Protein 6XEX (pdb70)

Sequence (504 aa):
GRFDDNKVVVITGAGNGMGEAAARRFSAEGAIVVLADWAKEAVDKVAASLPKGRRAMAVHHIDVSDHVAVEKMMNEVAEKLGRIDVLLNNAGVHVVAGSVLETSIDDWRRRIAGVDIDGVVFCSKFALPHLLKTKGCIVNTASQSGLGGDWGAAYYCAAKGAVVNLTRAMALDHGGDGVRINSVCPSLVKTNMTNGWPQQEIRDKFNERIALGRAAEPEEVAAVMAFLASDDASFINGANIPVDGGATASDGAPKIVYFQGRFDNKVVVITGAGNGMGEAAARRFSAEGAIIVVVLADWAKEAVDKVAASLPKGRAMMAVHIDVSDHVAVEKMMNEVAEKLGRIDVLLNNAGVHVAGSVLETSSIDDWRRIAGVDIDGVVFCSKFALPHLLKTKGCIVNTASQSGLGGDWGAAYYCAAKGAVVNLTRAMALDHGGDGVRINSVCPSLVKTNMTNGWPQEIRDKFNERIALGRAAEPEEVAAVMAFLASDDASFINGANIPVDGGATASDGAPKI

Radius of gyration: 22.84 Å; Cα contacts (8 Å, |Δi|>4): 1211; chains: 2; bounding box: 60×56×52 Å

Secondary structure (DSSP, 8-state):
-TTTT-EEEEETTTSHHHHHHHHHHHHTT-EEEEEES-HHHHHHHHHTSPTTSEEEEE--TT-HHHHHHHHHHHHHHHS---EEEE-------B-TTSS-HHHHHHHIIIIIIHHHHHHHHHHHHHHHHT-EEEEE--HHHHS--SSBHHHHHHHHHHHHHHHHHHHHHGGGT-EEEEEEESSBSSTTTTTS-HHHHHHHHHHSTTSSPBPHHHHHHHHHHHHSGGGTT--S-EEEESTTGGGS-SPPP--/--TTTTTT-EEEETTTTSHHHHHHHHHHHHTT-EEEEEES-SHHHHHHHHHSPTTSEEEEE--TT-HHHHHHHHHHHHHHHS---EEEE-------B-TTTS-HHHHHHHHIIIIIHHHHHHHHHHHHHHHHT-EEEEE--GGGTS--TTBHHHHHHHHHHHHHHHHHHHHHGGGT-EEEEEEE-SBP-STTTTS-HHHHHHHHHTSTT-SPBPHHHHHHHHHHHHSGGGTT--S-EEEESTTGGGS-SPPP-

InterPro domains:
  IPR002347 Short-chain dehydrogenase/reductase SDR [PF13561] (12-242)
  IPR002347 Short-chain dehydrogenase/reductase SDR [PR00080] (79-90)
  IPR002347 Short-chain dehydrogenase/reductase SDR [PR00080] (131-139)
  IPR002347 Short-chain dehydrogenase/reductase SDR [PR00080] (151-170)
  IPR002347 Short-chain dehydrogenase/reductase SDR [PR00081] (7-24)
  IPR002347 Short-chain dehydrogenase/reductase SDR [PR00081] (79-90)
  IPR002347 Short-chain dehydrogenase/reductase SDR [PR00081] (125-141)
  IPR002347 Short-chain dehydrogenase/reductase SDR [PR00081] (151-170)
  IPR002347 Short-chain dehydrogenase/reductase SDR [PR00081] (172-189)
  IPR002347 Short-chain dehydrogenase/reductase SDR [PR00081] (205-225)
  IPR020904 Short-chain dehydrogenase/reductase, conserved site [PS00061] (138-166)
  IPR036291 NAD(P)-binding domain superfamily [SSF51735] (4-243)

Foldseek 3Di:
DQCALAEEEFEPCLWFLNVLLQVVNLVVHAQYEYEYLPVVSSVVSQVVGDPPRGDYDNDQLLDLVRLLCVLVVCCVVSVAHAEYELEWAAFDWFDPVPADPVNLCRRCSRLASSVVSNCVNNVVRNLVVLHEYEYAAAVLLVDPDHTGHSSSVSSVNVLVVQQVVLVVCVVSSYAGEYEHEYAEPIPRCPPPDPVVQQVLLQLQLVSHGHYSNLRSVVSSVCRGVVVSPPHSYHHYPYNCNNVDPPDHDPD/DLAQQCALAEEEEEVLLDQLNLLLQVVNLRNHAQYEREYQDDPRQVVSQVVGDPPRYYYDHDQLLDLVRLLVVLVVSCVVSVAHAEYELEFADFDWFDPVVADPVNLCVGQSRLASSCVRNCVNNVVRNLVNLHEYEYAQALLLVDHDHTGHSNSVSSVNVLVVQQVVLVVCVVSRYAGEYEHAYDEDDCVLVVDDPVVQQVLLQLAQQSHHHHSNLSSVVSSCCRGVVVNVPHSYHHYSYNCNVVDPPDGDD

B-factor: mean 25.07, std 11.55, range [7.69, 100.95]

Structure (mmCIF, N/CA/C/O backbone):
data_6XEX
#
_entry.id   6XEX
#
_cell.length_a   108.800
_cell.length_b   108.800
_cell.length_c   83.108
_cell.angle_alpha   90.000
_cell.angle_beta   90.000
_cell.angle_gamma   90.000
#
_symmetry.space_group_name_H-M   'P 43 21 2'
#
loop_
_entity.id
_entity.type
_entity.pdbx_description
1 polymer '2,3-butanediol dehydrogenase'
2 non-polymer NICOTINAMIDE-ADENINE-DINUCLEOTIDE
3 non-polymer 'SODIUM ION'
4 non-polymer 1,2-ETHANEDIOL
5 water water
#
loop_
_atom_site.group_PDB
_atom_site.id
_atom_site.type_symbol
_atom_site.label_atom_id
_atom_site.label_alt_id
_atom_site.label_comp_id
_atom_site.label_asym_id
_atom_site.label_entity_id
_atom_site.label_seq_id
_atom_site.pdbx_PDB_ins_code
_atom_site.Cartn_x
_atom_site.Cartn_y
_atom_site.Cartn_z
_atom_site.occupancy
_atom_site.B_iso_or_equiv
_atom_site.auth_seq_id
_atom_site.auth_comp_id
_atom_site.auth_asym_id
_atom_site.auth_atom_id
_atom_site.pdbx_PDB_model_num
ATOM 1 N N . GLY A 1 14 ? 23.975 9.466 34.512 1.000 47.136 1 GLY A N 1
ATOM 2 C CA . GLY A 1 14 ? 24.042 7.992 34.152 1.000 44.820 1 GLY A CA 1
ATOM 3 C C . GLY A 1 14 ? 23.166 7.600 32.953 1.000 40.198 1 GLY A C 1
ATOM 4 O O . GLY A 1 14 ? 22.603 6.465 32.975 1.000 36.422 1 GLY A O 1
ATOM 5 N N . ARG A 1 15 ? 23.084 8.429 31.902 1.000 34.027 2 ARG A N 1
ATOM 6 C CA . ARG A 1 15 ? 22.257 8.143 30.684 1.000 32.752 2 ARG A CA 1
ATOM 7 C C . ARG A 1 15 ? 22.664 6.842 29.985 1.000 28.517 2 ARG A C 1
ATOM 8 O O . ARG A 1 15 ? 21.802 6.245 29.323 1.000 30.231 2 ARG A O 1
ATOM 16 N N . PHE A 1 16 ? 23.937 6.466 30.018 1.000 23.832 3 PHE A N 1
ATOM 17 C CA . PHE A 1 16 ? 24.461 5.293 29.287 1.000 25.895 3 PHE A CA 1
ATOM 18 C C . PHE A 1 16 ? 25.021 4.253 30.265 1.000 22.298 3 PHE A C 1
ATOM 19 O O . PHE A 1 16 ? 25.875 3.480 29.871 1.000 23.984 3 PHE A O 1
ATOM 27 N N A ASP A 1 17 ? 24.533 4.265 31.506 0.700 24.479 4 ASP A N 1
ATOM 28 N N B ASP A 1 17 ? 24.522 4.251 31.505 0.300 23.828 4 ASP A N 1
ATOM 29 C CA A ASP A 1 17 ? 24.998 3.359 32.586 0.700 26.963 4 ASP A CA 1
ATOM 30 C CA B ASP A 1 17 ? 24.994 3.358 32.595 0.300 24.872 4 ASP A CA 1
ATOM 31 C C A ASP A 1 17 ? 24.959 1.926 32.046 0.700 25.756 4 ASP A C 1
ATOM 32 C C B ASP A 1 17 ? 24.954 1.913 32.084 0.300 25.515 4 ASP A C 1
ATOM 33 O O A ASP A 1 17 ? 23.861 1.486 31.673 0.700 28.645 4 ASP A O 1
ATOM 34 O O B ASP A 1 17 ? 23.849 1.442 31.755 0.300 27.028 4 ASP A O 1
ATOM 43 N N . ASN A 1 18 ? 26.131 1.288 31.972 1.000 26.845 5 ASN A N 1
ATOM 44 C CA . ASN A 1 18 ? 26.349 -0.153 31.660 1.000 31.031 5 ASN A CA 1
ATOM 45 C C . ASN A 1 18 ? 26.006 -0.469 30.197 1.000 29.428 5 ASN A C 1
ATOM 46 O O . ASN A 1 18 ? 26.023 -1.657 29.824 1.000 28.405 5 ASN A O 1
ATOM 51 N N . LYS A 1 19 ? 25.802 0.554 29.384 1.000 28.074 6 LYS A N 1
ATOM 52 C CA . LYS A 1 19 ? 25.658 0.400 27.912 1.000 27.866 6 LYS A CA 1
ATOM 53 C C . LYS A 1 19 ? 27.050 0.187 27.330 1.000 24.792 6 LYS A C 1
ATOM 54 O O . LYS A 1 19 ? 28.002 0.895 27.726 1.000 26.696 6 LYS A O 1
ATOM 60 N N . VAL A 1 20 ? 27.192 -0.776 26.421 1.000 24.592 7 VAL A N 1
ATOM 61 C CA . VAL A 1 20 ? 28.482 -1.013 25.730 1.000 22.187 7 VAL A CA 1
ATOM 62 C C . VAL A 1 20 ? 28.480 -0.197 24.426 1.000 23.662 7 VAL A C 1
ATOM 63 O O . VAL A 1 20 ? 27.584 -0.398 23.601 1.000 22.008 7 VAL A O 1
ATOM 67 N N . VAL A 1 21 ? 29.394 0.766 24.326 1.000 20.327 8 VAL A N 1
ATOM 68 C CA . VAL A 1 21 ? 29.478 1.736 23.199 1.000 20.987 8 VAL A CA 1
ATOM 69 C C . VAL A 1 21 ? 30.791 1.475 22.478 1.000 20.962 8 VAL A C 1
ATOM 70 O O . VAL A 1 21 ? 31.862 1.743 23.058 1.000 21.882 8 VAL A O 1
ATOM 74 N N . VAL A 1 22 ? 30.708 1.014 21.232 1.000 22.362 9 VAL A N 1
ATOM 75 C CA . VAL A 1 22 ? 31.890 0.766 20.365 1.000 20.400 9 VAL A CA 1
ATOM 76 C C . VAL A 1 22 ? 32.096 2.005 19.496 1.000 20.400 9 VAL A C 1
ATOM 77 O O . VAL A 1 22 ? 31.140 2.370 18.782 1.000 20.691 9 VAL A O 1
ATOM 81 N N . ILE A 1 23 ? 33.306 2.568 19.528 1.000 19.097 10 ILE A N 1
ATOM 82 C CA . ILE A 1 23 ? 33.616 3.871 18.884 1.000 21.759 10 ILE A CA 1
ATOM 83 C C . ILE A 1 23 ? 34.879 3.696 18.037 1.000 19.370 10 ILE A C 1
ATOM 84 O O . ILE A 1 23 ? 35.968 3.505 18.596 1.000 21.519 10 ILE A O 1
ATOM 89 N N . THR A 1 24 ? 34.739 3.784 16.726 1.000 18.841 11 THR A N 1
ATOM 90 C CA . THR A 1 24 ? 35.871 3.699 15.793 1.000 19.037 11 THR A CA 1
ATOM 91 C C . THR A 1 24 ? 36.462 5.101 15.707 1.000 19.045 11 THR A C 1
ATOM 92 O O . THR A 1 24 ? 35.680 6.123 15.842 1.000 19.312 11 THR A O 1
ATOM 96 N N . GLY A 1 25 ? 37.778 5.161 15.516 1.000 19.046 12 GLY A N 1
ATOM 97 C CA . GLY A 1 25 ? 38.552 6.415 15.479 1.000 20.101 12 GLY A CA 1
ATOM 98 C C . GLY A 1 25 ? 38.556 7.086 16.839 1.000 21.372 12 GLY A C 1
ATOM 99 O O . GLY A 1 25 ? 38.582 8.326 16.927 1.000 21.651 12 GLY A O 1
ATOM 100 N N . ALA A 1 26 ? 38.566 6.293 17.908 1.000 23.291 13 ALA A N 1
ATOM 101 C CA . ALA A 1 26 ? 38.376 6.813 19.272 1.000 20.435 13 ALA A CA 1
ATOM 102 C C . ALA A 1 26 ? 39.706 7.348 19.830 1.000 20.578 13 ALA A C 1
ATOM 103 O O . ALA A 1 26 ? 39.650 7.856 20.945 1.000 20.899 13 ALA A O 1
ATOM 105 N N . GLY A 1 27 ? 40.829 7.247 19.098 1.000 19.139 14 GLY A N 1
ATOM 106 C CA . GLY A 1 27 ? 42.163 7.638 19.604 1.000 21.831 14 GLY A CA 1
ATOM 107 C C . GLY A 1 27 ? 42.382 9.143 19.534 1.000 21.407 14 GLY A C 1
ATOM 108 O O . GLY A 1 27 ? 43.284 9.647 20.224 1.000 21.384 14 GLY A O 1
ATOM 109 N N . ASN A 1 28 ? 41.528 9.874 18.809 1.000 19.427 15 ASN A N 1
ATOM 110 C CA . ASN A 1 28 ? 41.737 11.318 18.530 1.000 18.915 15 ASN A CA 1
ATOM 111 C C . ASN A 1 28 ? 40.405 12.015 18.246 1.000 17.679 15 ASN A C 1
ATOM 112 O O . ASN A 1 28 ? 39.430 11.321 17.912 1.000 15.644 15 ASN A O 1
ATOM 117 N N . GLY A 1 29 ? 40.356 13.341 18.395 1.000 17.559 16 GLY A N 1
ATOM 118 C CA . GLY A 1 29 ? 39.306 14.189 17.777 1.000 17.834 16 GLY A CA 1
ATOM 119 C C . GLY A 1 29 ? 37.896 13.879 18.274 1.000 16.905 16 GLY A C 1
ATOM 120 O O . GLY A 1 29 ? 37.680 13.714 19.495 1.000 17.796 16 GLY A O 1
ATOM 121 N N . MET A 1 30 ? 36.931 13.771 17.354 1.000 16.351 17 MET A N 1
ATOM 122 C CA . MET A 1 30 ? 35.524 13.538 17.718 1.000 16.133 17 MET A CA 1
ATOM 123 C C . MET A 1 30 ? 35.320 12.149 18.326 1.000 15.974 17 MET A C 1
ATOM 124 O O . MET A 1 30 ? 34.505 12.065 19.244 1.000 15.757 17 MET A O 1
ATOM 129 N N . GLY A 1 31 ? 36.036 11.111 17.880 1.000 16.633 18 GLY A N 1
ATOM 130 C CA . GLY A 1 31 ? 35.903 9.779 18.512 1.000 18.030 18 GLY A CA 1
ATOM 131 C C . GLY A 1 31 ? 36.368 9.816 19.967 1.000 19.048 18 GLY A C 1
ATOM 132 O O . GLY A 1 31 ? 35.720 9.216 20.825 1.000 16.277 18 GLY A O 1
ATOM 133 N N . GLU A 1 32 ? 37.505 10.467 20.223 1.000 18.428 19 GLU A N 1
ATOM 134 C CA . GLU A 1 32 ? 38.031 10.630 21.601 1.000 19.016 19 GLU A CA 1
ATOM 135 C C . GLU A 1 32 ? 36.997 11.406 22.422 1.000 16.402 19 GLU A C 1
ATOM 136 O O . GLU A 1 32 ? 36.706 11.003 23.580 1.000 16.534 19 GLU A O 1
ATOM 142 N N . ALA A 1 33 ? 36.520 12.543 21.908 1.000 16.827 20 ALA A N 1
ATOM 143 C CA . ALA A 1 33 ? 35.527 13.383 22.605 1.000 16.501 20 ALA A CA 1
ATOM 144 C C . ALA A 1 33 ? 34.269 12.541 22.926 1.000 16.524 20 ALA A C 1
ATOM 145 O O . ALA A 1 33 ? 33.748 12.683 24.037 1.000 17.753 20 ALA A O 1
ATOM 147 N N . ALA A 1 34 ? 33.801 11.702 21.992 1.000 17.734 21 ALA A N 1
ATOM 148 C CA . ALA A 1 34 ? 32.655 10.788 22.188 1.000 18.602 21 ALA A CA 1
ATOM 149 C C . ALA A 1 34 ? 33.005 9.793 23.310 1.000 19.375 21 ALA A C 1
ATOM 150 O O . ALA A 1 34 ? 32.166 9.581 24.188 1.000 19.243 21 ALA A O 1
ATOM 152 N N . ALA A 1 35 ? 34.208 9.238 23.289 1.000 20.985 22 ALA A N 1
ATOM 153 C CA . ALA A 1 35 ? 34.626 8.261 24.329 1.000 22.913 22 ALA A CA 1
ATOM 154 C C . ALA A 1 35 ? 34.458 8.912 25.706 1.000 20.485 22 ALA A C 1
ATOM 155 O O . ALA A 1 35 ? 33.851 8.283 26.584 1.000 22.028 22 ALA A O 1
ATOM 157 N N . ARG A 1 36 ? 34.940 10.145 25.862 1.000 22.475 23 ARG A N 1
ATOM 158 C CA . ARG A 1 36 ? 34.967 10.869 27.153 1.000 22.320 23 ARG A CA 1
ATOM 159 C C . ARG A 1 36 ? 33.533 11.212 27.561 1.000 22.918 23 ARG A C 1
ATOM 160 O O . ARG A 1 36 ? 33.185 11.046 28.749 1.000 24.794 23 ARG A O 1
ATOM 168 N N . ARG A 1 37 ? 32.689 11.612 26.604 1.000 19.802 24 ARG A N 1
ATOM 169 C CA . ARG A 1 37 ? 31.284 12.006 26.873 1.000 21.645 24 ARG A CA 1
ATOM 170 C C . ARG A 1 37 ? 30.495 10.757 27.277 1.000 20.549 24 ARG A C 1
ATOM 171 O O . ARG A 1 37 ? 29.857 10.783 28.340 1.000 20.809 24 ARG A O 1
ATOM 179 N N . PHE A 1 38 ? 30.538 9.695 26.485 1.000 21.077 25 PHE A N 1
ATOM 180 C CA . PHE A 1 38 ? 29.805 8.445 26.798 1.000 20.932 25 PHE A CA 1
ATOM 181 C C . PHE A 1 38 ? 30.305 7.859 28.139 1.000 22.016 25 PHE A C 1
ATOM 182 O O . PHE A 1 38 ? 29.476 7.428 28.942 1.000 20.329 25 PHE A O 1
ATOM 190 N N . SER A 1 39 ? 31.615 7.829 28.355 1.000 22.116 26 SER A N 1
ATOM 191 C CA . SER A 1 39 ? 32.251 7.315 29.607 1.000 25.000 26 SER A CA 1
ATOM 192 C C . SER A 1 39 ? 31.758 8.141 30.808 1.000 24.294 26 SER A C 1
ATOM 193 O O . SER A 1 39 ? 31.389 7.546 31.826 1.000 24.542 26 SER A O 1
ATOM 196 N N . ALA A 1 40 ? 31.679 9.467 30.667 1.000 24.228 27 ALA A N 1
ATOM 197 C CA . ALA A 1 40 ? 31.152 10.364 31.717 1.000 22.797 27 ALA A CA 1
ATOM 198 C C . ALA A 1 40 ? 29.719 9.993 32.051 1.000 26.202 27 ALA A C 1
ATOM 199 O O . ALA A 1 40 ? 29.346 10.218 33.180 1.000 25.819 27 ALA A O 1
ATOM 201 N N . GLU A 1 41 ? 28.924 9.518 31.083 1.000 24.717 28 GLU A N 1
ATOM 202 C CA . GLU A 1 41 ? 27.496 9.220 31.314 1.000 24.577 28 GLU A CA 1
ATOM 203 C C . GLU A 1 41 ? 27.313 7.735 31.638 1.000 22.437 28 GLU A C 1
ATOM 204 O O . GLU A 1 41 ? 26.162 7.257 31.544 1.000 25.088 28 GLU A O 1
ATOM 210 N N . GLY A 1 42 ? 28.380 7.041 32.016 1.000 26.116 29 GLY A N 1
ATOM 211 C CA . GLY A 1 42 ? 28.268 5.701 32.606 1.000 27.239 29 GLY A CA 1
ATOM 212 C C . GLY A 1 42 ? 28.466 4.567 31.622 1.000 28.222 29 GLY A C 1
ATOM 213 O O . GLY A 1 42 ? 28.351 3.421 32.082 1.000 27.813 29 GLY A O 1
ATOM 214 N N . ALA A 1 43 ? 28.798 4.828 30.337 1.000 26.564 30 ALA A N 1
ATOM 215 C CA . ALA A 1 43 ? 29.036 3.744 29.352 1.000 26.354 30 ALA A CA 1
ATOM 216 C C . ALA A 1 43 ? 30.305 2.969 29.693 1.000 24.937 30 ALA A C 1
ATOM 217 O O . ALA A 1 43 ? 31.283 3.550 30.201 1.000 26.110 30 ALA A O 1
ATOM 219 N N . ILE A 1 44 ? 30.323 1.707 29.272 1.000 24.158 31 ILE A N 1
ATOM 220 C CA . ILE A 1 44 ? 31.581 0.952 29.018 1.000 24.082 31 ILE A CA 1
ATOM 221 C C . ILE A 1 44 ? 31.966 1.188 27.553 1.000 23.505 31 ILE A C 1
ATOM 222 O O . ILE A 1 44 ? 31.153 0.831 26.701 1.000 26.504 31 ILE A O 1
ATOM 227 N N . VAL A 1 45 ? 33.127 1.764 27.294 1.000 25.618 32 VAL A N 1
ATOM 228 C CA . VAL A 1 45 ? 33.528 2.214 25.936 1.000 25.634 32 VAL A CA 1
ATOM 229 C C . VAL A 1 45 ? 34.583 1.257 25.396 1.000 27.039 32 VAL A C 1
ATOM 230 O O . VAL A 1 45 ? 35.593 1.015 26.045 1.000 26.033 32 VAL A O 1
ATOM 234 N N . VAL A 1 46 ? 34.331 0.746 24.198 1.000 23.381 33 VAL A N 1
ATOM 235 C CA . VAL A 1 46 ? 35.340 0.055 23.375 1.000 22.852 33 VAL A CA 1
ATOM 236 C C . VAL A 1 46 ? 35.904 1.054 22.381 1.000 24.042 33 VAL A C 1
ATOM 237 O O . VAL A 1 46 ? 35.129 1.492 21.512 1.000 24.054 33 VAL A O 1
ATOM 241 N N . LEU A 1 47 ? 37.203 1.308 22.459 1.000 24.237 34 LEU A N 1
ATOM 242 C CA . LEU A 1 47 ? 37.916 2.330 21.662 1.000 22.232 34 LEU A CA 1
ATOM 243 C C . LEU A 1 47 ? 38.709 1.626 20.576 1.000 24.285 34 LEU A C 1
ATOM 244 O O . LEU A 1 47 ? 39.778 1.055 20.906 1.000 24.238 34 LEU A O 1
ATOM 249 N N . ALA A 1 48 ? 38.196 1.654 19.332 1.000 21.096 35 ALA A N 1
ATOM 250 C CA . ALA A 1 48 ? 38.822 1.009 18.157 1.000 23.651 35 ALA A CA 1
ATOM 251 C C . ALA A 1 48 ? 39.581 2.076 17.382 1.000 24.948 35 ALA A C 1
ATOM 252 O O . ALA A 1 48 ? 38.982 3.115 17.041 1.000 22.737 35 ALA A O 1
ATOM 254 N N . ASP A 1 49 ? 40.864 1.845 17.116 1.000 21.280 36 ASP A N 1
ATOM 255 C CA . ASP A 1 49 ? 41.675 2.773 16.300 1.000 21.378 36 ASP A CA 1
ATOM 256 C C . ASP A 1 49 ? 42.916 2.046 15.797 1.000 23.994 36 ASP A C 1
ATOM 257 O O . ASP A 1 49 ? 43.314 1.030 16.439 1.000 25.209 36 ASP A O 1
ATOM 262 N N . TRP A 1 50 ? 43.470 2.530 14.692 1.000 23.030 37 TRP A N 1
ATOM 263 C CA . TRP A 1 50 ? 44.732 1.999 14.122 1.000 25.765 37 TRP A CA 1
ATOM 264 C C . TRP A 1 50 ? 45.932 2.795 14.655 1.000 26.841 37 TRP A C 1
ATOM 265 O O . TRP A 1 50 ? 47.063 2.333 14.445 1.000 24.186 37 TRP A O 1
ATOM 276 N N . ALA A 1 51 ? 45.700 3.893 15.391 1.000 24.128 38 ALA A N 1
ATOM 277 C CA . ALA A 1 51 ? 46.750 4.678 16.074 1.000 27.241 38 ALA A CA 1
ATOM 278 C C . ALA A 1 51 ? 46.897 4.116 17.493 1.000 28.846 38 ALA A C 1
ATOM 279 O O . ALA A 1 51 ? 46.194 4.569 18.401 1.000 26.113 38 ALA A O 1
ATOM 281 N N . LYS A 1 52 ? 47.782 3.135 17.652 1.000 29.771 39 LYS A N 1
ATOM 282 C CA . LYS A 1 52 ? 47.875 2.289 18.871 1.000 30.860 39 LYS A CA 1
ATOM 283 C C . LYS A 1 52 ? 48.181 3.153 20.110 1.000 27.172 39 LYS A C 1
ATOM 284 O O . LYS A 1 52 ? 47.439 3.049 21.096 1.000 29.138 39 LYS A O 1
ATOM 290 N N . GLU A 1 53 ? 49.236 3.958 20.075 1.000 30.729 40 GLU A N 1
ATOM 291 C CA . GLU A 1 53 ? 49.668 4.810 21.217 1.000 32.979 40 GLU A CA 1
ATOM 292 C C . GLU A 1 53 ? 48.507 5.714 21.636 1.000 29.510 40 GLU A C 1
ATOM 293 O O . GLU A 1 53 ? 48.199 5.795 22.856 1.000 25.757 40 GLU A O 1
ATOM 299 N N . ALA A 1 54 ? 47.862 6.353 20.659 1.000 25.699 41 ALA A N 1
ATOM 300 C CA . ALA A 1 54 ? 46.849 7.397 20.925 1.000 26.451 41 ALA A CA 1
ATOM 301 C C . ALA A 1 54 ? 45.647 6.755 21.610 1.000 23.046 41 ALA A C 1
ATOM 302 O O . ALA A 1 54 ? 45.180 7.305 22.618 1.000 21.524 41 ALA A O 1
ATOM 304 N N . VAL A 1 55 ? 45.152 5.624 21.098 1.000 23.816 42 VAL A N 1
ATOM 305 C CA . VAL A 1 55 ? 43.885 5.032 21.608 1.000 25.037 42 VAL A CA 1
ATOM 306 C C . VAL A 1 55 ? 44.159 4.367 22.972 1.000 27.840 42 VAL A C 1
ATOM 307 O O . VAL A 1 55 ? 43.253 4.347 23.822 1.000 25.718 42 VAL A O 1
ATOM 311 N N . ASP A 1 56 ? 45.350 3.803 23.160 1.000 27.723 43 ASP A N 1
ATOM 312 C CA . ASP A 1 56 ? 45.779 3.262 24.479 1.000 27.322 43 ASP A CA 1
ATOM 313 C C . ASP A 1 56 ? 45.758 4.381 25.528 1.000 25.814 43 ASP A C 1
ATOM 314 O O . ASP A 1 56 ? 45.239 4.151 26.628 1.000 27.398 43 ASP A O 1
ATOM 319 N N . LYS A 1 57 ? 46.331 5.541 25.217 1.000 27.445 44 LYS A N 1
ATOM 320 C CA . LYS A 1 57 ? 46.361 6.720 26.128 1.000 28.866 44 LYS A CA 1
ATOM 321 C C . LYS A 1 57 ? 44.934 7.154 26.475 1.000 26.037 44 LYS A C 1
ATOM 322 O O . LYS A 1 57 ? 44.614 7.382 27.667 1.000 25.702 44 LYS A O 1
ATOM 328 N N . VAL A 1 58 ? 44.031 7.208 25.495 1.000 25.332 45 VAL A N 1
ATOM 329 C CA . VAL A 1 58 ? 42.637 7.623 25.805 1.000 23.751 45 VAL A CA 1
ATOM 330 C C . VAL A 1 58 ? 41.997 6.573 26.712 1.000 21.721 45 VAL A C 1
ATOM 331 O O . VAL A 1 58 ? 41.361 6.935 27.714 1.000 26.072 45 VAL A O 1
ATOM 335 N N . ALA A 1 59 ? 42.189 5.287 26.413 1.000 25.256 46 ALA A N 1
ATOM 336 C CA . ALA A 1 59 ? 41.512 4.206 27.164 1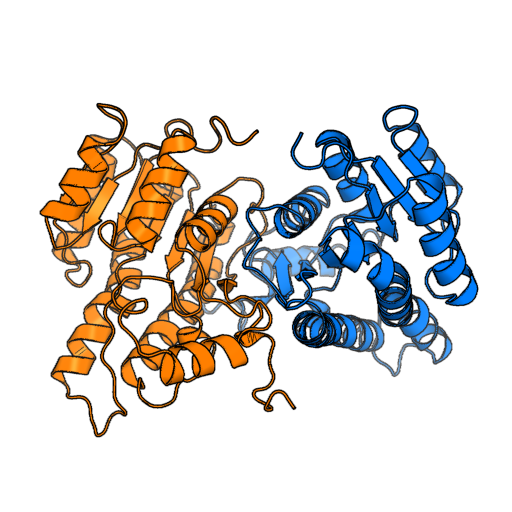.000 28.139 46 ALA A CA 1
ATOM 337 C C . ALA A 1 59 ? 42.016 4.233 28.618 1.000 27.437 46 ALA A C 1
ATOM 338 O O . ALA A 1 59 ? 41.214 4.064 29.543 1.000 30.626 46 ALA A O 1
ATOM 340 N N . ALA A 1 60 ? 43.303 4.476 28.793 1.000 27.425 47 ALA A N 1
ATOM 341 C CA . ALA A 1 60 ? 43.972 4.439 30.117 1.000 29.739 47 ALA A CA 1
ATOM 342 C C . ALA A 1 60 ? 43.522 5.646 30.954 1.000 30.906 47 ALA A C 1
ATOM 343 O O . ALA A 1 60 ? 43.616 5.551 32.191 1.000 31.212 47 ALA A O 1
ATOM 345 N N . SER A 1 61 ? 42.995 6.708 30.313 1.000 30.757 48 SER A N 1
ATOM 346 C CA . SER A 1 61 ? 42.565 7.972 30.962 1.000 28.191 48 SER A CA 1
ATOM 347 C C . SER A 1 61 ? 41.170 7.802 31.562 1.000 28.761 48 SER A C 1
ATOM 348 O O . SER A 1 61 ? 40.764 8.656 32.385 1.000 27.935 48 SER A O 1
ATOM 351 N N . LEU A 1 62 ? 40.452 6.736 31.193 1.000 26.424 49 LEU A N 1
ATOM 352 C CA . LEU A 1 62 ? 39.037 6.555 31.588 1.000 27.814 49 LEU A CA 1
ATOM 353 C C . LEU A 1 62 ? 38.981 5.592 32.764 1.000 29.466 49 LEU A C 1
ATOM 354 O O . LEU A 1 62 ? 39.987 4.955 33.051 1.000 30.483 49 LEU A O 1
ATOM 359 N N . PRO A 1 63 ? 37.828 5.484 33.456 1.000 31.561 50 PRO A N 1
ATOM 360 C CA . PRO A 1 63 ? 37.704 4.632 34.650 1.000 36.422 50 PRO A CA 1
ATOM 361 C C . PRO A 1 63 ? 38.058 3.150 34.443 1.000 37.142 50 PRO A C 1
ATOM 362 O O . PRO A 1 63 ? 37.685 2.537 33.450 1.000 32.532 50 PRO A O 1
ATOM 366 N N . LYS A 1 64 ? 38.824 2.597 35.389 1.000 38.987 51 LYS A N 1
ATOM 367 C CA . LYS A 1 64 ? 39.342 1.210 35.295 1.000 39.008 51 LYS A CA 1
ATOM 368 C C . LYS A 1 64 ? 38.158 0.259 35.126 1.000 33.340 51 LYS A C 1
ATOM 369 O O . LYS A 1 64 ? 37.096 0.505 35.714 1.000 34.502 51 LYS A O 1
ATOM 375 N N . GLY A 1 65 ? 38.299 -0.730 34.257 1.000 35.928 52 GLY A N 1
ATOM 376 C CA . GLY A 1 65 ? 37.222 -1.692 33.978 1.000 34.087 52 GLY A CA 1
ATOM 377 C C . GLY A 1 65 ? 36.093 -1.148 33.121 1.000 35.396 52 GLY A C 1
ATOM 378 O O . GLY A 1 65 ? 35.151 -1.905 32.880 1.000 33.327 52 GLY A O 1
ATOM 379 N N A ARG A 1 66 ? 36.146 0.110 32.663 0.500 34.920 53 ARG A N 1
ATOM 380 N N B ARG A 1 66 ? 36.180 0.102 32.648 0.500 33.077 53 ARG A N 1
ATOM 381 C CA A ARG A 1 66 ? 35.017 0.708 31.888 0.500 34.899 53 ARG A CA 1
ATOM 382 C CA B ARG A 1 66 ? 35.057 0.765 31.923 0.500 32.154 53 ARG A CA 1
ATOM 383 C C A ARG A 1 66 ? 35.495 1.215 30.518 0.500 31.804 53 ARG A C 1
ATOM 384 C C B ARG A 1 66 ? 35.495 1.213 30.520 0.500 30.263 53 ARG A C 1
ATOM 385 O O A ARG A 1 66 ? 34.723 1.954 29.876 0.500 31.638 53 ARG A O 1
ATOM 386 O O B ARG A 1 66 ? 34.697 1.908 29.860 0.500 30.067 53 ARG A O 1
ATOM 401 N N . ALA A 1 67 ? 36.685 0.802 30.073 1.000 28.791 54 ALA A N 1
ATOM 402 C CA . ALA A 1 67 ? 37.292 1.228 28.799 1.000 31.090 54 ALA A CA 1
ATOM 403 C C . ALA A 1 67 ? 38.313 0.190 28.342 1.000 36.728 54 ALA A C 1
ATOM 404 O O . ALA A 1 67 ? 39.191 -0.205 29.163 1.000 38.271 54 ALA A O 1
ATOM 406 N N . MET A 1 68 ? 38.207 -0.241 27.083 1.000 32.134 55 MET A N 1
ATOM 407 C CA . MET A 1 68 ? 39.199 -1.129 26.437 1.000 34.626 55 MET A CA 1
ATOM 408 C C . MET A 1 68 ? 39.498 -0.602 25.029 1.000 33.723 55 MET A C 1
ATOM 409 O O . MET A 1 68 ? 38.560 -0.121 24.346 1.000 33.214 55 MET A O 1
ATOM 414 N N . ALA A 1 69 ? 40.775 -0.620 24.654 1.000 25.798 56 ALA A N 1
ATOM 415 C CA . ALA A 1 69 ? 41.276 -0.253 23.322 1.000 28.171 56 ALA A CA 1
ATOM 416 C C . ALA A 1 69 ? 41.371 -1.512 22.465 1.000 30.378 56 ALA A C 1
ATOM 417 O O . ALA A 1 69 ? 41.827 -2.591 22.947 1.000 25.268 56 ALA A O 1
ATOM 419 N N . VAL A 1 70 ? 40.985 -1.382 21.214 1.000 26.671 57 VAL A N 1
ATOM 420 C CA . VAL A 1 70 ? 41.243 -2.409 20.166 1.000 28.372 57 VAL A CA 1
ATOM 421 C C . VAL A 1 70 ? 42.088 -1.728 19.091 1.000 28.246 57 VAL A C 1
ATOM 422 O O . VAL A 1 70 ? 41.688 -0.665 18.621 1.000 26.421 57 VAL A O 1
ATOM 426 N N A HIS A 1 71 ? 43.248 -2.304 18.805 0.500 27.860 58 HIS A N 1
ATOM 427 N N B HIS A 1 71 ? 43.244 -2.301 18.708 0.500 27.830 58 HIS A N 1
ATOM 428 C CA A HIS A 1 71 ? 44.120 -1.924 17.675 0.500 29.357 58 HIS A CA 1
ATOM 429 C CA B HIS A 1 71 ? 44.182 -1.766 17.671 0.500 29.520 58 HIS A CA 1
ATOM 430 C C A HIS A 1 71 ? 43.525 -2.607 16.441 0.500 29.847 58 HIS A C 1
ATOM 431 C C B HIS A 1 71 ? 43.851 -2.412 16.313 0.500 30.437 58 HIS A C 1
ATOM 432 O O A HIS A 1 71 ? 43.501 -3.869 16.392 0.500 24.631 58 HIS A O 1
ATOM 433 O O B HIS A 1 71 ? 44.517 -3.417 15.973 0.500 28.893 58 HIS A O 1
ATOM 446 N N . ILE A 1 72 ? 42.901 -1.809 15.566 1.000 29.525 59 ILE A N 1
ATOM 447 C CA . ILE A 1 72 ? 42.222 -2.339 14.342 1.000 27.263 59 ILE A CA 1
ATOM 448 C C . ILE A 1 72 ? 42.208 -1.284 13.221 1.000 29.245 59 ILE A C 1
ATOM 449 O O . ILE A 1 72 ? 42.097 -0.077 13.507 1.000 27.289 59 ILE A O 1
ATOM 454 N N . ASP A 1 73 ? 42.326 -1.767 11.992 1.000 31.032 60 ASP A N 1
ATOM 455 C CA . ASP A 1 73 ? 42.059 -1.066 10.713 1.000 29.114 60 ASP A CA 1
ATOM 456 C C . ASP A 1 73 ? 40.633 -1.437 10.308 1.000 27.271 60 ASP A C 1
ATOM 457 O O . ASP A 1 73 ? 40.392 -2.589 9.858 1.000 25.432 60 ASP A O 1
ATOM 462 N N . VAL A 1 74 ? 39.685 -0.518 10.467 1.000 22.514 61 VAL A N 1
ATOM 463 C CA . VAL A 1 74 ? 38.257 -0.850 10.248 1.000 22.148 61 VAL A CA 1
ATOM 464 C C . VAL A 1 74 ? 37.989 -1.128 8.764 1.000 19.654 61 VAL A C 1
ATOM 465 O O . VAL A 1 74 ? 36.872 -1.621 8.477 1.000 22.237 61 VAL A O 1
ATOM 469 N N . SER A 1 75 ? 38.936 -0.876 7.860 1.000 20.070 62 SER A N 1
ATOM 470 C CA . SER A 1 75 ? 38.791 -1.223 6.415 1.000 22.395 62 SER A CA 1
ATOM 471 C C . SER A 1 75 ? 38.833 -2.754 6.210 1.000 23.827 62 SER A C 1
ATOM 472 O O . SER A 1 75 ? 38.472 -3.227 5.103 1.000 24.112 62 SER A O 1
ATOM 475 N N . ASP A 1 76 ? 39.222 -3.506 7.238 1.000 23.612 63 ASP A N 1
ATOM 476 C CA . ASP A 1 76 ? 39.517 -4.966 7.129 1.000 23.748 63 ASP A CA 1
ATOM 477 C C . ASP A 1 76 ? 38.340 -5.745 7.697 1.000 22.267 63 ASP A C 1
ATOM 478 O O . ASP A 1 76 ? 38.188 -5.758 8.924 1.000 20.675 63 ASP A O 1
ATOM 483 N N . HIS A 1 77 ? 37.513 -6.366 6.837 1.000 23.085 64 HIS A N 1
ATOM 484 C CA . HIS A 1 77 ? 36.259 -7.012 7.275 1.000 23.836 64 HIS A CA 1
ATOM 485 C C . HIS A 1 77 ? 36.554 -8.170 8.229 1.000 23.648 64 HIS A C 1
ATOM 486 O O . HIS A 1 77 ? 35.687 -8.452 9.078 1.000 23.991 64 HIS A O 1
ATOM 493 N N . VAL A 1 78 ? 37.663 -8.862 8.008 1.000 27.303 65 VAL A N 1
ATOM 494 C CA . VAL A 1 78 ? 38.075 -10.042 8.823 1.000 27.809 65 VAL A CA 1
ATOM 495 C C . VAL A 1 78 ? 38.265 -9.556 10.271 1.000 26.376 65 VAL A C 1
ATOM 496 O O . VAL A 1 78 ? 37.562 -10.063 11.174 1.000 26.684 65 VAL A O 1
ATOM 500 N N . ALA A 1 79 ? 39.120 -8.563 10.444 1.000 23.988 66 ALA A N 1
ATOM 501 C CA . ALA A 1 79 ? 39.413 -7.903 11.747 1.000 27.543 66 ALA A CA 1
ATOM 502 C C . ALA A 1 79 ? 38.129 -7.334 12.371 1.000 26.567 66 ALA A C 1
ATOM 503 O O . ALA A 1 79 ? 37.921 -7.553 13.584 1.000 24.251 66 ALA A O 1
ATOM 505 N N . VAL A 1 80 ? 37.261 -6.664 11.584 1.000 25.119 67 VAL A N 1
ATOM 506 C CA . VAL A 1 80 ? 36.001 -6.058 12.119 1.000 25.697 67 VAL A CA 1
ATOM 507 C C . VAL A 1 80 ? 35.064 -7.148 12.643 1.000 26.577 67 VAL A C 1
ATOM 508 O O . VAL A 1 80 ? 34.508 -6.970 13.722 1.000 23.375 67 VAL A O 1
ATOM 512 N N . GLU A 1 81 ? 34.864 -8.234 11.896 1.000 24.467 68 GLU A N 1
ATOM 513 C CA . GLU A 1 81 ? 33.921 -9.297 12.310 1.000 26.802 68 GLU A CA 1
ATOM 514 C C . GLU A 1 81 ? 34.387 -9.879 13.659 1.000 24.837 68 GLU A C 1
ATOM 515 O O . GLU A 1 81 ? 33.557 -10.013 14.546 1.000 26.126 68 GLU A O 1
ATOM 521 N N . LYS A 1 82 ? 35.675 -10.171 13.770 1.000 29.168 69 LYS A N 1
ATOM 522 C CA . LYS A 1 82 ? 36.335 -10.698 15.000 1.000 33.804 69 LYS A CA 1
ATOM 523 C C . LYS A 1 82 ? 36.121 -9.719 16.160 1.000 31.709 69 LYS A C 1
ATOM 524 O O . LYS A 1 82 ? 35.636 -10.142 17.210 1.000 32.575 69 LYS A O 1
ATOM 530 N N . MET A 1 83 ? 36.423 -8.434 15.961 1.000 30.002 70 MET A N 1
ATOM 531 C CA . MET A 1 83 ? 36.261 -7.426 17.049 1.000 27.449 70 MET A CA 1
ATOM 532 C C . MET A 1 83 ? 34.825 -7.447 17.566 1.000 27.343 70 MET A C 1
ATOM 533 O O . MET A 1 83 ? 34.637 -7.448 18.805 1.000 30.589 70 MET A O 1
ATOM 538 N N . MET A 1 84 ? 33.830 -7.334 16.681 1.000 23.829 71 MET A N 1
ATOM 539 C CA . MET A 1 84 ? 32.434 -7.165 17.131 1.000 25.386 71 MET A CA 1
ATOM 540 C C . MET A 1 84 ? 32.036 -8.443 17.866 1.000 27.029 71 MET A C 1
ATOM 541 O O . MET A 1 84 ? 31.322 -8.325 18.875 1.000 25.232 71 MET A O 1
ATOM 546 N N . ASN A 1 85 ? 32.458 -9.613 17.370 1.000 28.001 72 ASN A N 1
ATOM 547 C CA . ASN A 1 85 ? 32.067 -10.894 18.026 1.000 28.467 72 ASN A CA 1
ATOM 548 C C . ASN A 1 85 ? 32.787 -11.017 19.380 1.000 28.262 72 ASN A C 1
ATOM 549 O O . ASN A 1 85 ? 32.102 -11.410 20.337 1.000 30.973 72 ASN A O 1
ATOM 554 N N . GLU A 1 86 ? 34.078 -10.670 19.467 1.000 28.197 73 GLU A N 1
ATOM 555 C CA . GLU A 1 86 ? 34.889 -10.746 20.723 1.000 33.654 73 GLU A CA 1
ATOM 556 C C . GLU A 1 86 ? 34.355 -9.779 21.777 1.000 33.981 73 GLU A C 1
ATOM 557 O O . GLU A 1 86 ? 34.203 -10.184 22.946 1.000 33.598 73 GLU A O 1
ATOM 563 N N . VAL A 1 87 ? 34.072 -8.542 21.374 1.000 32.042 74 VAL A N 1
ATOM 564 C CA . VAL A 1 87 ? 33.441 -7.532 22.260 1.000 28.701 74 VAL A CA 1
ATOM 565 C C . VAL A 1 87 ? 32.135 -8.068 22.805 1.000 31.208 74 VAL A C 1
ATOM 566 O O . VAL A 1 87 ? 31.872 -7.931 24.021 1.000 29.102 74 VAL A O 1
ATOM 570 N N . ALA A 1 88 ? 31.285 -8.603 21.935 1.000 29.693 75 ALA A N 1
ATOM 571 C CA . ALA A 1 88 ? 29.970 -9.103 22.371 1.000 31.743 75 ALA A CA 1
ATOM 572 C C . ALA A 1 88 ? 30.169 -10.261 23.367 1.000 31.776 75 ALA A C 1
ATOM 573 O O . ALA A 1 88 ? 29.422 -10.336 24.357 1.000 30.478 75 ALA A O 1
ATOM 575 N N . GLU A 1 89 ? 31.124 -11.144 23.084 1.000 35.530 76 GLU A N 1
ATOM 576 C CA . GLU A 1 89 ? 31.375 -12.350 23.928 1.000 37.772 76 GLU A CA 1
ATOM 577 C C . GLU A 1 89 ? 31.856 -11.873 25.301 1.000 35.770 76 GLU A C 1
ATOM 578 O O . GLU A 1 89 ? 31.233 -12.245 26.327 1.000 38.003 76 GLU A O 1
ATOM 584 N N . LYS A 1 90 ? 32.898 -11.048 25.299 1.000 34.738 77 LYS A N 1
ATOM 585 C CA . LYS A 1 90 ? 33.583 -10.523 26.505 1.000 37.359 77 LYS A CA 1
ATOM 586 C C . LYS A 1 90 ? 32.635 -9.675 27.368 1.000 38.689 77 LYS A C 1
ATOM 587 O O . LYS A 1 90 ? 32.619 -9.905 28.594 1.000 34.854 77 LYS A O 1
ATOM 593 N N . LEU A 1 91 ? 31.883 -8.724 26.793 1.000 32.101 78 LEU A N 1
ATOM 594 C CA . LEU A 1 91 ? 31.081 -7.758 27.586 1.000 28.793 78 LEU A CA 1
ATOM 595 C C . LEU A 1 91 ? 29.618 -8.178 27.583 1.000 29.110 78 LEU A C 1
ATOM 596 O O . LEU A 1 91 ? 28.836 -7.561 28.309 1.000 33.114 78 LEU A O 1
ATOM 601 N N . GLY A 1 92 ? 29.254 -9.198 26.795 1.000 29.582 79 GLY A N 1
ATOM 602 C CA . GLY A 1 92 ? 27.898 -9.775 26.780 1.000 29.844 79 GLY A CA 1
ATOM 603 C C . GLY A 1 92 ? 26.909 -8.986 25.931 1.000 31.554 79 GLY A C 1
ATOM 604 O O . GLY A 1 92 ? 25.742 -9.419 25.810 1.000 28.043 79 GLY A O 1
ATOM 605 N N . ARG A 1 93 ? 27.310 -7.834 25.378 1.000 30.139 80 ARG A N 1
ATOM 606 C CA . ARG A 1 93 ? 26.366 -6.984 24.623 1.000 26.187 80 ARG A CA 1
ATOM 607 C C . ARG A 1 93 ? 27.114 -5.886 23.839 1.000 25.469 80 ARG A C 1
ATOM 608 O O . ARG A 1 93 ? 28.328 -5.616 24.128 1.000 24.215 80 ARG A O 1
ATOM 616 N N . ILE A 1 94 ? 26.396 -5.326 22.852 1.000 26.006 81 ILE A N 1
ATOM 617 C CA . ILE A 1 94 ? 26.722 -4.036 22.164 1.000 25.869 81 ILE A CA 1
ATOM 618 C C . ILE A 1 94 ? 25.416 -3.252 22.086 1.000 24.735 81 ILE A C 1
ATOM 619 O O . ILE A 1 94 ? 24.383 -3.811 21.619 1.000 23.640 81 ILE A O 1
ATOM 624 N N . ASP A 1 95 ? 25.462 -2.000 22.556 1.000 24.356 82 ASP A N 1
ATOM 625 C CA . ASP A 1 95 ? 24.283 -1.103 22.642 1.000 23.680 82 ASP A CA 1
ATOM 626 C C . ASP A 1 95 ? 24.363 0.007 21.592 1.000 21.475 82 ASP A C 1
ATOM 627 O O . ASP A 1 95 ? 23.308 0.381 21.099 1.000 21.448 82 ASP A O 1
ATOM 632 N N . VAL A 1 96 ? 25.559 0.526 21.347 1.000 20.146 83 VAL A N 1
ATOM 633 C CA . VAL A 1 96 ? 25.812 1.709 20.462 1.000 19.385 83 VAL A CA 1
ATOM 634 C C . VAL A 1 96 ? 27.047 1.446 19.612 1.000 18.739 83 VAL A C 1
ATOM 635 O O . VAL A 1 96 ? 28.081 1.035 20.156 1.000 17.642 83 VAL A O 1
ATOM 639 N N . LEU A 1 97 ? 26.978 1.778 18.320 1.000 18.370 84 LEU A N 1
ATOM 640 C CA . LEU A 1 97 ? 28.139 1.809 17.429 1.000 18.465 84 LEU A CA 1
ATOM 641 C C . LEU A 1 97 ? 28.286 3.228 16.901 1.000 18.563 84 LEU A C 1
ATOM 642 O O . LEU A 1 97 ? 27.294 3.725 16.299 1.000 17.669 84 LEU A O 1
ATOM 647 N N . LEU A 1 98 ? 29.442 3.836 17.134 1.000 17.970 85 LEU A N 1
ATOM 648 C CA . LEU A 1 98 ? 29.830 5.110 16.470 1.000 18.367 85 LEU A CA 1
ATOM 649 C C . LEU A 1 98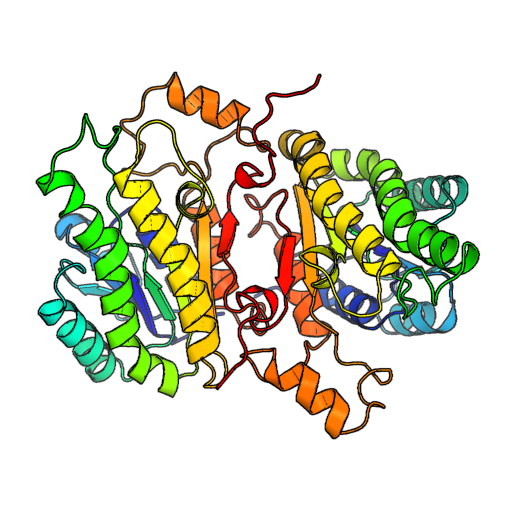 ? 30.808 4.751 15.351 1.000 17.439 85 LEU A C 1
ATOM 650 O O . LEU A 1 98 ? 31.977 4.450 15.617 1.000 18.091 85 LEU A O 1
ATOM 655 N N . ASN A 1 99 ? 30.330 4.787 14.113 1.000 18.312 86 ASN A N 1
ATOM 656 C CA . ASN A 1 99 ? 31.189 4.670 12.906 1.000 17.939 86 ASN A CA 1
ATOM 657 C C . ASN A 1 99 ? 31.852 6.018 12.627 1.000 19.629 86 ASN A C 1
ATOM 658 O O . ASN A 1 99 ? 31.379 6.764 11.731 1.000 18.348 86 ASN A O 1
ATOM 663 N N . ASN A 1 100 ? 32.959 6.289 13.301 1.000 17.685 87 ASN A N 1
ATOM 664 C CA . ASN A 1 100 ? 33.550 7.640 13.340 1.000 17.558 87 ASN A CA 1
ATOM 665 C C . ASN A 1 100 ? 34.882 7.672 12.600 1.000 17.613 87 ASN A C 1
ATOM 666 O O . ASN A 1 100 ? 35.251 8.742 12.129 1.000 17.508 87 ASN A O 1
ATOM 671 N N . ALA A 1 101 ? 35.619 6.558 12.533 1.000 17.416 88 ALA A N 1
ATOM 672 C CA . ALA A 1 101 ? 36.954 6.487 11.919 1.000 16.872 88 ALA A CA 1
ATOM 673 C C . ALA A 1 101 ? 36.853 7.026 10.4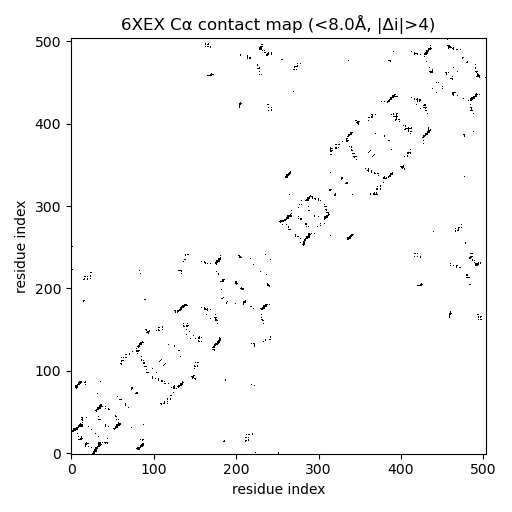85 1.000 16.820 88 ALA A C 1
ATOM 674 O O . ALA A 1 101 ? 35.895 6.681 9.778 1.000 18.260 88 ALA A O 1
ATOM 676 N N . GLY A 1 102 ? 37.827 7.812 10.079 1.000 17.928 89 GLY A N 1
ATOM 677 C CA . GLY A 1 102 ? 37.794 8.463 8.768 1.000 18.484 89 GLY A CA 1
ATOM 678 C C . GLY A 1 102 ? 39.145 9.041 8.465 1.000 17.622 89 GLY A C 1
ATOM 679 O O . GLY A 1 102 ? 39.909 9.348 9.431 1.000 16.941 89 GLY A O 1
ATOM 680 N N . VAL A 1 103 ? 39.434 9.149 7.170 1.000 17.526 90 VAL A N 1
ATOM 681 C CA . VAL A 1 103 ? 40.612 9.866 6.627 1.000 16.673 90 VAL A CA 1
ATOM 682 C C . VAL A 1 103 ? 40.153 10.843 5.556 1.000 16.176 90 VAL A C 1
ATOM 683 O O . VAL A 1 103 ? 39.056 10.678 4.999 1.000 15.937 90 VAL A O 1
ATOM 687 N N . HIS A 1 104 ? 40.986 11.838 5.278 1.000 17.062 91 HIS A N 1
ATOM 688 C CA . HIS A 1 104 ? 40.680 12.896 4.301 1.000 17.522 91 HIS A CA 1
ATOM 689 C C . HIS A 1 104 ? 41.835 12.919 3.332 1.000 19.654 91 HIS A C 1
ATOM 690 O O . HIS A 1 104 ? 42.968 12.651 3.747 1.000 20.416 91 HIS A O 1
ATOM 697 N N A VAL A 1 105 ? 41.547 13.190 2.072 0.580 17.003 92 VAL A N 1
ATOM 698 N N B VAL A 1 105 ? 41.544 13.232 2.074 0.420 17.715 92 VAL A N 1
ATOM 699 C CA A VAL A 1 105 ? 42.585 13.581 1.097 0.580 17.405 92 VAL A CA 1
ATOM 700 C CA B VAL A 1 105 ? 42.564 13.543 1.043 0.420 18.138 92 VAL A CA 1
ATOM 701 C C A VAL A 1 105 ? 41.999 14.762 0.337 0.580 17.044 92 VAL A C 1
ATOM 702 C C B VAL A 1 105 ? 42.015 14.709 0.225 0.420 17.626 92 VAL A C 1
ATOM 703 O O A VAL A 1 105 ? 40.768 14.792 0.181 0.580 15.039 92 VAL A O 1
ATOM 704 O O B VAL A 1 105 ? 40.817 14.671 -0.122 0.420 16.687 92 VAL A O 1
ATOM 711 N N . ALA A 1 106 ? 42.843 15.725 -0.009 1.000 17.211 93 ALA A N 1
ATOM 712 C CA . ALA A 1 106 ? 42.413 16.943 -0.706 1.000 17.538 93 ALA A CA 1
ATOM 713 C C . ALA A 1 106 ? 42.777 16.828 -2.171 1.000 17.687 93 ALA A C 1
ATOM 714 O O . ALA A 1 106 ? 43.902 16.457 -2.487 1.000 18.515 93 ALA A O 1
ATOM 716 N N . GLY A 1 107 ? 41.840 17.189 -3.033 1.000 15.473 94 GLY A N 1
ATOM 717 C CA . GLY A 1 107 ? 42.074 17.412 -4.462 1.000 15.244 94 GLY A CA 1
ATOM 718 C C . GLY A 1 107 ? 40.892 16.905 -5.291 1.000 14.732 94 GLY A C 1
ATOM 719 O O . GLY A 1 107 ? 40.102 16.071 -4.801 1.000 14.782 94 GLY A O 1
ATOM 720 N N . SER A 1 108 ? 40.856 17.321 -6.542 1.000 15.966 95 SER A N 1
ATOM 721 C CA . SER A 1 108 ? 39.948 16.774 -7.574 1.000 15.850 95 SER A CA 1
ATOM 722 C C . SER A 1 108 ? 40.396 15.347 -7.929 1.000 16.957 95 SER A C 1
ATOM 723 O O . SER A 1 108 ? 41.499 14.899 -7.468 1.000 17.186 95 SER A O 1
ATOM 726 N N . VAL A 1 109 ? 39.584 14.618 -8.686 1.000 16.623 96 VAL A N 1
ATOM 727 C CA . VAL A 1 109 ? 39.999 13.266 -9.182 1.000 16.946 96 VAL A CA 1
ATOM 728 C C . VAL A 1 109 ? 41.271 13.369 -10.032 1.000 17.711 96 VAL A C 1
ATOM 729 O O . VAL A 1 109 ? 41.915 12.333 -10.208 1.000 19.044 96 VAL A O 1
ATOM 733 N N . LEU A 1 110 ? 41.541 14.518 -10.647 1.000 17.261 97 LEU A N 1
ATOM 734 C CA . LEU A 1 110 ? 42.698 14.672 -11.562 1.000 17.372 97 LEU A CA 1
ATOM 735 C C . LEU A 1 110 ? 43.967 14.920 -10.742 1.000 19.463 97 LEU A C 1
ATOM 736 O O . LEU A 1 110 ? 45.068 14.835 -11.343 1.000 19.268 97 LEU A O 1
ATOM 741 N N . GLU A 1 111 ? 43.820 15.237 -9.462 1.000 18.777 98 GLU A N 1
ATOM 742 C CA . GLU A 1 111 ? 44.961 15.571 -8.563 1.000 20.795 98 GLU A CA 1
ATOM 743 C C . GLU A 1 111 ? 45.101 14.535 -7.453 1.000 19.076 98 GLU A C 1
ATOM 744 O O . GLU A 1 111 ? 45.923 14.756 -6.558 1.000 22.334 98 GLU A O 1
ATOM 750 N N . THR A 1 112 ? 44.329 13.463 -7.470 1.000 20.196 99 THR A N 1
ATOM 751 C CA . THR A 1 112 ? 44.391 12.408 -6.442 1.000 17.818 99 THR A CA 1
ATOM 752 C C . THR A 1 112 ? 44.429 11.070 -7.163 1.000 18.915 99 THR A C 1
ATOM 753 O O . THR A 1 112 ? 43.785 10.967 -8.212 1.000 18.764 99 THR A O 1
ATOM 757 N N . SER A 1 113 ? 45.187 10.116 -6.617 1.000 19.560 100 SER A N 1
ATOM 758 C CA . SER A 1 113 ? 45.564 8.840 -7.283 1.000 21.554 100 SER A CA 1
ATOM 759 C C . SER A 1 113 ? 44.511 7.757 -7.033 1.000 22.451 100 SER A C 1
ATOM 760 O O . SER A 1 113 ? 43.665 7.883 -6.108 1.000 19.593 100 SER A O 1
ATOM 763 N N . ILE A 1 114 ? 44.635 6.650 -7.768 1.000 21.398 101 ILE A N 1
ATOM 764 C CA . ILE A 1 114 ? 43.796 5.459 -7.539 1.000 21.189 101 ILE A CA 1
ATOM 765 C C . ILE A 1 114 ? 44.038 5.001 -6.107 1.000 20.218 101 ILE A C 1
ATOM 766 O O . ILE A 1 114 ? 43.034 4.607 -5.488 1.000 19.588 101 ILE A O 1
ATOM 771 N N . ASP A 1 115 ? 45.290 5.039 -5.623 1.000 21.625 102 ASP A N 1
ATOM 772 C CA . ASP A 1 115 ? 45.650 4.567 -4.254 1.000 23.095 102 ASP A CA 1
ATOM 773 C C . ASP A 1 115 ? 44.931 5.457 -3.211 1.000 20.762 102 ASP A C 1
ATOM 774 O O . ASP A 1 115 ? 44.385 4.909 -2.195 1.000 20.901 102 ASP A O 1
ATOM 779 N N . ASP A 1 116 ? 44.924 6.772 -3.445 1.000 20.047 103 ASP A N 1
ATOM 780 C CA . ASP A 1 116 ? 44.184 7.751 -2.610 1.000 21.317 103 ASP A CA 1
ATOM 781 C C . ASP A 1 116 ? 42.713 7.341 -2.518 1.000 20.903 103 ASP A C 1
ATOM 782 O O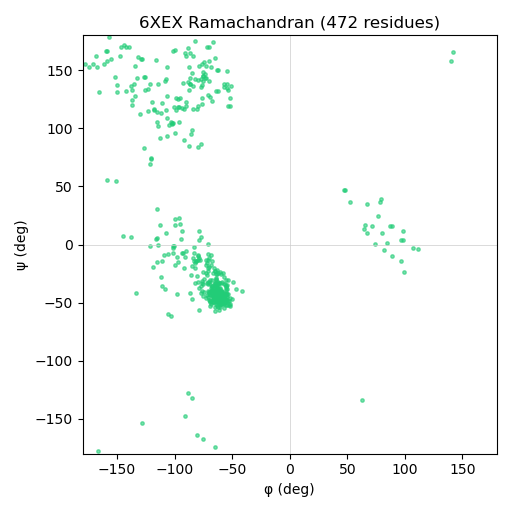 . ASP A 1 116 ? 42.146 7.382 -1.412 1.000 21.256 103 ASP A O 1
ATOM 787 N N . TRP A 1 117 ? 42.100 7.036 -3.657 1.000 18.600 104 TRP A N 1
ATOM 788 C CA . TRP A 1 117 ? 40.701 6.569 -3.725 1.000 18.841 104 TRP A CA 1
ATOM 789 C C . TRP A 1 117 ? 40.565 5.317 -2.875 1.000 19.395 104 TRP A C 1
ATOM 790 O O . TRP A 1 117 ? 39.616 5.221 -2.103 1.000 19.187 104 TRP A O 1
ATOM 801 N N . ARG A 1 118 ? 41.482 4.356 -3.034 1.000 21.141 105 ARG A N 1
ATOM 802 C CA . ARG A 1 118 ? 41.346 3.060 -2.323 1.000 21.717 105 ARG A CA 1
ATOM 803 C C . ARG A 1 118 ? 41.404 3.269 -0.798 1.000 20.830 105 ARG A C 1
ATOM 804 O O . ARG A 1 118 ? 40.654 2.597 -0.059 1.000 22.771 105 ARG A O 1
ATOM 812 N N A ARG A 1 119 ? 42.268 4.163 -0.352 0.530 23.290 106 ARG A N 1
ATOM 813 N N B ARG A 1 119 ? 42.283 4.158 -0.335 0.470 22.716 106 ARG A N 1
ATOM 814 C CA A ARG A 1 119 ? 42.439 4.493 1.077 0.530 24.488 106 ARG A CA 1
ATOM 815 C CA B ARG A 1 119 ? 42.460 4.504 1.100 0.470 23.501 106 ARG A CA 1
ATOM 816 C C A ARG A 1 119 ? 41.155 5.158 1.590 0.530 24.051 106 ARG A C 1
ATOM 817 C C B ARG A 1 119 ? 41.173 5.176 1.605 0.470 23.442 106 ARG A C 1
ATOM 818 O O A ARG A 1 119 ? 40.626 4.722 2.641 0.530 22.688 106 ARG A O 1
ATOM 819 O O B ARG A 1 119 ? 40.652 4.755 2.666 0.470 22.250 106 ARG A O 1
ATOM 834 N N . ILE A 1 120 ? 40.664 6.170 0.875 1.000 22.707 107 ILE A N 1
ATOM 835 C CA . ILE A 1 120 ? 39.388 6.865 1.246 1.000 21.088 107 ILE A CA 1
ATOM 836 C C . ILE A 1 120 ? 38.227 5.863 1.273 1.000 20.411 107 ILE A C 1
ATOM 837 O O . ILE A 1 120 ? 37.481 5.794 2.267 1.000 20.128 107 ILE A O 1
ATOM 842 N N . ALA A 1 121 ? 38.010 5.126 0.197 1.000 19.735 108 ALA A N 1
ATOM 843 C CA . ALA A 1 121 ? 36.886 4.177 0.107 1.000 18.985 108 ALA A CA 1
ATOM 844 C C . ALA A 1 121 ? 37.041 3.120 1.205 1.000 18.281 108 ALA A C 1
ATOM 845 O O . ALA A 1 121 ? 36.095 2.839 1.866 1.000 17.473 108 ALA A O 1
ATOM 847 N N . GLY A 1 122 ? 38.240 2.561 1.384 1.000 22.506 109 GLY A N 1
ATOM 848 C CA . GLY A 1 122 ? 38.469 1.518 2.394 1.000 18.711 109 GLY A CA 1
ATOM 849 C C . GLY A 1 122 ? 38.045 1.946 3.786 1.000 20.091 109 GLY A C 1
ATOM 850 O O . GLY A 1 122 ? 37.338 1.213 4.433 1.000 18.661 109 GLY A O 1
ATOM 851 N N . VAL A 1 123 ? 38.502 3.091 4.270 1.000 19.657 110 VAL A N 1
ATOM 852 C CA . VAL A 1 123 ? 38.181 3.533 5.647 1.000 21.001 110 VAL A CA 1
ATOM 853 C C . VAL A 1 123 ? 36.763 4.120 5.706 1.000 19.387 110 VAL A C 1
ATOM 854 O O . VAL A 1 123 ? 35.988 3.673 6.516 1.000 18.396 110 VAL A O 1
ATOM 858 N N . ASP A 1 124 ? 36.486 5.130 4.880 1.000 20.448 111 ASP A N 1
ATOM 859 C CA . ASP A 1 124 ? 35.287 5.990 4.990 1.000 19.601 111 ASP A CA 1
ATOM 860 C C . ASP A 1 124 ? 34.028 5.258 4.513 1.000 19.179 111 ASP A C 1
ATOM 861 O O . ASP A 1 124 ? 32.970 5.573 5.064 1.000 19.057 111 ASP A O 1
ATOM 866 N N . ILE A 1 125 ? 34.107 4.305 3.563 1.000 16.541 112 ILE A N 1
ATOM 867 C CA . ILE A 1 125 ? 32.889 3.603 3.088 1.000 17.901 112 ILE A CA 1
ATOM 868 C C . ILE A 1 125 ? 32.911 2.196 3.687 1.000 16.254 112 ILE A C 1
ATOM 869 O O . ILE A 1 125 ? 31.990 1.832 4.407 1.000 16.233 112 ILE A O 1
ATOM 874 N N . ASP A 1 126 ? 33.952 1.445 3.375 1.000 17.171 113 ASP A N 1
ATOM 875 C CA . ASP A 1 126 ? 33.960 0.009 3.755 1.000 18.508 113 ASP A CA 1
ATOM 876 C C . ASP A 1 126 ? 33.911 -0.109 5.283 1.000 16.832 113 ASP A C 1
ATOM 877 O O . ASP A 1 126 ? 33.205 -0.961 5.767 1.000 18.248 113 ASP A O 1
ATOM 882 N N . GLY A 1 127 ? 34.712 0.683 6.006 1.000 17.018 114 GLY A N 1
ATOM 883 C CA . GLY A 1 127 ? 34.715 0.660 7.486 1.000 16.936 114 GLY A CA 1
ATOM 884 C C . GLY A 1 127 ? 33.321 0.773 8.049 1.000 17.869 114 GLY A C 1
ATOM 885 O O . GLY A 1 127 ? 32.953 0.036 9.017 1.000 20.101 114 GLY A O 1
ATOM 886 N N . VAL A 1 128 ? 32.550 1.721 7.519 1.000 16.393 115 VAL A N 1
ATOM 887 C CA . VAL A 1 128 ? 31.160 1.925 7.990 1.000 16.839 115 VAL A CA 1
ATOM 888 C C . VAL A 1 128 ? 30.331 0.707 7.610 1.000 17.012 115 VAL A C 1
ATOM 889 O O . VAL A 1 128 ? 29.532 0.212 8.418 1.000 19.847 115 VAL A O 1
ATOM 893 N N . VAL A 1 129 ? 30.448 0.246 6.364 1.000 18.843 116 VAL A N 1
ATOM 894 C CA . VAL A 1 129 ? 29.596 -0.888 5.941 1.000 18.790 116 VAL A CA 1
ATOM 895 C C . VAL A 1 129 ? 29.881 -2.086 6.864 1.000 18.922 116 VAL A C 1
ATOM 896 O O . VAL A 1 129 ? 28.911 -2.762 7.368 1.000 21.179 116 VAL A O 1
ATOM 900 N N . PHE A 1 130 ? 31.162 -2.390 7.013 1.000 18.944 117 PHE A N 1
ATOM 901 C CA . PHE A 1 130 ? 31.635 -3.619 7.715 1.000 20.353 117 PHE A CA 1
ATOM 902 C C . PHE A 1 130 ? 31.252 -3.520 9.187 1.000 20.139 117 PHE A C 1
ATOM 903 O O . PHE A 1 130 ? 30.644 -4.468 9.734 1.000 21.487 117 PHE A O 1
ATOM 911 N N . CYS A 1 131 ? 31.548 -2.394 9.826 1.000 20.867 118 CYS A N 1
ATOM 912 C CA . CYS A 1 131 ? 31.285 -2.244 11.274 1.000 19.359 118 CYS A CA 1
ATOM 913 C C . CYS A 1 131 ? 29.794 -2.361 11.510 1.000 19.066 118 CYS A C 1
ATOM 914 O O . CYS A 1 131 ? 29.409 -3.019 12.484 1.000 21.863 118 CYS A O 1
ATOM 917 N N . SER A 1 132 ? 28.980 -1.705 10.683 1.000 17.603 119 SER A N 1
ATOM 918 C CA . SER A 1 132 ? 27.511 -1.806 10.776 1.000 19.175 119 SER A CA 1
ATOM 919 C C . SER A 1 132 ? 27.093 -3.264 10.624 1.000 17.590 119 SER A C 1
ATOM 920 O O . SER A 1 132 ? 26.266 -3.717 11.407 1.000 19.895 119 SER A O 1
ATOM 923 N N . LYS A 1 133 ? 27.631 -3.920 9.617 1.000 19.079 120 LYS A N 1
ATOM 924 C CA . LYS A 1 133 ? 27.136 -5.261 9.216 1.000 20.636 120 LYS A CA 1
ATOM 925 C C . LYS A 1 133 ? 27.429 -6.209 10.403 1.000 21.537 120 LYS A C 1
ATOM 926 O O . LYS A 1 133 ? 26.549 -6.979 10.776 1.000 23.616 120 LYS A O 1
ATOM 932 N N . PHE A 1 134 ? 28.620 -6.165 10.974 1.000 23.033 121 PHE A N 1
ATOM 933 C CA . PHE A 1 134 ? 29.019 -7.152 12.017 1.000 23.678 121 PHE A CA 1
ATOM 934 C C . PHE A 1 134 ? 28.550 -6.729 13.413 1.000 26.146 121 PHE A C 1
ATOM 935 O O . PHE A 1 134 ? 28.418 -7.641 14.259 1.000 22.414 121 PHE A O 1
ATOM 943 N N . ALA A 1 135 ? 28.209 -5.450 13.660 1.000 24.066 122 ALA A N 1
ATOM 944 C CA . ALA A 1 135 ? 27.640 -5.037 14.963 1.000 24.390 122 ALA A CA 1
ATOM 945 C C . ALA A 1 135 ? 26.153 -5.358 15.008 1.000 24.552 122 ALA A C 1
ATOM 946 O O . ALA A 1 135 ? 25.626 -5.551 16.101 1.000 24.968 122 ALA A O 1
ATOM 948 N N . LEU A 1 136 ? 25.482 -5.402 13.856 1.000 22.895 123 LEU A N 1
ATOM 949 C CA . LEU A 1 136 ? 24.006 -5.396 13.806 1.000 23.323 123 LEU A CA 1
ATOM 950 C C . LEU A 1 136 ? 23.390 -6.572 14.570 1.000 22.829 123 LEU A C 1
ATOM 951 O O . LEU A 1 136 ? 22.444 -6.358 15.306 1.000 22.665 123 LEU A O 1
ATOM 956 N N . PRO A 1 137 ? 23.848 -7.830 14.407 1.000 24.963 124 PRO A N 1
ATOM 957 C CA . PRO A 1 137 ? 23.205 -8.955 15.106 1.000 26.623 124 PRO A CA 1
ATOM 958 C C . PRO A 1 137 ? 23.145 -8.693 16.622 1.000 25.706 124 PRO A C 1
ATOM 959 O O . PRO A 1 137 ? 22.113 -8.937 17.267 1.000 30.462 124 PRO A O 1
ATOM 963 N N . HIS A 1 138 ? 24.197 -8.088 17.145 1.000 24.090 125 HIS A N 1
ATOM 964 C CA . HIS A 1 138 ? 24.358 -7.744 18.584 1.000 25.301 125 HIS A CA 1
ATOM 965 C C . HIS A 1 138 ? 23.459 -6.560 18.986 1.000 21.774 125 HIS A C 1
ATOM 966 O O . HIS A 1 138 ? 22.774 -6.628 20.016 1.000 20.104 125 HIS A O 1
ATOM 973 N N . LEU A 1 139 ? 23.427 -5.488 18.186 1.000 23.157 126 LEU A N 1
ATOM 974 C CA . LEU A 1 139 ? 22.513 -4.328 18.415 1.000 23.506 126 LEU A CA 1
ATOM 975 C C . LEU A 1 139 ? 21.053 -4.801 18.333 1.000 21.202 126 LEU A C 1
ATOM 976 O O . LEU A 1 139 ? 20.181 -4.250 19.035 1.000 21.173 126 LEU A O 1
ATOM 981 N N . LEU A 1 140 ? 20.724 -5.791 17.502 1.000 24.372 127 LEU A N 1
ATOM 982 C CA . LEU A 1 140 ? 19.299 -6.216 17.414 1.000 25.184 127 LEU A CA 1
ATOM 983 C C . LEU A 1 140 ? 18.871 -6.798 18.769 1.000 25.252 127 LEU A C 1
ATOM 984 O O . LEU A 1 140 ? 17.690 -6.611 19.161 1.000 26.676 127 LEU A O 1
ATOM 989 N N . LYS A 1 141 ? 19.813 -7.439 19.456 1.000 26.158 128 LYS A N 1
ATOM 990 C CA . LYS A 1 141 ? 19.549 -8.107 20.771 1.000 29.673 128 LYS A CA 1
ATOM 991 C C . LYS A 1 141 ? 19.292 -7.054 21.845 1.000 29.167 128 LYS A C 1
ATOM 992 O O . LYS A 1 141 ? 18.431 -7.279 22.667 1.000 31.102 128 LYS A O 1
ATOM 998 N N . THR A 1 142 ? 19.925 -5.885 21.748 1.000 26.356 129 THR A N 1
ATOM 999 C CA . THR A 1 142 ? 19.787 -4.809 22.757 1.000 25.761 129 THR A CA 1
ATOM 1000 C C . THR A 1 142 ? 18.833 -3.702 22.295 1.000 25.269 129 THR A C 1
ATOM 1001 O O . THR A 1 142 ? 18.598 -2.790 23.089 1.000 24.411 129 THR A O 1
ATOM 1005 N N . LYS A 1 143 ? 18.254 -3.778 21.092 1.000 24.549 130 LYS A N 1
ATOM 1006 C CA . LYS A 1 143 ? 17.552 -2.616 20.483 1.000 27.436 130 LYS A CA 1
ATOM 1007 C C . LYS A 1 143 ? 18.450 -1.371 20.613 1.000 23.743 130 LYS A C 1
ATOM 1008 O O . LYS A 1 143 ? 17.947 -0.261 20.919 1.000 21.827 130 LYS A O 1
ATOM 1014 N N . GLY A 1 144 ? 19.722 -1.560 20.265 1.000 22.465 131 GLY A N 1
ATOM 1015 C CA . GLY A 1 144 ? 20.781 -0.537 20.232 1.000 23.514 131 GLY A CA 1
ATOM 1016 C C . GLY A 1 144 ? 20.650 0.394 19.037 1.000 22.405 131 GLY A C 1
ATOM 1017 O O . GLY A 1 144 ? 19.581 0.414 18.399 1.000 21.067 131 GLY A O 1
ATOM 1018 N N . CYS A 1 145 ? 21.676 1.190 18.746 1.000 22.251 132 CYS A N 1
ATOM 1019 C CA . CYS A 1 145 ? 21.578 2.166 17.631 1.000 20.430 132 CYS A CA 1
ATOM 1020 C C . CYS A 1 145 ? 22.938 2.351 16.983 1.000 19.387 132 CYS A C 1
ATOM 1021 O O . CYS A 1 145 ? 23.970 1.983 17.572 1.000 18.351 132 CYS A O 1
ATOM 1024 N N . ILE A 1 146 ? 22.916 2.906 15.766 1.000 19.225 133 ILE A N 1
ATOM 1025 C CA . ILE A 1 146 ? 24.142 3.311 15.057 1.000 16.469 133 ILE A CA 1
ATOM 1026 C C . ILE A 1 146 ? 24.120 4.841 14.916 1.000 14.614 133 ILE A C 1
ATOM 1027 O O . ILE A 1 146 ? 23.046 5.433 14.640 1.000 15.994 133 ILE A O 1
ATOM 1032 N N . VAL A 1 147 ? 25.263 5.444 15.143 1.000 14.354 134 VAL A N 1
ATOM 1033 C CA . VAL A 1 147 ? 25.509 6.847 14.740 1.000 15.467 134 VAL A CA 1
ATOM 1034 C C . VAL A 1 147 ? 26.732 6.848 13.837 1.000 14.244 134 VAL A C 1
ATOM 1035 O O . VAL A 1 147 ? 27.844 6.580 14.304 1.000 15.357 134 VAL A O 1
ATOM 1039 N N . ASN A 1 148 ? 26.550 7.207 12.574 1.000 15.717 135 ASN A N 1
ATOM 1040 C CA . ASN A 1 148 ? 27.652 7.373 11.604 1.000 13.802 135 ASN A CA 1
ATOM 1041 C C . ASN A 1 148 ? 28.201 8.794 11.700 1.000 14.640 135 ASN A C 1
ATOM 1042 O O . ASN A 1 148 ? 27.383 9.727 11.771 1.000 14.898 135 ASN A O 1
ATOM 1047 N N . THR A 1 149 ? 29.534 8.974 11.650 1.000 13.677 136 THR A N 1
ATOM 1048 C CA . THR A 1 149 ? 30.109 10.301 11.354 1.000 14.575 136 THR A CA 1
ATOM 1049 C C . THR A 1 149 ? 30.165 10.457 9.840 1.000 14.570 136 THR A C 1
ATOM 1050 O O . THR A 1 149 ? 31.124 9.975 9.210 1.000 15.453 136 THR A O 1
ATOM 1054 N N . ALA A 1 150 ? 29.189 11.139 9.257 1.000 14.958 137 ALA A N 1
ATOM 1055 C CA . ALA A 1 150 ? 29.269 11.512 7.827 1.000 14.416 137 ALA A CA 1
ATOM 1056 C C . ALA A 1 150 ? 29.992 12.859 7.800 1.000 16.269 137 ALA A C 1
ATOM 1057 O O . ALA A 1 150 ? 31.066 12.987 8.454 1.000 18.323 137 ALA A O 1
ATOM 1059 N N . SER A 1 151 ? 29.418 13.846 7.154 1.000 15.597 138 SER A N 1
ATOM 1060 C CA . SER A 1 151 ? 30.058 15.162 6.960 1.000 15.053 138 SER A CA 1
ATOM 1061 C C . SER A 1 151 ? 29.085 16.044 6.224 1.000 14.096 138 SER A C 1
ATOM 1062 O O . SER A 1 151 ? 28.276 15.530 5.442 1.000 12.484 138 SER A O 1
ATOM 1065 N N . GLN A 1 152 ? 29.236 17.350 6.380 1.000 15.009 139 GLN A N 1
ATOM 1066 C CA . GLN A 1 152 ? 28.686 18.286 5.383 1.000 14.802 139 GLN A CA 1
ATOM 1067 C C . GLN A 1 152 ? 29.057 17.810 3.980 1.000 15.166 139 GLN A C 1
ATOM 1068 O O . GLN A 1 152 ? 28.212 17.902 3.096 1.000 12.826 139 GLN A O 1
ATOM 1074 N N . SER A 1 153 ? 30.277 17.277 3.784 1.000 13.333 140 SER A N 1
ATOM 1075 C CA . SER A 1 153 ? 30.769 16.795 2.474 1.000 13.078 140 SER A CA 1
ATOM 1076 C C . SER A 1 153 ? 30.075 15.495 2.011 1.000 14.689 140 SER A C 1
ATOM 1077 O O . SER A 1 153 ? 30.424 15.010 0.924 1.000 13.677 140 SER A O 1
ATOM 1080 N N . GLY A 1 154 ? 29.135 14.924 2.769 1.000 12.921 141 GLY A N 1
ATOM 1081 C CA . GLY A 1 154 ? 28.260 13.837 2.290 1.000 14.609 141 GLY A CA 1
ATOM 1082 C C . GLY A 1 154 ? 26.902 14.352 1.884 1.000 14.801 141 GLY A C 1
ATOM 1083 O O . GLY A 1 154 ? 26.213 13.674 1.132 1.000 13.789 141 GLY A O 1
ATOM 1084 N N . LEU A 1 155 ? 26.543 15.554 2.332 1.000 13.808 142 LEU A N 1
ATOM 1085 C CA . LEU A 1 155 ? 25.236 16.160 1.999 1.000 14.298 142 LEU A CA 1
ATOM 1086 C C . LEU A 1 155 ? 25.338 17.017 0.737 1.000 15.108 142 LEU A C 1
ATOM 1087 O O . LEU A 1 155 ? 24.292 17.357 0.152 1.000 15.200 142 LEU A O 1
ATOM 1092 N N . GLY A 1 156 ? 26.545 17.440 0.372 1.000 14.680 143 GLY A N 1
ATOM 1093 C CA . GLY A 1 156 ? 26.806 18.215 -0.833 1.000 13.141 143 GLY A CA 1
ATOM 1094 C C . GLY A 1 156 ? 28.257 18.033 -1.226 1.000 11.486 143 GLY A C 1
ATOM 1095 O O . GLY A 1 156 ? 29.003 17.376 -0.456 1.000 12.115 143 GLY A O 1
ATOM 1096 N N . GLY A 1 157 ? 28.619 18.660 -2.319 1.000 12.408 144 GLY A N 1
ATOM 1097 C CA . GLY A 1 157 ? 29.956 18.599 -2.920 1.000 13.384 144 GLY A CA 1
ATOM 1098 C C . GLY A 1 157 ? 30.905 19.640 -2.347 1.000 13.441 144 GLY A C 1
ATOM 1099 O O . GLY A 1 157 ? 30.452 20.621 -1.753 1.000 13.716 144 GLY A O 1
ATOM 1100 N N . ASP A 1 158 ? 32.200 19.331 -2.376 1.000 13.811 145 ASP A N 1
ATOM 1101 C CA . ASP A 1 158 ? 33.310 20.280 -2.149 1.000 14.766 145 ASP A CA 1
ATOM 1102 C C . ASP A 1 158 ? 34.012 20.582 -3.467 1.000 15.296 145 ASP A C 1
ATOM 1103 O O . ASP A 1 158 ? 33.986 19.752 -4.412 1.000 12.331 145 ASP A O 1
ATOM 1108 N N . TRP A 1 159 ? 34.613 21.769 -3.550 1.000 13.399 146 TRP A N 1
ATOM 1109 C CA . TRP A 1 159 ? 35.743 21.989 -4.481 1.000 15.699 146 TRP A CA 1
ATOM 1110 C C . TRP A 1 159 ? 36.967 21.334 -3.832 1.000 15.829 146 TRP A C 1
ATOM 1111 O O . TRP A 1 159 ? 37.372 21.800 -2.755 1.000 15.653 146 TRP A O 1
ATOM 1122 N N . GLY A 1 160 ? 37.584 20.370 -4.511 1.000 16.230 147 GLY A N 1
ATOM 1123 C CA . GLY A 1 160 ? 38.871 19.764 -4.101 1.000 15.350 147 GLY A CA 1
ATOM 1124 C C . GLY A 1 160 ? 38.769 18.730 -2.991 1.000 14.389 147 GLY A C 1
ATOM 1125 O O . GLY A 1 160 ? 39.708 18.641 -2.200 1.000 14.830 147 GLY A O 1
ATOM 1126 N N . ALA A 1 161 ? 37.720 17.912 -2.952 1.000 13.678 148 ALA A N 1
ATOM 1127 C CA . ALA A 1 161 ? 37.740 16.689 -2.111 1.000 15.131 148 ALA A CA 1
ATOM 1128 C C . ALA A 1 161 ? 36.855 15.614 -2.738 1.000 14.730 148 ALA A C 1
ATOM 1129 O O . ALA A 1 161 ? 35.925 15.124 -2.067 1.000 14.213 148 ALA A O 1
ATOM 1131 N N . ALA A 1 162 ? 37.107 15.288 -3.997 1.000 14.844 149 ALA A N 1
ATOM 1132 C CA . ALA A 1 162 ? 36.120 14.524 -4.817 1.000 14.694 149 ALA A CA 1
ATOM 1133 C C . ALA A 1 162 ? 35.893 13.130 -4.208 1.000 13.838 149 ALA A C 1
ATOM 1134 O O . ALA A 1 162 ? 34.733 12.692 -4.022 1.000 12.468 149 ALA A O 1
ATOM 1136 N N . TYR A 1 163 ? 36.971 12.428 -3.883 1.000 13.641 150 TYR A N 1
ATOM 1137 C CA . TYR A 1 163 ? 36.885 11.044 -3.375 1.000 14.985 150 TYR A CA 1
ATOM 1138 C C . TYR A 1 163 ? 36.192 11.074 -2.017 1.000 15.654 150 TYR A C 1
ATOM 1139 O O . TYR A 1 163 ? 35.304 10.247 -1.750 1.000 14.793 150 TYR A O 1
ATOM 1148 N N . TYR A 1 164 ? 36.603 12.008 -1.153 1.000 14.336 151 TYR A N 1
ATOM 1149 C CA . TYR A 1 164 ? 35.994 12.202 0.198 1.000 14.083 151 TYR A CA 1
ATOM 1150 C C . TYR A 1 164 ? 34.473 12.420 0.059 1.000 13.285 151 TYR A C 1
ATOM 1151 O O . TYR A 1 164 ? 33.704 11.881 0.845 1.000 13.585 151 TYR A O 1
ATOM 1160 N N . CYS A 1 165 ? 34.046 13.255 -0.876 1.000 13.394 152 CYS A N 1
ATOM 1161 C CA . CYS A 1 165 ? 32.602 13.556 -1.101 1.000 12.717 152 CYS A CA 1
ATOM 1162 C C . CYS A 1 165 ? 31.867 12.282 -1.559 1.000 12.280 152 CYS A C 1
ATOM 1163 O O . CYS A 1 165 ? 30.720 12.080 -1.132 1.000 12.057 152 CYS A O 1
ATOM 1166 N N . ALA A 1 166 ? 32.476 11.483 -2.417 1.000 12.823 153 ALA A N 1
ATOM 1167 C CA . ALA A 1 166 ? 31.874 10.203 -2.849 1.000 13.553 153 ALA A CA 1
ATOM 1168 C C . ALA A 1 166 ? 31.648 9.320 -1.619 1.000 12.775 153 ALA A C 1
ATOM 1169 O O . ALA A 1 166 ? 30.558 8.716 -1.464 1.000 14.108 153 ALA A O 1
ATOM 1171 N N . ALA A 1 167 ? 32.686 9.167 -0.792 1.000 13.254 154 ALA A N 1
ATOM 1172 C CA . ALA A 1 167 ? 32.645 8.321 0.410 1.000 13.809 154 ALA A CA 1
ATOM 1173 C C . ALA A 1 167 ? 31.573 8.831 1.371 1.000 13.603 154 ALA A C 1
ATOM 1174 O O . ALA A 1 167 ? 30.740 8.020 1.860 1.000 13.867 154 ALA A O 1
ATOM 1176 N N . LYS A 1 168 ? 31.603 10.127 1.716 1.000 12.734 155 LYS A N 1
ATOM 1177 C CA . LYS A 1 168 ? 30.653 10.629 2.720 1.000 12.316 155 LYS A CA 1
ATOM 1178 C C . LYS A 1 168 ? 29.242 10.603 2.118 1.000 13.220 155 LYS A C 1
ATOM 1179 O O . LYS A 1 168 ? 28.242 10.359 2.889 1.000 14.250 155 LYS A O 1
ATOM 1185 N N . GLY A 1 169 ? 29.126 10.777 0.804 1.000 11.797 156 GLY A N 1
ATOM 1186 C CA . GLY A 1 169 ? 27.829 10.631 0.126 1.000 12.252 156 GLY A CA 1
ATOM 1187 C C . GLY A 1 169 ? 27.268 9.229 0.320 1.000 12.069 156 GLY A C 1
ATOM 1188 O O . GLY A 1 169 ? 26.059 9.038 0.474 1.000 11.890 156 GLY A O 1
ATOM 1189 N N . ALA A 1 170 ? 28.137 8.233 0.246 1.000 12.375 157 ALA A N 1
ATOM 1190 C CA . ALA A 1 170 ? 27.732 6.829 0.443 1.000 12.007 157 ALA A CA 1
ATOM 1191 C C . ALA A 1 170 ? 27.243 6.656 1.884 1.000 12.892 157 ALA A C 1
ATOM 1192 O O . ALA A 1 170 ? 26.186 6.034 2.143 1.000 12.740 157 ALA A O 1
ATOM 1194 N N . VAL A 1 171 ? 27.966 7.234 2.832 1.000 13.294 158 VAL A N 1
ATOM 1195 C CA . VAL A 1 171 ? 27.605 7.116 4.278 1.000 13.108 158 VAL A CA 1
ATOM 1196 C C . VAL A 1 171 ? 26.218 7.696 4.536 1.000 13.262 158 VAL A C 1
ATOM 1197 O O . VAL A 1 171 ? 25.342 7.039 5.168 1.000 14.229 158 VAL A O 1
ATOM 1201 N N . VAL A 1 172 ? 25.952 8.906 4.031 1.000 13.827 159 VAL A N 1
ATOM 1202 C CA . VAL A 1 172 ? 24.630 9.569 4.175 1.000 13.729 159 VAL A CA 1
ATOM 1203 C C . VAL A 1 172 ? 23.497 8.676 3.681 1.000 12.777 159 VAL A C 1
ATOM 1204 O O . VAL A 1 172 ? 22.493 8.583 4.348 1.000 13.241 159 VAL A O 1
ATOM 1208 N N . ASN A 1 173 ? 23.609 8.092 2.506 1.000 12.935 160 ASN A N 1
ATOM 1209 C CA . ASN A 1 173 ? 22.492 7.318 1.954 1.000 12.368 160 ASN A CA 1
ATOM 1210 C C . ASN A 1 173 ? 22.476 5.882 2.530 1.000 12.611 160 ASN A C 1
ATOM 1211 O O . ASN A 1 173 ? 21.365 5.350 2.642 1.000 13.438 160 ASN A O 1
ATOM 1216 N N . LEU A 1 174 ? 23.625 5.272 2.829 1.000 14.406 161 LEU A N 1
ATOM 1217 C CA . LEU A 1 174 ? 23.629 3.995 3.606 1.000 15.930 161 LEU A CA 1
ATOM 1218 C C . LEU A 1 174 ? 22.863 4.196 4.930 1.000 16.694 161 LEU A C 1
ATOM 1219 O O . LEU A 1 174 ? 22.067 3.294 5.323 1.000 17.350 161 LEU A O 1
ATOM 1224 N N . THR A 1 175 ? 23.063 5.328 5.622 1.000 14.970 162 THR A N 1
ATOM 1225 C CA . THR A 1 175 ? 22.344 5.658 6.883 1.000 14.560 162 THR A CA 1
ATOM 1226 C C . THR A 1 175 ? 20.837 5.523 6.626 1.000 15.547 162 THR A C 1
ATOM 1227 O O . THR A 1 175 ? 20.095 4.955 7.468 1.000 14.119 162 THR A O 1
ATOM 1231 N N . ARG A 1 176 ? 20.365 6.107 5.544 1.000 16.234 163 ARG A N 1
ATOM 1232 C CA . ARG A 1 176 ? 18.904 6.131 5.261 1.000 16.625 163 ARG A CA 1
ATOM 1233 C C . ARG A 1 176 ? 18.432 4.692 4.991 1.000 16.984 163 ARG A C 1
ATOM 1234 O O . ARG A 1 176 ? 17.442 4.264 5.574 1.000 19.067 163 ARG A O 1
ATOM 1242 N N . ALA A 1 177 ? 19.126 3.970 4.128 1.000 16.948 164 ALA A N 1
ATOM 1243 C CA . ALA A 1 177 ? 18.677 2.613 3.697 1.000 17.142 164 ALA A CA 1
ATOM 1244 C C . ALA A 1 177 ? 18.648 1.667 4.907 1.000 18.141 164 ALA A C 1
ATOM 1245 O O . ALA A 1 177 ? 17.641 0.985 5.147 1.000 18.101 164 ALA A O 1
ATOM 1247 N N . MET A 1 178 ? 19.722 1.644 5.680 1.000 18.617 165 MET A N 1
ATOM 1248 C CA . MET A 1 178 ? 19.828 0.759 6.863 1.000 18.613 165 MET A CA 1
ATOM 1249 C C . MET A 1 178 ? 18.797 1.158 7.905 1.000 19.050 165 MET A C 1
ATOM 1250 O O . MET A 1 178 ? 18.218 0.237 8.511 1.000 19.576 165 MET A O 1
ATOM 1255 N N . ALA A 1 179 ? 18.481 2.459 8.037 1.000 15.921 166 ALA A N 1
ATOM 1256 C CA . ALA A 1 179 ? 17.430 2.910 8.958 1.000 16.477 166 ALA A CA 1
ATOM 1257 C C . ALA A 1 179 ? 16.090 2.281 8.526 1.000 18.793 166 ALA A C 1
ATOM 1258 O O . ALA A 1 179 ? 15.296 1.858 9.386 1.000 17.200 166 ALA A O 1
ATOM 1260 N N . LEU A 1 180 ? 15.831 2.192 7.228 1.000 17.982 167 LEU A N 1
ATOM 1261 C CA . LEU A 1 180 ? 14.560 1.587 6.758 1.000 17.642 167 LEU A CA 1
ATOM 1262 C C . LEU A 1 180 ? 14.624 0.078 7.036 1.000 17.935 167 LEU A C 1
ATOM 1263 O O . LEU A 1 180 ? 13.610 -0.462 7.432 1.000 21.354 167 LEU A O 1
ATOM 1268 N N . ASP A 1 181 ? 15.764 -0.567 6.803 1.000 19.020 168 ASP A N 1
ATOM 1269 C CA . ASP A 1 181 ? 15.884 -2.042 6.938 1.000 20.167 168 ASP A CA 1
ATOM 1270 C C . ASP A 1 181 ? 15.674 -2.439 8.405 1.000 23.070 168 ASP A C 1
ATOM 1271 O O . ASP A 1 181 ? 15.025 -3.486 8.641 1.000 22.438 168 ASP A O 1
ATOM 1276 N N . HIS A 1 182 ? 16.257 -1.708 9.359 1.000 20.984 169 HIS A N 1
ATOM 1277 C CA . HIS A 1 182 ? 16.426 -2.243 10.734 1.000 21.483 169 HIS A CA 1
ATOM 1278 C C . HIS A 1 182 ? 15.633 -1.476 11.779 1.000 21.746 169 HIS A C 1
ATOM 1279 O O . HIS A 1 182 ? 15.561 -1.955 12.920 1.000 22.432 169 HIS A O 1
ATOM 1286 N N . GLY A 1 183 ? 15.135 -0.284 11.456 1.000 24.149 170 GLY A N 1
ATOM 1287 C CA . GLY A 1 183 ? 14.397 0.551 12.412 1.000 23.424 170 GLY A CA 1
ATOM 1288 C C . GLY A 1 183 ? 13.239 -0.211 13.013 1.000 26.691 170 GLY A C 1
ATOM 1289 O O . GLY A 1 183 ? 13.046 -0.124 14.249 1.000 27.067 170 GLY A O 1
ATOM 1290 N N . GLY A 1 184 ? 12.522 -0.958 12.168 1.000 26.887 171 GLY A N 1
ATOM 1291 C CA . GLY A 1 184 ? 11.351 -1.755 12.560 1.000 30.420 171 GLY A CA 1
ATOM 1292 C C . GLY A 1 184 ? 11.701 -2.867 13.539 1.000 27.645 171 GLY A C 1
ATOM 1293 O O . GLY A 1 184 ? 10.812 -3.296 14.260 1.000 26.511 171 GLY A O 1
ATOM 1294 N N . ASP A 1 185 ? 12.942 -3.328 13.532 1.000 26.999 172 ASP A N 1
ATOM 1295 C CA . ASP A 1 185 ? 13.458 -4.392 14.423 1.000 28.654 172 ASP A CA 1
ATOM 1296 C C . ASP A 1 185 ? 14.102 -3.738 15.659 1.000 30.002 172 ASP A C 1
ATOM 1297 O O . ASP A 1 185 ? 14.797 -4.455 16.386 1.000 28.607 172 ASP A O 1
ATOM 1302 N N . GLY A 1 186 ? 13.891 -2.427 15.863 1.000 27.870 173 GLY A N 1
ATOM 1303 C CA . GLY A 1 186 ? 14.287 -1.699 17.084 1.000 26.869 173 GLY A CA 1
ATOM 1304 C C . GLY A 1 186 ? 15.699 -1.146 17.021 1.000 27.400 173 GLY A C 1
ATOM 1305 O O . GLY A 1 186 ? 16.246 -0.812 18.073 1.000 25.849 173 GLY A O 1
ATOM 1306 N N . VAL A 1 187 ? 16.318 -1.068 15.846 1.000 24.756 174 VAL A N 1
ATOM 1307 C CA . VAL A 1 187 ? 17.686 -0.504 15.751 1.000 22.574 174 VAL A CA 1
ATOM 1308 C C . VAL A 1 187 ? 17.649 0.785 14.924 1.000 22.818 174 VAL A C 1
ATOM 1309 O O . VAL A 1 187 ? 17.577 0.698 13.656 1.000 22.122 174 VAL A O 1
ATOM 1313 N N . ARG A 1 188 ? 17.761 1.923 15.617 1.000 20.289 175 ARG A N 1
ATOM 1314 C CA . ARG A 1 188 ? 17.803 3.276 14.977 1.000 18.106 175 ARG A CA 1
ATOM 1315 C C . ARG A 1 188 ? 19.179 3.484 14.344 1.000 15.445 175 ARG A C 1
ATOM 1316 O O . ARG A 1 188 ? 20.234 3.161 14.925 1.000 15.062 175 ARG A O 1
ATOM 1324 N N . ILE A 1 189 ? 19.210 4.108 13.162 1.000 15.708 176 ILE A N 1
ATOM 1325 C CA . ILE A 1 189 ? 20.499 4.388 12.499 1.000 15.286 176 ILE A CA 1
ATOM 1326 C C . ILE A 1 189 ? 20.417 5.806 11.957 1.000 15.088 176 ILE A C 1
ATOM 1327 O O . ILE A 1 189 ? 19.481 6.090 11.168 1.000 14.164 176 ILE A O 1
ATOM 1332 N N . ASN A 1 190 ? 21.383 6.623 12.361 1.000 15.891 177 ASN A N 1
ATOM 1333 C CA . ASN A 1 190 ? 21.390 8.055 12.029 1.000 15.143 177 ASN A CA 1
ATOM 1334 C C . ASN A 1 190 ? 22.831 8.455 11.815 1.000 15.318 177 ASN A C 1
ATOM 1335 O O . ASN A 1 190 ? 23.729 7.649 12.098 1.000 15.877 177 ASN A O 1
ATOM 1340 N N . SER A 1 191 ? 23.027 9.681 11.340 1.000 14.986 178 SER A N 1
ATOM 1341 C CA . SER A 1 191 ? 24.382 10.255 11.239 1.000 13.116 178 SER A CA 1
ATOM 1342 C C . SER A 1 191 ? 24.445 11.655 11.823 1.000 12.159 178 SER A C 1
ATOM 1343 O O . SER A 1 191 ? 23.421 12.293 11.996 1.000 11.805 178 SER A O 1
ATOM 1346 N N . VAL A 1 192 ? 25.671 12.075 12.120 1.000 13.928 179 VAL A N 1
ATOM 1347 C CA . VAL A 1 192 ? 26.006 13.508 12.308 1.000 14.676 179 VAL A CA 1
ATOM 1348 C C . VAL A 1 192 ? 26.821 13.965 11.098 1.000 15.922 179 VAL A C 1
ATOM 1349 O O . VAL A 1 192 ? 27.672 13.221 10.605 1.000 15.691 179 VAL A O 1
ATOM 1353 N N . CYS A 1 193 ? 26.585 15.194 10.667 1.000 13.909 180 CYS A N 1
ATOM 1354 C CA . CYS A 1 193 ? 27.211 15.779 9.468 1.000 14.421 180 CYS A CA 1
ATOM 1355 C C . CYS A 1 193 ? 27.855 17.103 9.876 1.000 14.098 180 CYS A C 1
ATOM 1356 O O . CYS A 1 193 ? 27.262 18.172 9.742 1.000 14.824 180 CYS A O 1
ATOM 1359 N N . PRO A 1 194 ? 29.083 17.074 10.431 1.000 13.851 181 PRO A N 1
ATOM 1360 C CA . PRO A 1 194 ? 29.747 18.314 10.801 1.000 13.952 181 PRO A CA 1
ATOM 1361 C C . PRO A 1 194 ? 30.281 19.077 9.602 1.000 12.506 181 PRO A C 1
ATOM 1362 O O . PRO A 1 194 ? 30.588 18.503 8.532 1.000 13.250 181 PRO A O 1
ATOM 1366 N N . SER A 1 195 ? 30.442 20.379 9.814 1.000 12.798 182 SER A N 1
ATOM 1367 C CA . SER A 1 195 ? 31.286 21.222 8.963 1.000 13.218 182 SER A CA 1
ATOM 1368 C C . SER A 1 195 ? 32.656 21.159 9.638 1.000 14.138 182 SER A C 1
ATOM 1369 O O . SER A 1 195 ? 32.981 20.093 10.226 1.000 15.411 182 SER A O 1
ATOM 1372 N N . LEU A 1 196 ? 33.419 22.228 9.565 1.000 14.583 183 LEU A N 1
ATOM 1373 C CA . LEU A 1 196 ? 34.803 22.243 10.092 1.000 14.629 183 LEU A CA 1
ATOM 1374 C C . LEU A 1 196 ? 34.777 21.997 11.593 1.000 14.051 183 LEU A C 1
ATOM 1375 O O . LEU A 1 196 ? 34.039 22.670 12.288 1.000 14.660 183 LEU A O 1
ATOM 1380 N N . VAL A 1 197 ? 35.626 21.085 12.047 1.000 12.194 184 VAL A N 1
ATOM 1381 C CA . VAL A 1 197 ? 35.835 20.751 13.465 1.000 13.886 184 VAL A CA 1
ATOM 1382 C C . VAL A 1 197 ? 37.330 20.872 13.766 1.000 15.233 184 VAL A C 1
ATOM 1383 O O . VAL A 1 197 ? 38.141 20.489 12.933 1.000 15.014 184 VAL A O 1
ATOM 1387 N N . LYS A 1 198 ? 37.647 21.324 14.966 1.000 14.975 185 LYS A N 1
ATOM 1388 C CA . LYS A 1 198 ? 39.068 21.467 15.386 1.000 16.719 185 LYS A CA 1
ATOM 1389 C C . LYS A 1 198 ? 39.706 20.131 15.757 1.000 14.832 185 LYS A C 1
ATOM 1390 O O . LYS A 1 198 ? 39.684 19.782 16.947 1.000 17.448 185 LYS A O 1
ATOM 1396 N N . THR A 1 199 ? 40.242 19.416 14.776 1.000 16.640 186 THR A N 1
ATOM 1397 C CA . THR A 1 199 ? 40.818 18.058 14.937 1.000 16.486 186 THR A CA 1
ATOM 1398 C C . THR A 1 199 ? 42.092 17.959 14.101 1.000 17.135 186 THR A C 1
ATOM 1399 O O . THR A 1 199 ? 42.321 18.856 13.241 1.000 17.375 186 THR A O 1
ATOM 1403 N N . ASN A 1 200 ? 42.835 16.869 14.312 1.000 18.529 187 ASN A N 1
ATOM 1404 C CA . ASN A 1 200 ? 43.974 16.443 13.468 1.000 17.693 187 ASN A CA 1
ATOM 1405 C C . ASN A 1 200 ? 43.599 16.432 11.977 1.000 18.558 187 ASN A C 1
ATOM 1406 O O . ASN A 1 200 ? 44.451 16.774 11.162 1.000 20.240 187 ASN A O 1
ATOM 1411 N N . MET A 1 201 ? 42.359 16.149 11.618 1.000 17.672 188 MET A N 1
ATOM 1412 C CA . MET A 1 201 ? 41.975 16.029 10.194 1.000 17.750 188 MET A CA 1
ATOM 1413 C C . MET A 1 201 ? 42.208 17.352 9.441 1.000 16.708 188 MET A C 1
ATOM 1414 O O . MET A 1 201 ? 42.552 17.300 8.233 1.000 16.928 188 MET A O 1
ATOM 1419 N N . THR A 1 202 ? 42.038 18.497 10.100 1.000 18.259 189 THR A N 1
ATOM 1420 C CA . THR A 1 202 ? 41.987 19.843 9.487 1.000 17.897 189 THR A CA 1
ATOM 1421 C C . THR A 1 202 ? 43.081 20.752 10.049 1.000 17.920 189 THR A C 1
ATOM 1422 O O . THR A 1 202 ? 43.172 21.866 9.596 1.000 19.729 189 THR A O 1
ATOM 1426 N N . ASN A 1 203 ? 43.913 20.296 10.987 1.000 22.377 190 ASN A N 1
ATOM 1427 C CA . ASN A 1 203 ? 44.895 21.186 11.670 1.000 23.818 190 ASN A CA 1
ATOM 1428 C C . ASN A 1 203 ? 46.020 21.595 10.698 1.000 21.546 190 ASN A C 1
ATOM 1429 O O . ASN A 1 203 ? 46.691 22.590 10.966 1.000 23.911 190 ASN A O 1
ATOM 1434 N N . GLY A 1 204 ? 46.138 20.940 9.548 1.000 20.693 191 GLY A N 1
ATOM 1435 C CA . GLY A 1 204 ? 47.096 21.288 8.481 1.000 21.082 191 GLY A CA 1
ATOM 1436 C C . GLY A 1 204 ? 46.515 22.206 7.425 1.000 24.145 191 GLY A C 1
ATOM 1437 O O . GLY A 1 204 ? 47.273 22.643 6.532 1.000 24.687 191 GLY A O 1
ATOM 1438 N N . TRP A 1 205 ? 45.216 22.491 7.465 1.000 21.765 192 TRP A N 1
ATOM 1439 C CA . TRP A 1 205 ? 44.585 23.355 6.439 1.000 21.836 192 TRP A CA 1
ATOM 1440 C C . TRP A 1 205 ? 44.961 24.798 6.728 1.000 22.839 192 TRP A C 1
ATOM 1441 O O . TRP A 1 205 ? 44.892 25.250 7.858 1.000 24.860 192 TRP A O 1
ATOM 1452 N N . PRO A 1 206 ? 45.310 25.568 5.693 1.000 24.999 193 PRO A N 1
ATOM 1453 C CA . PRO A 1 206 ? 45.768 26.943 5.870 1.000 26.457 193 PRO A CA 1
ATOM 1454 C C . PRO A 1 206 ? 44.707 27.918 6.377 1.000 27.365 193 PRO A C 1
ATOM 1455 O O . PRO A 1 206 ? 43.500 27.675 6.204 1.000 21.465 193 PRO A O 1
ATOM 1459 N N A GLN A 1 207 ? 45.181 29.009 6.989 0.500 25.746 194 GLN A N 1
ATOM 1460 N N B GLN A 1 207 ? 45.176 29.003 6.994 0.500 26.967 194 GLN A N 1
ATOM 1461 C CA A GLN A 1 207 ? 44.359 30.095 7.572 0.500 27.018 194 GLN A CA 1
ATOM 1462 C CA B GLN A 1 207 ? 44.340 30.076 7.571 0.500 29.113 194 GLN A CA 1
ATOM 1463 C C A GLN A 1 207 ? 43.411 30.632 6.493 0.500 27.198 194 GLN A C 1
ATOM 1464 C C B GLN A 1 207 ? 43.402 30.622 6.489 0.500 28.382 194 GLN A C 1
ATOM 1465 O O A GLN A 1 207 ? 42.251 30.896 6.819 0.500 28.737 194 GLN A O 1
ATOM 1466 O O B GLN A 1 207 ? 42.240 30.887 6.810 0.500 29.810 194 GLN A O 1
ATOM 1477 N N . GLU A 1 208 ? 43.872 30.769 5.249 1.000 30.748 195 GLU A N 1
ATOM 1478 C CA . GLU A 1 208 ? 43.038 31.307 4.127 1.000 34.573 195 GLU A CA 1
ATOM 1479 C C . GLU A 1 208 ? 41.727 30.500 4.033 1.000 29.756 195 GLU A C 1
ATOM 1480 O O . GLU A 1 208 ? 40.644 31.095 3.958 1.000 27.466 195 GLU A O 1
ATOM 1486 N N . ILE A 1 209 ? 41.825 29.179 4.112 1.000 23.561 196 ILE A N 1
ATOM 1487 C CA . ILE A 1 209 ? 40.672 28.259 3.962 1.000 26.874 196 ILE A CA 1
ATOM 1488 C C . ILE A 1 209 ? 39.841 28.243 5.251 1.000 25.541 196 ILE A C 1
ATOM 1489 O O . ILE A 1 209 ? 38.589 28.315 5.178 1.000 24.121 196 ILE A O 1
ATOM 1494 N N . ARG A 1 210 ? 40.506 28.225 6.397 1.000 22.816 197 ARG A N 1
ATOM 1495 C CA . ARG A 1 210 ? 39.851 28.168 7.725 1.000 23.817 197 ARG A CA 1
ATOM 1496 C C . ARG A 1 210 ? 39.060 29.449 7.973 1.000 22.569 197 ARG A C 1
ATOM 1497 O O . ARG A 1 210 ? 37.949 29.332 8.490 1.000 20.922 197 ARG A O 1
ATOM 1505 N N . ASP A 1 211 ? 39.597 30.606 7.590 1.000 21.305 198 ASP A N 1
ATOM 1506 C CA . ASP A 1 211 ? 38.942 31.921 7.739 1.000 22.731 198 ASP A CA 1
ATOM 1507 C C . ASP A 1 211 ? 37.680 31.953 6.873 1.000 20.145 198 ASP A C 1
ATOM 1508 O O . ASP A 1 211 ? 36.655 32.463 7.329 1.000 19.974 198 ASP A O 1
ATOM 1513 N N . LYS A 1 212 ? 37.737 31.406 5.675 1.000 19.578 199 LYS A N 1
ATOM 1514 C CA . LYS A 1 212 ? 36.538 31.373 4.799 1.000 21.266 199 LYS A CA 1
ATOM 1515 C C . LYS A 1 212 ? 35.455 30.437 5.380 1.000 18.704 199 LYS A C 1
ATOM 1516 O O . LYS A 1 212 ? 34.257 30.703 5.129 1.000 17.222 199 LYS A O 1
ATOM 1522 N N . PHE A 1 213 ? 35.841 29.384 6.101 1.000 16.780 200 PHE A N 1
ATOM 1523 C CA . PHE A 1 213 ? 34.854 28.565 6.845 1.000 18.875 200 PHE A CA 1
ATOM 1524 C C . PHE A 1 213 ? 34.132 29.438 7.865 1.000 18.557 200 PHE A C 1
ATOM 1525 O O . PHE A 1 213 ? 32.908 29.290 7.996 1.000 18.526 200 PHE A O 1
ATOM 1533 N N . ASN A 1 214 ? 34.825 30.383 8.503 1.000 17.408 201 ASN A N 1
ATOM 1534 C CA . ASN A 1 214 ? 34.145 31.293 9.459 1.000 18.995 201 ASN A CA 1
ATOM 1535 C C . ASN A 1 214 ? 33.114 32.134 8.707 1.000 17.666 201 ASN A C 1
ATOM 1536 O O . ASN A 1 214 ? 32.209 32.645 9.377 1.000 20.678 201 ASN A O 1
ATOM 1541 N N . GLU A 1 215 ? 33.325 32.450 7.429 1.000 18.785 202 GLU A N 1
ATOM 1542 C CA . GLU A 1 215 ? 32.339 33.241 6.628 1.000 20.965 202 GLU A CA 1
ATOM 1543 C C . GLU A 1 215 ? 31.164 32.340 6.238 1.000 19.302 202 GLU A C 1
ATOM 1544 O O . GLU A 1 215 ? 29.996 32.806 6.260 1.000 19.882 202 GLU A O 1
ATOM 1550 N N . ARG A 1 216 ? 31.451 31.087 5.880 1.000 16.614 203 ARG A N 1
ATOM 1551 C CA . ARG A 1 216 ? 30.415 30.154 5.355 1.000 15.422 203 ARG A CA 1
ATOM 1552 C C . ARG A 1 216 ? 29.611 29.482 6.477 1.000 15.241 203 ARG A C 1
ATOM 1553 O O . ARG A 1 216 ? 28.498 28.982 6.168 1.000 16.863 203 ARG A O 1
ATOM 1561 N N . ILE A 1 217 ? 30.129 29.439 7.703 1.000 14.396 204 ILE A N 1
ATOM 1562 C CA . ILE A 1 217 ? 29.426 28.949 8.904 1.000 13.930 204 ILE A CA 1
ATOM 1563 C C . ILE A 1 217 ? 28.827 30.151 9.632 1.000 13.504 204 ILE A C 1
ATOM 1564 O O . ILE A 1 217 ? 29.584 31.056 10.066 1.000 13.880 204 ILE A O 1
ATOM 1569 N N . ALA A 1 218 ? 27.499 30.190 9.763 1.000 13.890 205 ALA A N 1
ATOM 1570 C CA . ALA A 1 218 ? 26.806 31.380 10.299 1.000 13.729 205 ALA A CA 1
ATOM 1571 C C . ALA A 1 218 ? 27.241 31.603 11.758 1.000 14.360 205 ALA A C 1
ATOM 1572 O O . ALA A 1 218 ? 27.363 32.779 12.172 1.000 15.191 205 ALA A O 1
ATOM 1574 N N . LEU A 1 219 ? 27.603 30.553 12.492 1.000 13.719 206 LEU A N 1
ATOM 1575 C CA . LEU A 1 219 ? 28.079 30.744 13.891 1.000 16.352 206 LEU A CA 1
ATOM 1576 C C . LEU A 1 219 ? 29.478 31.379 13.920 1.000 16.171 206 LEU A C 1
ATOM 1577 O O . LEU A 1 219 ? 29.859 31.834 14.986 1.000 17.786 206 LEU A O 1
ATOM 1582 N N . GLY A 1 220 ? 30.232 31.406 12.829 1.000 14.862 207 GLY A N 1
ATOM 1583 C CA . GLY A 1 220 ? 31.411 32.291 12.736 1.000 17.683 207 GLY A CA 1
ATOM 1584 C C . GLY A 1 220 ? 32.671 31.651 13.290 1.000 17.626 207 GLY A C 1
ATOM 1585 O O . GLY A 1 220 ? 33.654 32.367 13.507 1.000 17.121 207 GLY A O 1
ATOM 1586 N N . ARG A 1 221 ? 32.677 30.339 13.475 1.000 15.915 208 ARG A N 1
ATOM 1587 C CA . ARG A 1 221 ? 33.788 29.601 14.126 1.000 16.727 208 ARG A CA 1
ATOM 1588 C C . ARG A 1 221 ? 33.733 28.140 13.724 1.000 14.583 208 ARG A C 1
ATOM 1589 O O . ARG A 1 221 ? 32.670 27.702 13.278 1.000 15.686 208 ARG A O 1
ATOM 1597 N N . ALA A 1 222 ? 34.851 27.428 13.828 1.000 14.408 209 ALA A N 1
ATOM 1598 C CA . ALA A 1 222 ? 34.885 25.946 13.701 1.000 14.666 209 ALA A CA 1
ATOM 1599 C C . ALA A 1 222 ? 34.265 25.370 14.964 1.000 15.911 209 ALA A C 1
ATOM 1600 O O . ALA A 1 222 ? 34.332 26.014 16.027 1.000 15.888 209 ALA A O 1
ATOM 1602 N N . ALA A 1 223 ? 33.698 24.170 14.886 1.000 14.646 210 ALA A N 1
ATOM 1603 C CA . ALA A 1 223 ? 33.140 23.482 16.051 1.000 14.763 210 ALA A CA 1
ATOM 1604 C C . ALA A 1 223 ? 34.281 22.920 16.895 1.000 15.293 210 ALA A C 1
ATOM 1605 O O . ALA A 1 223 ? 35.313 22.503 16.339 1.000 16.778 210 ALA A O 1
ATOM 1607 N N . GLU A 1 224 ? 34.051 22.859 18.194 1.000 15.284 211 GLU A N 1
ATOM 1608 C CA . GLU A 1 224 ? 34.801 21.968 19.109 1.000 15.594 211 GLU A CA 1
ATOM 1609 C C . GLU A 1 224 ? 34.362 20.539 18.874 1.000 15.004 211 GLU A C 1
ATOM 1610 O O . GLU A 1 224 ? 33.181 20.272 18.638 1.000 15.253 211 GLU A O 1
ATOM 1616 N N . PRO A 1 225 ? 35.279 19.571 18.963 1.000 15.474 212 PRO A N 1
ATOM 1617 C CA . PRO A 1 225 ? 34.893 18.159 18.867 1.000 15.200 212 PRO A CA 1
ATOM 1618 C C . PRO A 1 225 ? 33.812 17.720 19.867 1.000 15.849 212 PRO A C 1
ATOM 1619 O O . PRO A 1 225 ? 32.937 16.924 19.492 1.000 15.780 212 PRO A O 1
ATOM 1623 N N . GLU A 1 226 ? 33.781 18.353 21.051 1.000 15.372 213 GLU A N 1
ATOM 1624 C CA . GLU A 1 226 ? 32.776 18.082 22.098 1.000 17.122 213 GLU A CA 1
ATOM 1625 C C . GLU A 1 226 ? 31.384 18.466 21.606 1.000 15.125 213 GLU A C 1
ATOM 1626 O O . GLU A 1 226 ? 30.387 17.852 22.082 1.000 14.083 213 GLU A O 1
ATOM 1632 N N . GLU A 1 227 ? 31.277 19.450 20.717 1.000 15.319 214 GLU A N 1
ATOM 1633 C CA . GLU A 1 227 ? 29.935 19.904 20.248 1.000 15.671 214 GLU A CA 1
ATOM 1634 C C . GLU A 1 227 ? 29.318 18.861 19.309 1.000 16.666 214 GLU A C 1
ATOM 1635 O O . GLU A 1 227 ? 28.089 18.804 19.207 1.000 16.883 214 GLU A O 1
ATOM 1641 N N . VAL A 1 228 ? 30.139 18.041 18.672 1.000 15.767 215 VAL A N 1
ATOM 1642 C CA . VAL A 1 228 ? 29.641 16.959 17.793 1.000 15.601 215 VAL A CA 1
ATOM 1643 C C . VAL A 1 228 ? 29.378 15.738 18.664 1.000 15.784 215 VAL A C 1
ATOM 1644 O O . VAL A 1 228 ? 28.300 15.114 18.490 1.000 14.922 215 VAL A O 1
ATOM 1648 N N . ALA A 1 229 ? 30.273 15.440 19.613 1.000 14.221 216 ALA A N 1
ATOM 1649 C CA . ALA A 1 229 ? 30.078 14.325 20.576 1.000 15.303 216 ALA A CA 1
ATOM 1650 C C . ALA A 1 229 ? 28.746 14.483 21.308 1.000 15.012 216 ALA A C 1
ATOM 1651 O O . ALA A 1 229 ? 28.080 13.438 21.563 1.000 14.738 216 ALA A O 1
ATOM 1653 N N . ALA A 1 230 ? 28.350 15.729 21.597 1.000 13.920 217 ALA A N 1
ATOM 1654 C CA . ALA A 1 230 ? 27.100 16.058 22.296 1.000 14.102 217 ALA A CA 1
ATOM 1655 C C . ALA A 1 230 ? 25.911 15.524 21.477 1.000 14.631 217 ALA A C 1
ATOM 1656 O O . ALA A 1 230 ? 24.889 15.051 22.080 1.000 15.033 217 ALA A O 1
ATOM 1658 N N . VAL A 1 231 ? 26.012 15.654 20.153 1.000 15.420 218 VAL A N 1
ATOM 1659 C CA . VAL A 1 231 ? 24.897 15.258 19.254 1.000 16.564 218 VAL A CA 1
ATOM 1660 C C . VAL A 1 231 ? 24.922 13.728 19.090 1.000 14.693 218 VAL A C 1
ATOM 1661 O O . VAL A 1 231 ? 23.834 13.133 19.062 1.000 15.646 218 VAL A O 1
ATOM 1665 N N . MET A 1 232 ? 26.099 13.109 19.017 1.000 15.622 219 MET A N 1
ATOM 1666 C CA . MET A 1 232 ? 26.220 11.634 18.990 1.000 16.942 219 MET A CA 1
ATOM 1667 C C . MET A 1 232 ? 25.536 11.062 20.230 1.000 17.625 219 MET A C 1
ATOM 1668 O O . MET A 1 232 ? 24.791 10.037 20.113 1.000 18.274 219 MET A O 1
ATOM 1673 N N . ALA A 1 233 ? 25.777 11.656 21.397 1.000 17.905 220 ALA A N 1
ATOM 1674 C CA . ALA A 1 233 ? 25.176 11.180 22.658 1.000 18.369 220 ALA A CA 1
ATOM 1675 C C . ALA A 1 233 ? 23.675 11.346 22.565 1.000 17.542 220 ALA A C 1
ATOM 1676 O O . ALA A 1 233 ? 22.962 10.376 22.871 1.000 18.365 220 ALA A O 1
ATOM 1678 N N . PHE A 1 234 ? 23.202 12.521 22.160 1.000 17.069 221 PHE A N 1
ATOM 1679 C CA . PHE A 1 234 ? 21.752 12.747 21.962 1.000 16.898 221 PHE A CA 1
ATOM 1680 C C . PHE A 1 234 ? 21.146 11.662 21.048 1.000 16.476 221 PHE A C 1
ATOM 1681 O O . PHE A 1 234 ? 20.103 11.104 21.390 1.000 18.575 221 PHE A O 1
ATOM 1689 N N . LEU A 1 235 ? 21.727 11.398 19.886 1.000 15.586 222 LEU A N 1
ATOM 1690 C CA . LEU A 1 235 ? 21.146 10.432 18.916 1.000 15.395 222 LEU A CA 1
ATOM 1691 C C . LEU A 1 235 ? 21.126 8.997 19.476 1.000 18.108 222 LEU A C 1
ATOM 1692 O O . LEU A 1 235 ? 20.344 8.191 18.918 1.000 18.312 222 LEU A O 1
ATOM 1697 N N . ALA A 1 236 ? 21.978 8.658 20.453 1.000 17.190 223 ALA A N 1
ATOM 1698 C CA . ALA A 1 236 ? 22.021 7.315 21.062 1.000 19.876 223 ALA A CA 1
ATOM 1699 C C . ALA A 1 236 ? 21.062 7.269 22.257 1.000 21.705 223 ALA A C 1
ATOM 1700 O O . ALA A 1 236 ? 20.843 6.172 22.791 1.000 21.048 223 ALA A O 1
ATOM 1702 N N . SER A 1 237 ? 20.455 8.401 22.625 1.000 17.650 224 SER A N 1
ATOM 1703 C CA . SER A 1 237 ? 19.651 8.570 23.864 1.000 19.608 224 SER A CA 1
ATOM 1704 C C . SER A 1 237 ? 18.180 8.257 23.574 1.000 20.834 224 SER A C 1
ATOM 1705 O O . SER A 1 237 ? 17.772 8.265 22.400 1.000 20.353 224 SER A O 1
ATOM 1708 N N . ASP A 1 238 ? 17.401 8.053 24.634 1.000 22.645 225 ASP A N 1
ATOM 1709 C CA . ASP A 1 238 ? 15.949 7.777 24.553 1.000 22.838 225 ASP A CA 1
ATOM 1710 C C . ASP A 1 238 ? 15.205 8.990 24.017 1.000 21.947 225 ASP A C 1
ATOM 1711 O O . ASP A 1 238 ? 14.120 8.787 23.500 1.000 22.848 225 ASP A O 1
ATOM 1716 N N . ASP A 1 239 ? 15.756 10.195 24.158 1.000 21.082 226 ASP A N 1
ATOM 1717 C CA . ASP A 1 239 ? 15.108 11.440 23.668 1.000 20.228 226 ASP A CA 1
ATOM 1718 C C . ASP A 1 239 ? 15.087 11.445 22.142 1.000 18.832 226 ASP A C 1
ATOM 1719 O O . ASP A 1 239 ? 14.287 12.217 21.540 1.000 21.055 226 ASP A O 1
ATOM 1724 N N . ALA A 1 240 ? 15.910 10.613 21.521 1.000 17.521 227 ALA A N 1
ATOM 1725 C CA . ALA A 1 240 ? 15.948 10.479 20.057 1.000 16.204 227 ALA A CA 1
ATOM 1726 C C . ALA A 1 240 ? 15.164 9.252 19.596 1.000 17.580 227 ALA A C 1
ATOM 1727 O O . ALA A 1 240 ? 15.404 8.809 18.477 1.000 15.824 227 ALA A O 1
ATOM 1729 N N . SER A 1 241 ? 14.227 8.739 20.408 1.000 19.473 228 SER A N 1
ATOM 1730 C CA . SER A 1 241 ? 13.507 7.467 20.173 1.000 19.415 228 SER A CA 1
ATOM 1731 C C . SER A 1 241 ? 12.713 7.500 18.845 1.000 19.416 228 SER A C 1
ATOM 1732 O O . SER A 1 241 ? 12.418 6.432 18.316 1.000 18.819 228 SER A O 1
ATOM 1735 N N . PHE A 1 242 ? 12.339 8.658 18.317 1.000 16.482 229 PHE A N 1
ATOM 1736 C CA . PHE A 1 242 ? 11.627 8.738 17.022 1.000 18.604 229 PHE A CA 1
ATOM 1737 C C . PHE A 1 242 ? 12.461 9.401 15.922 1.000 17.881 229 PHE A C 1
ATOM 1738 O O . PHE A 1 242 ? 11.905 9.750 14.839 1.000 16.903 229 PHE A O 1
ATOM 1746 N N . ILE A 1 243 ? 13.772 9.508 16.130 1.000 15.271 230 ILE A N 1
ATOM 1747 C CA . ILE A 1 243 ? 14.708 9.961 15.055 1.000 14.831 230 ILE A CA 1
ATOM 1748 C C . ILE A 1 243 ? 15.395 8.737 14.462 1.000 14.324 230 ILE A C 1
ATOM 1749 O O . ILE A 1 243 ? 16.079 8.007 15.198 1.000 14.489 230 ILE A O 1
ATOM 1754 N N . ASN A 1 244 ? 15.189 8.504 13.166 1.000 14.585 231 ASN A N 1
ATOM 1755 C CA . ASN A 1 244 ? 15.730 7.333 12.450 1.000 14.855 231 ASN A CA 1
ATOM 1756 C C . ASN A 1 244 ? 15.957 7.740 11.000 1.000 13.057 231 ASN A C 1
ATOM 1757 O O . ASN A 1 244 ? 15.015 8.277 10.398 1.000 14.949 231 ASN A O 1
ATOM 1762 N N . GLY A 1 245 ? 17.088 7.329 10.464 1.000 14.108 232 GLY A N 1
ATOM 1763 C CA . GLY A 1 245 ? 17.487 7.574 9.073 1.000 16.505 232 GLY A CA 1
ATOM 1764 C C . GLY A 1 245 ? 17.835 9.035 8.845 1.000 15.272 232 GLY A C 1
ATOM 1765 O O . GLY A 1 245 ? 17.811 9.449 7.661 1.000 16.990 232 GLY A O 1
ATOM 1766 N N . ALA A 1 246 ? 18.060 9.804 9.917 1.000 16.125 233 ALA A N 1
ATOM 1767 C CA . ALA A 1 246 ? 18.350 11.259 9.824 1.000 16.920 233 ALA A CA 1
ATOM 1768 C C . ALA A 1 246 ? 19.850 11.476 9.660 1.000 17.089 233 ALA A C 1
ATOM 1769 O O . ALA A 1 246 ? 20.645 10.801 10.325 1.000 17.559 233 ALA A O 1
ATOM 1771 N N . ASN A 1 247 ? 20.213 12.424 8.802 1.000 14.250 234 ASN A N 1
ATOM 1772 C CA . ASN A 1 247 ? 21.599 12.893 8.664 1.000 14.379 234 ASN A CA 1
ATOM 1773 C C . ASN A 1 247 ? 21.618 14.274 9.312 1.000 13.729 234 ASN A C 1
ATOM 1774 O O . ASN A 1 247 ? 21.173 15.208 8.686 1.000 14.108 234 ASN A O 1
ATOM 1779 N N . ILE A 1 248 ? 21.962 14.339 10.579 1.000 15.137 235 ILE A N 1
ATOM 1780 C CA . ILE A 1 248 ? 21.801 15.597 11.347 1.000 14.880 235 ILE A CA 1
ATOM 1781 C C . ILE A 1 248 ? 22.968 16.534 11.028 1.000 14.750 235 ILE A C 1
ATOM 1782 O O . ILE A 1 248 ? 24.100 16.259 11.399 1.000 13.424 235 ILE A O 1
ATOM 1787 N N . PRO A 1 249 ? 22.730 17.737 10.470 1.000 14.105 236 PRO A N 1
ATOM 1788 C CA . PRO A 1 249 ? 23.814 18.706 10.288 1.000 13.918 236 PRO A CA 1
ATOM 1789 C C . PRO A 1 249 ? 24.241 19.260 11.649 1.000 13.447 236 PRO A C 1
ATOM 1790 O O . PRO A 1 249 ? 23.377 19.742 12.421 1.000 12.682 236 PRO A O 1
ATOM 1794 N N . VAL A 1 250 ? 25.543 19.219 11.929 1.000 13.220 237 VAL A N 1
ATOM 1795 C CA . VAL A 1 250 ? 26.146 19.864 13.125 1.000 14.133 237 VAL A CA 1
ATOM 1796 C C . VAL A 1 250 ? 27.181 20.853 12.591 1.000 13.671 237 VAL A C 1
ATOM 1797 O O . VAL A 1 250 ? 28.380 20.583 12.619 1.000 14.721 237 VAL A O 1
ATOM 1801 N N . ASP A 1 251 ? 26.695 21.908 11.964 1.000 13.504 238 ASP A N 1
ATOM 1802 C CA . ASP A 1 251 ? 27.478 22.660 10.953 1.000 12.901 238 ASP A CA 1
ATOM 1803 C C . ASP A 1 251 ? 27.281 24.167 11.139 1.000 12.812 238 ASP A C 1
ATOM 1804 O O . ASP A 1 251 ? 27.722 24.909 10.297 1.000 11.923 238 ASP A O 1
ATOM 1809 N N . GLY A 1 252 ? 26.598 24.602 12.181 1.000 12.056 239 GLY A N 1
ATOM 1810 C CA . GLY A 1 252 ? 26.493 26.038 12.485 1.000 11.477 239 GLY A CA 1
ATOM 1811 C C . GLY A 1 252 ? 25.689 26.780 11.441 1.000 12.485 239 GLY A C 1
ATOM 1812 O O . GLY A 1 252 ? 25.721 28.015 11.464 1.000 11.936 239 GLY A O 1
ATOM 1813 N N . GLY A 1 253 ? 25.024 26.045 10.542 1.000 14.205 240 GLY A N 1
ATOM 1814 C CA . GLY A 1 253 ? 24.254 26.592 9.420 1.000 13.909 240 GLY A CA 1
ATOM 1815 C C . GLY A 1 253 ? 24.839 26.318 8.042 1.000 13.051 240 GLY A C 1
ATOM 1816 O O . GLY A 1 253 ? 24.197 26.731 7.064 1.000 14.087 240 GLY A O 1
ATOM 1817 N N . ALA A 1 254 ? 26.020 25.692 7.912 1.000 15.003 241 ALA A N 1
ATOM 1818 C CA . ALA A 1 254 ? 26.728 25.601 6.614 1.000 14.175 241 ALA A CA 1
ATOM 1819 C C . ALA A 1 254 ? 25.792 25.056 5.528 1.000 13.678 241 ALA A C 1
ATOM 1820 O O . ALA A 1 254 ? 25.693 25.691 4.459 1.000 13.493 241 ALA A O 1
ATOM 1822 N N . THR A 1 255 ? 25.145 23.896 5.763 1.000 12.368 242 THR A N 1
ATOM 1823 C CA . THR A 1 255 ? 24.318 23.234 4.711 1.000 12.556 242 THR A CA 1
ATOM 1824 C C . THR A 1 255 ? 22.941 23.923 4.619 1.000 14.192 242 THR A C 1
ATOM 1825 O O . THR A 1 255 ? 22.192 23.577 3.681 1.000 16.311 242 THR A O 1
ATOM 1829 N N . ALA A 1 256 ? 22.586 24.814 5.548 1.000 13.923 243 ALA A N 1
ATOM 1830 C CA . ALA A 1 256 ? 21.303 25.563 5.480 1.000 14.747 243 ALA A CA 1
ATOM 1831 C C . ALA A 1 256 ? 21.369 26.590 4.350 1.000 15.259 243 ALA A C 1
ATOM 1832 O O . ALA A 1 256 ? 20.287 26.999 3.804 1.000 16.277 243 ALA A O 1
ATOM 1834 N N . SER A 1 257 ? 22.591 26.981 3.971 1.000 16.261 244 SER A N 1
ATOM 1835 C CA . SER A 1 257 ? 22.835 27.949 2.880 1.000 14.395 244 SER A CA 1
ATOM 1836 C C . SER A 1 257 ? 22.490 27.311 1.529 1.000 16.250 244 SER A C 1
ATOM 1837 O O . SER A 1 257 ? 22.793 26.095 1.318 1.000 16.378 244 SER A O 1
ATOM 1840 N N . ASP A 1 258 ? 21.883 28.091 0.633 1.000 12.891 245 ASP A N 1
ATOM 1841 C CA . ASP A 1 258 ? 21.703 27.702 -0.803 1.000 13.089 245 ASP A CA 1
ATOM 1842 C C . ASP A 1 258 ? 23.000 27.859 -1.609 1.000 12.833 245 ASP A C 1
ATOM 1843 O O . ASP A 1 258 ? 22.968 27.690 -2.823 1.000 11.872 245 ASP A O 1
ATOM 1848 N N . GLY A 1 259 ? 24.135 28.168 -0.980 1.000 13.673 246 GLY A N 1
ATOM 1849 C CA . GLY A 1 259 ? 25.374 28.312 -1.783 1.000 13.279 246 GLY A CA 1
ATOM 1850 C C . GLY A 1 259 ? 25.718 29.762 -2.101 1.000 14.060 246 GLY A C 1
ATOM 1851 O O . GLY A 1 259 ? 26.903 30.053 -2.339 1.000 13.769 246 GLY A O 1
ATOM 1852 N N . ALA A 1 260 ? 24.744 30.660 -2.097 1.000 14.185 247 ALA A N 1
ATOM 1853 C CA . ALA A 1 260 ? 24.936 32.086 -2.403 1.000 14.528 247 ALA A CA 1
ATOM 1854 C C . ALA A 1 260 ? 25.860 32.701 -1.372 1.000 15.129 247 ALA A C 1
ATOM 1855 O O . ALA A 1 260 ? 25.880 32.342 -0.201 1.000 12.877 247 ALA A O 1
ATOM 1857 N N . PRO A 1 261 ? 26.624 33.726 -1.776 1.000 16.244 248 PRO A N 1
ATOM 1858 C CA . PRO A 1 261 ? 27.286 34.570 -0.795 1.000 16.340 248 PRO A CA 1
ATOM 1859 C C . PRO A 1 261 ? 26.204 35.422 -0.129 1.000 18.136 248 PRO A C 1
ATOM 1860 O O . PRO A 1 261 ? 25.074 35.513 -0.644 1.000 17.150 248 PRO A O 1
ATOM 1864 N N . LYS A 1 262 ? 26.561 36.105 0.935 1.000 18.439 249 LYS A N 1
ATOM 1865 C CA . LYS A 1 262 ? 25.636 37.027 1.642 1.000 20.352 249 LYS A CA 1
ATOM 1866 C C . LYS A 1 262 ? 25.025 38.048 0.687 1.000 21.819 249 LYS A C 1
ATOM 1867 O O . LYS A 1 262 ? 25.757 38.622 -0.161 1.000 20.783 249 LYS A O 1
ATOM 1873 N N . ILE A 1 263 ? 23.713 38.236 0.775 1.000 19.872 250 ILE A N 1
ATOM 1874 C CA . ILE A 1 263 ? 22.972 39.125 -0.169 1.000 20.467 250 ILE A CA 1
ATOM 1875 C C . ILE A 1 263 ? 23.220 40.593 0.221 1.000 23.772 250 ILE A C 1
ATOM 1876 O O . ILE A 1 263 ? 23.266 41.449 -0.695 1.000 24.753 250 ILE A O 1
ATOM 1881 N N . VAL A 1 264 ? 23.327 40.870 1.516 1.000 26.120 251 VAL A N 1
ATOM 1882 C CA . VAL A 1 264 ? 23.709 42.216 2.064 1.000 29.390 251 VAL A CA 1
ATOM 1883 C C . VAL A 1 264 ? 24.836 42.023 3.079 1.000 32.809 251 VAL A C 1
ATOM 1884 O O . VAL A 1 264 ? 24.998 40.889 3.518 1.000 31.192 251 VAL A O 1
ATOM 1889 N N . TYR B 1 11 ? 19.219 13.627 35.362 0.500 40.184 -2 TYR B N 1
ATOM 1890 C CA . TYR B 1 11 ? 20.409 14.059 34.572 0.500 38.849 -2 TYR B CA 1
ATOM 1891 C C . TYR B 1 11 ? 20.085 15.281 33.704 0.500 37.008 -2 TYR B C 1
ATOM 1892 O O . TYR B 1 11 ? 21.052 15.904 33.226 0.500 34.848 -2 TYR B O 1
ATOM 1901 N N . PHE B 1 12 ? 18.792 15.557 33.472 0.700 36.607 -1 PHE B N 1
ATOM 1902 C CA . PHE B 1 12 ? 18.248 16.778 32.815 0.700 36.551 -1 PHE B CA 1
ATOM 1903 C C . PHE B 1 12 ? 17.687 17.778 33.826 0.700 37.713 -1 PHE B C 1
ATOM 1904 O O . PHE B 1 12 ? 17.214 18.900 33.409 0.700 27.491 -1 PHE B O 1
ATOM 1912 N N . GLN B 1 13 ? 17.701 17.405 35.110 0.700 36.821 0 GLN B N 1
ATOM 1913 C CA . GLN B 1 13 ? 17.209 18.313 36.170 0.700 40.159 0 GLN B CA 1
ATOM 1914 C C . GLN B 1 13 ? 17.928 19.648 35.990 0.700 37.851 0 GLN B C 1
ATOM 1915 O O . GLN B 1 13 ? 19.163 19.655 35.926 0.700 39.033 0 GLN B O 1
ATOM 1921 N N . GLY B 1 14 ? 17.162 20.729 35.887 1.000 41.676 1 GLY B N 1
ATOM 1922 C CA . GLY B 1 14 ? 17.677 22.109 35.906 1.000 36.918 1 GLY B CA 1
ATOM 1923 C C . GLY B 1 14 ? 18.158 22.594 34.550 1.000 31.987 1 GLY B C 1
ATOM 1924 O O . GLY B 1 14 ? 18.593 23.763 34.485 1.000 28.169 1 GLY B O 1
ATOM 1925 N N . ARG B 1 15 ? 18.060 21.792 33.485 1.000 30.161 2 ARG B N 1
ATOM 1926 C CA . ARG B 1 15 ? 18.641 22.182 32.167 1.000 27.168 2 ARG B CA 1
ATOM 1927 C C . ARG B 1 15 ? 18.134 23.558 31.680 1.000 28.952 2 ARG B C 1
ATOM 1928 O O . ARG B 1 15 ? 18.931 24.273 31.059 1.000 28.275 2 ARG B O 1
ATOM 1936 N N . PHE B 1 16 ? 16.867 23.934 31.942 1.000 23.399 3 PHE B N 1
ATOM 1937 C CA . PHE B 1 16 ? 16.235 25.218 31.537 1.000 22.356 3 PHE B CA 1
ATOM 1938 C C . PHE B 1 16 ? 15.860 26.069 32.766 1.000 23.775 3 PHE B C 1
ATOM 1939 O O . PHE B 1 16 ? 14.905 26.888 32.710 1.000 21.879 3 PHE B O 1
ATOM 1947 N N . ASP B 1 17 ? 16.616 25.950 33.856 1.000 24.621 4 ASP B N 1
ATOM 1948 C CA . ASP B 1 17 ? 16.307 26.643 35.135 1.000 26.729 4 ASP B CA 1
ATOM 1949 C C . ASP B 1 17 ? 16.148 28.141 34.890 1.000 24.541 4 ASP B C 1
ATOM 1950 O O . ASP B 1 17 ? 17.104 28.757 34.415 1.000 25.499 4 ASP B O 1
ATOM 1955 N N . ASN B 1 18 ? 14.963 28.667 35.189 1.000 25.574 5 ASN B N 1
ATOM 1956 C CA . ASN B 1 18 ? 14.597 30.104 35.143 1.000 26.883 5 ASN B CA 1
ATOM 1957 C C . ASN B 1 18 ? 14.655 30.658 33.721 1.000 27.359 5 ASN B C 1
ATOM 1958 O O . ASN B 1 18 ? 14.573 31.905 33.563 1.000 26.868 5 ASN B O 1
ATOM 1963 N N . LYS B 1 19 ? 14.742 29.795 32.714 1.000 23.664 6 LYS B N 1
ATOM 1964 C CA . LYS B 1 19 ? 14.633 30.285 31.309 1.000 23.296 6 LYS B CA 1
ATOM 1965 C C . LYS B 1 19 ? 13.159 30.504 30.962 1.000 20.965 6 LYS B C 1
ATOM 1966 O O . LYS B 1 19 ? 12.361 29.651 31.270 1.000 21.926 6 LYS B O 1
ATOM 1972 N N . VAL B 1 20 ? 12.860 31.550 30.215 1.000 20.769 7 VAL B N 1
ATOM 1973 C CA . VAL B 1 20 ? 11.490 31.878 29.752 1.000 21.040 7 VAL B CA 1
ATOM 1974 C C . VAL B 1 20 ? 11.302 31.268 28.363 1.000 20.501 7 VAL B C 1
ATOM 1975 O O . VAL B 1 20 ? 12.011 31.670 27.431 1.000 18.946 7 VAL B O 1
ATOM 1979 N N . VAL B 1 21 ? 10.352 30.333 28.271 1.000 19.112 8 VAL B N 1
ATOM 1980 C CA . VAL B 1 21 ? 9.957 29.627 27.033 1.000 18.034 8 VAL B CA 1
ATOM 1981 C C . VAL B 1 21 ? 8.540 30.059 26.650 1.000 18.093 8 VAL B C 1
ATOM 1982 O O . VAL B 1 21 ? 7.565 29.697 27.377 1.000 18.144 8 VAL B O 1
ATOM 1986 N N . VAL B 1 22 ? 8.428 30.765 25.526 1.000 18.727 9 VAL B N 1
ATOM 1987 C CA . VAL B 1 22 ? 7.138 31.111 24.873 1.000 18.605 9 VAL B CA 1
ATOM 1988 C C . VAL B 1 22 ? 6.794 30.011 23.883 1.000 20.414 9 VAL B C 1
ATOM 1989 O O . VAL B 1 22 ? 7.609 29.726 22.949 1.000 16.612 9 VAL B O 1
ATOM 1993 N N . ILE B 1 23 ? 5.614 29.416 24.072 1.000 18.767 10 ILE B N 1
ATOM 1994 C CA . ILE B 1 23 ? 5.148 28.287 23.246 1.000 17.947 10 ILE B CA 1
ATOM 1995 C C . ILE B 1 23 ? 3.880 28.759 22.554 1.000 19.458 10 ILE B C 1
ATOM 1996 O O . ILE B 1 23 ? 2.885 29.000 23.259 1.000 19.127 10 ILE B O 1
ATOM 2001 N N . THR B 1 24 ? 3.873 28.849 21.225 1.000 18.654 11 THR B N 1
ATOM 2002 C CA . THR B 1 24 ? 2.593 29.144 20.517 1.000 18.385 11 THR B CA 1
ATOM 2003 C C . THR B 1 24 ? 1.955 27.798 20.206 1.000 20.458 11 THR B C 1
ATOM 2004 O O . THR B 1 24 ? 2.658 26.775 20.294 1.000 20.764 11 THR B O 1
ATOM 2008 N N . GLY B 1 25 ? 0.647 27.756 19.900 1.000 19.943 12 GLY B N 1
ATOM 2009 C CA . GLY B 1 25 ? -0.077 26.480 19.774 1.000 21.511 12 GLY B CA 1
ATOM 2010 C C . GLY B 1 25 ? 0.131 25.612 21.006 1.000 18.180 12 GLY B C 1
ATOM 2011 O O . GLY B 1 25 ? 0.285 24.365 20.881 1.000 19.442 12 GLY B O 1
ATOM 2012 N N . ALA B 1 26 ? 0.190 26.238 22.185 1.000 21.057 13 ALA B N 1
ATOM 2013 C CA . ALA B 1 26 ? 0.486 25.559 23.474 1.000 21.299 13 ALA B CA 1
ATOM 2014 C C . ALA B 1 26 ? -0.641 24.578 23.840 1.000 22.346 13 ALA B C 1
ATOM 2015 O O . ALA B 1 26 ? -0.385 23.642 24.614 1.000 22.312 13 ALA B O 1
ATOM 2017 N N . GLY B 1 27 ? -1.833 24.744 23.271 1.000 22.123 14 GLY B N 1
ATOM 2018 C CA . GLY B 1 27 ? -2.988 23.873 23.578 1.000 24.473 14 GLY B CA 1
ATOM 2019 C C . GLY B 1 27 ? -2.996 22.569 22.801 1.000 25.330 14 GLY B C 1
ATOM 2020 O O . GLY B 1 27 ? -3.756 21.663 23.144 1.000 29.373 14 GLY B O 1
ATOM 2021 N N . ASN B 1 28 ? -2.209 22.459 21.740 1.000 24.998 15 ASN B N 1
ATOM 2022 C CA . ASN B 1 28 ? -2.213 21.237 20.912 1.000 26.826 15 ASN B CA 1
ATOM 2023 C C . ASN B 1 28 ? -1.318 20.207 21.602 1.000 27.255 15 ASN B C 1
ATOM 2024 O O . ASN B 1 28 ? -0.674 20.528 22.659 1.000 25.945 15 ASN B O 1
ATOM 2029 N N . GLY B 1 29 ? -1.280 18.998 21.052 1.000 25.331 16 GLY B N 1
ATOM 2030 C CA . GLY B 1 29 ? -0.654 17.860 21.740 1.000 24.130 16 GLY B CA 1
ATOM 2031 C C . GLY B 1 29 ? 0.846 18.067 21.885 1.000 23.002 16 GLY B C 1
ATOM 2032 O O . GLY B 1 29 ? 1.387 17.766 22.960 1.000 24.310 16 GLY B O 1
ATOM 2033 N N . MET B 1 30 ? 1.511 18.545 20.843 1.000 22.512 17 MET B N 1
ATOM 2034 C CA . MET B 1 30 ? 2.964 18.836 20.917 1.000 22.486 17 MET B CA 1
ATOM 2035 C C . MET B 1 30 ? 3.175 20.006 21.869 1.000 20.471 17 MET B C 1
ATOM 2036 O O . MET B 1 30 ? 4.172 19.986 22.613 1.000 20.108 17 MET B O 1
ATOM 2041 N N . GLY B 1 31 ? 2.275 20.982 21.864 1.000 20.516 18 GLY B N 1
ATOM 2042 C CA . GLY B 1 31 ? 2.414 22.182 22.703 1.000 20.987 18 GLY B CA 1
ATOM 2043 C C . GLY B 1 31 ? 2.359 21.831 24.175 1.000 21.547 18 GLY B C 1
ATOM 2044 O O . GLY B 1 31 ? 3.182 22.312 24.930 1.000 20.957 18 GLY B O 1
ATOM 2045 N N . GLU B 1 32 ? 1.400 21.004 24.556 1.000 22.617 19 GLU B N 1
ATOM 2046 C CA . GLU B 1 32 ? 1.257 20.539 25.955 1.000 23.619 19 GLU B CA 1
ATOM 2047 C C . GLU B 1 32 ? 2.482 19.695 26.341 1.000 21.825 19 GLU B C 1
ATOM 2048 O O . GLU B 1 32 ? 3.033 19.898 27.430 1.000 21.427 19 GLU B O 1
ATOM 2054 N N . ALA B 1 33 ? 2.917 18.770 25.482 1.000 21.554 20 ALA B N 1
ATOM 2055 C CA . ALA B 1 33 ? 4.085 17.919 25.766 1.000 21.201 20 ALA B CA 1
ATOM 2056 C C . ALA B 1 33 ? 5.328 18.820 25.918 1.000 20.117 20 ALA B C 1
ATOM 2057 O O . ALA B 1 33 ? 6.108 18.621 26.861 1.000 18.089 20 ALA B O 1
ATOM 2059 N N . ALA B 1 34 ? 5.495 19.837 25.061 1.000 21.618 21 ALA B N 1
ATOM 2060 C CA . ALA B 1 34 ? 6.599 20.811 25.221 1.000 21.425 21 ALA B CA 1
ATOM 2061 C C . ALA B 1 34 ? 6.532 21.545 26.571 1.000 20.043 21 ALA B C 1
ATOM 2062 O O . ALA B 1 34 ? 7.564 21.679 27.270 1.000 20.220 21 ALA B O 1
ATOM 2064 N N . ALA B 1 35 ? 5.374 22.102 26.899 1.000 20.631 22 ALA B N 1
ATOM 2065 C CA . ALA B 1 35 ? 5.165 22.857 28.156 1.000 22.102 22 ALA B CA 1
ATOM 2066 C C . ALA B 1 35 ? 5.640 21.988 29.316 1.000 20.503 22 ALA B C 1
ATOM 2067 O O . ALA B 1 35 ? 6.435 22.459 30.143 1.000 23.002 22 ALA B O 1
ATOM 2069 N N . ARG B 1 36 ? 5.250 20.722 29.315 1.000 23.710 23 ARG B N 1
ATOM 2070 C CA . ARG B 1 36 ? 5.501 19.811 30.466 1.000 24.514 23 ARG B CA 1
ATOM 2071 C C . ARG B 1 36 ? 6.999 19.477 30.503 1.000 24.727 23 ARG B C 1
ATOM 2072 O O . ARG B 1 36 ? 7.593 19.506 31.576 1.000 22.878 23 ARG B O 1
ATOM 2080 N N . ARG B 1 37 ? 7.604 19.198 29.351 1.000 25.013 24 ARG B N 1
ATOM 2081 C CA . ARG B 1 37 ? 9.035 18.823 29.258 1.000 23.975 24 ARG B CA 1
ATOM 2082 C C . ARG B 1 37 ? 9.898 19.992 29.735 1.000 21.303 24 ARG B C 1
ATOM 2083 O O . ARG B 1 37 ? 10.738 19.779 30.613 1.000 22.708 24 ARG B O 1
ATOM 2091 N N . PHE B 1 38 ? 9.698 21.196 29.182 1.000 20.634 25 PHE B N 1
ATOM 2092 C CA . PHE B 1 38 ? 10.492 22.390 29.556 1.000 21.132 25 PHE B CA 1
ATOM 2093 C C . PHE B 1 38 ? 10.238 22.739 31.023 1.000 21.572 25 PHE B C 1
ATOM 2094 O O . PHE B 1 38 ? 11.189 23.115 31.716 1.000 20.601 25 PHE B O 1
ATOM 2102 N N . SER B 1 39 ? 8.990 22.619 31.470 1.000 22.567 26 SER B N 1
ATOM 2103 C CA . SER B 1 39 ? 8.621 22.882 32.895 1.000 21.557 26 SER B CA 1
ATOM 2104 C C . SER B 1 39 ? 9.385 21.929 33.816 1.000 18.670 26 SER B C 1
ATOM 2105 O O . SER B 1 39 ? 9.943 22.379 34.830 1.000 22.189 26 SER B O 1
ATOM 2108 N N . ALA B 1 40 ? 9.385 20.638 33.520 1.000 21.132 27 ALA B N 1
ATOM 2109 C CA . ALA B 1 40 ? 10.099 19.620 34.316 1.000 22.927 27 ALA B CA 1
ATOM 2110 C C . ALA B 1 40 ? 11.584 19.976 34.402 1.000 24.958 27 ALA B C 1
ATOM 2111 O O . ALA B 1 40 ? 12.202 19.568 35.382 1.000 25.732 27 ALA B O 1
ATOM 2113 N N . GLU B 1 41 ? 12.155 20.683 33.429 1.000 24.444 28 GLU B N 1
ATOM 2114 C CA . GLU B 1 41 ? 13.605 21.024 33.434 1.000 23.929 28 GLU B CA 1
ATOM 2115 C C . GLU B 1 41 ? 13.815 22.452 33.930 1.000 23.354 28 GLU B C 1
ATOM 2116 O O . GLU B 1 41 ? 14.935 22.977 33.742 1.000 23.521 28 GLU B O 1
ATOM 2122 N N . GLY B 1 42 ? 12.807 23.044 34.591 1.000 24.141 29 GLY B N 1
ATOM 2123 C CA . GLY B 1 42 ? 12.968 24.304 35.344 1.000 21.644 29 GLY B CA 1
ATOM 2124 C C . GLY B 1 42 ? 12.527 25.545 34.610 1.000 20.340 29 GLY B C 1
ATOM 2125 O O . GLY B 1 42 ? 12.711 26.639 35.138 1.000 20.934 29 GLY B O 1
ATOM 2126 N N . ALA B 1 43 ? 11.968 25.435 33.406 1.000 20.678 30 ALA B N 1
ATOM 2127 C CA . ALA B 1 43 ? 11.642 26.645 32.632 1.000 21.416 30 ALA B CA 1
ATOM 2128 C C . ALA B 1 43 ? 10.415 27.322 33.235 1.000 20.332 30 ALA B C 1
ATOM 2129 O O . ALA B 1 43 ? 9.573 26.631 33.828 1.000 23.192 30 ALA B O 1
ATOM 2131 N N A ILE B 1 44 ? 10.298 28.627 33.004 0.490 20.243 31 ILE B N 1
ATOM 2132 N N B ILE B 1 44 ? 10.323 28.635 33.031 0.510 21.245 31 ILE B N 1
ATOM 2133 C CA A ILE B 1 44 ? 9.021 29.383 33.116 0.490 20.758 31 ILE B CA 1
ATOM 2134 C CA B ILE B 1 44 ? 9.063 29.421 33.135 0.510 22.543 31 ILE B CA 1
ATOM 2135 C C A ILE B 1 44 ? 8.355 29.376 31.735 0.490 21.634 31 ILE B C 1
ATOM 2136 C C B ILE B 1 44 ? 8.393 29.360 31.756 0.510 23.585 31 ILE B C 1
ATOM 2137 O O A ILE B 1 44 ? 8.969 29.916 30.796 0.490 21.283 31 ILE B O 1
ATOM 2138 O O B ILE B 1 44 ? 9.008 29.863 30.797 0.510 23.482 31 ILE B O 1
ATOM 2147 N N A VAL B 1 45 ? 7.154 28.808 31.616 0.490 19.858 32 VAL B N 1
ATOM 2148 N N B VAL B 1 45 ? 7.201 28.766 31.651 0.510 21.449 32 VAL B N 1
ATOM 2149 C CA A VAL B 1 45 ? 6.538 28.507 30.294 0.490 20.338 32 VAL B CA 1
ATOM 2150 C CA B VAL B 1 45 ? 6.518 28.563 30.342 0.510 21.735 32 VAL B CA 1
ATOM 2151 C C A VAL B 1 45 ? 5.332 29.425 30.059 0.490 20.896 32 VAL B C 1
ATOM 2152 C C B VAL B 1 45 ? 5.439 29.632 30.162 0.510 22.138 32 VAL B C 1
ATOM 2153 O O A VAL B 1 45 ? 4.403 29.442 30.908 0.490 20.454 32 VAL B O 1
ATOM 2154 O O B VAL B 1 45 ? 4.725 29.973 31.138 0.510 21.961 32 VAL B O 1
ATOM 2161 N N . VAL B 1 46 ? 5.351 30.175 28.952 1.000 21.173 33 VAL B N 1
ATOM 2162 C CA . VAL B 1 46 ? 4.221 31.027 28.522 1.000 21.895 33 VAL B CA 1
ATOM 2163 C C . VAL B 1 46 ? 3.443 30.213 27.503 1.000 23.055 33 VAL B C 1
ATOM 2164 O O . VAL B 1 46 ? 4.007 29.924 26.426 1.000 21.316 33 VAL B O 1
ATOM 2168 N N . LEU B 1 47 ? 2.202 29.837 27.827 1.000 20.930 34 LEU B N 1
ATOM 2169 C CA . LEU B 1 47 ? 1.407 28.937 26.969 1.000 21.993 34 LEU B CA 1
ATOM 2170 C C . LEU B 1 47 ? 0.447 29.817 26.176 1.000 21.329 34 LEU B C 1
ATOM 2171 O O . LEU B 1 47 ? -0.577 30.272 26.762 1.000 21.368 34 LEU B O 1
ATOM 2176 N N . ALA B 1 48 ? 0.851 30.150 24.954 1.000 18.687 35 ALA B N 1
ATOM 2177 C CA . ALA B 1 48 ? 0.131 31.057 24.033 1.000 20.098 35 ALA B CA 1
ATOM 2178 C C . ALA B 1 48 ? -0.714 30.242 23.050 1.000 19.862 35 ALA B C 1
ATOM 2179 O O . ALA B 1 48 ? -0.218 29.323 22.352 1.000 17.684 35 ALA B O 1
ATOM 2181 N N . ASP B 1 49 ? -2.016 30.526 22.991 1.000 18.047 36 ASP B N 1
ATOM 2182 C CA . ASP B 1 49 ? -2.888 29.852 22.016 1.000 17.676 36 ASP B CA 1
ATOM 2183 C C . ASP B 1 49 ? -4.123 30.726 21.856 1.000 19.251 36 ASP B C 1
ATOM 2184 O O . ASP B 1 49 ? -4.297 31.704 22.628 1.000 16.967 36 ASP B O 1
ATOM 2189 N N . TRP B 1 50 ? -4.869 30.422 20.818 1.000 20.670 37 TRP B N 1
ATOM 2190 C CA . TRP B 1 50 ? -6.180 31.070 20.568 1.000 21.773 37 TRP B CA 1
ATOM 2191 C C . TRP B 1 50 ? -7.148 30.679 21.692 1.000 21.596 37 TRP B C 1
ATOM 2192 O O . TRP B 1 50 ? -7.613 31.609 22.387 1.000 21.302 37 TRP B O 1
ATOM 2203 N N . ALA B 1 51 ? -7.381 29.381 21.906 1.000 21.867 38 ALA B N 1
ATOM 2204 C CA . ALA B 1 51 ? -8.399 28.835 22.833 1.000 24.835 38 ALA B CA 1
ATOM 2205 C C . ALA B 1 51 ? -7.907 28.973 24.278 1.000 27.880 38 ALA B C 1
ATOM 2206 O O . ALA B 1 51 ? -6.693 29.043 24.518 1.000 26.490 38 ALA B O 1
ATOM 2208 N N . LYS B 1 52 ? -8.828 29.015 25.225 1.000 28.182 39 LYS B N 1
ATOM 2209 C CA . LYS B 1 52 ? -8.478 29.288 26.641 1.000 27.548 39 LYS B CA 1
ATOM 2210 C C . LYS B 1 52 ? -8.374 27.993 27.455 1.000 27.295 39 LYS B C 1
ATOM 2211 O O . LYS B 1 52 ? -7.472 27.915 28.296 1.000 27.318 39 LYS B O 1
ATOM 2217 N N . GLU B 1 53 ? -9.291 27.039 27.276 1.000 27.665 40 GLU B N 1
ATOM 2218 C CA . GLU B 1 53 ? -9.488 25.992 28.302 1.000 32.528 40 GLU B CA 1
ATOM 2219 C C . GLU B 1 53 ? -8.239 25.116 28.397 1.000 31.484 40 GLU B C 1
ATOM 2220 O O . GLU B 1 53 ? -7.806 24.844 29.515 1.000 27.923 40 GLU B O 1
ATOM 2226 N N . ALA B 1 54 ? -7.700 24.675 27.266 1.000 28.280 41 ALA B N 1
ATOM 2227 C CA . ALA B 1 54 ? -6.582 23.707 27.251 1.000 28.398 41 ALA B CA 1
ATOM 2228 C C . ALA B 1 54 ? -5.372 24.344 27.943 1.000 24.558 41 ALA B C 1
ATOM 2229 O O . ALA B 1 54 ? -4.858 23.721 28.882 1.000 23.019 41 ALA B O 1
ATOM 2231 N N . VAL B 1 55 ? -4.935 25.534 27.521 1.000 23.452 42 VAL B N 1
ATOM 2232 C CA . VAL B 1 55 ? -3.712 26.168 28.096 1.000 25.493 42 VAL B CA 1
ATOM 2233 C C . VAL B 1 55 ? -3.935 26.482 29.578 1.000 24.696 42 VAL B C 1
ATOM 2234 O O . VAL B 1 55 ? -2.974 26.389 30.343 1.000 25.551 42 VAL B O 1
ATOM 2238 N N . ASP B 1 56 ? -5.150 26.858 29.977 1.000 27.483 43 ASP B N 1
ATOM 2239 C CA . ASP B 1 56 ? -5.437 27.157 31.402 1.000 25.056 43 ASP B CA 1
ATOM 2240 C C . ASP B 1 56 ? -5.250 25.877 32.213 1.000 25.790 43 ASP B C 1
ATOM 2241 O O . ASP B 1 56 ? -4.611 25.936 33.292 1.000 27.008 43 ASP B O 1
ATOM 2246 N N . LYS B 1 57 ? -5.772 24.764 31.716 1.000 27.098 44 LYS B N 1
ATOM 2247 C CA . LYS B 1 57 ? -5.707 23.454 32.421 1.000 30.828 44 LYS B CA 1
ATOM 2248 C C . LYS B 1 57 ? -4.238 23.034 32.554 1.000 31.013 44 LYS B C 1
ATOM 2249 O O . LYS B 1 57 ? -3.819 22.572 33.647 1.000 28.240 44 LYS B O 1
ATOM 2255 N N . VAL B 1 58 ? -3.455 23.161 31.484 1.000 31.017 45 VAL B N 1
ATOM 2256 C CA . VAL B 1 58 ? -2.025 22.752 31.530 1.000 28.356 45 VAL B CA 1
ATOM 2257 C C . VAL B 1 58 ? -1.317 23.653 32.536 1.000 24.744 45 VAL B C 1
ATOM 2258 O O . VAL B 1 58 ? -0.665 23.115 33.454 1.000 25.006 45 VAL B O 1
ATOM 2262 N N . ALA B 1 59 ? -1.472 24.967 32.419 1.000 27.097 46 ALA B N 1
ATOM 2263 C CA . ALA B 1 59 ? -0.802 25.957 33.288 1.000 29.335 46 ALA B CA 1
ATOM 2264 C C . ALA B 1 59 ? -1.113 25.671 34.766 1.000 33.740 46 ALA B C 1
ATOM 2265 O O . ALA B 1 59 ? -0.213 25.835 35.618 1.000 30.168 46 ALA B O 1
ATOM 2267 N N . ALA B 1 60 ? -2.346 25.279 35.074 1.000 31.113 47 ALA B N 1
ATOM 2268 C CA . ALA B 1 60 ? -2.775 25.120 36.483 1.000 34.137 47 ALA B CA 1
ATOM 2269 C C . ALA B 1 60 ? -2.160 23.836 37.047 1.000 32.977 47 ALA B C 1
ATOM 2270 O O . ALA B 1 60 ? -2.026 23.718 38.296 1.000 36.506 47 ALA B O 1
ATOM 2272 N N . SER B 1 61 ? -1.819 22.907 36.156 1.000 29.214 48 SER B N 1
ATOM 2273 C CA . SER B 1 61 ? -1.158 21.623 36.488 1.000 30.078 48 SER B CA 1
ATOM 2274 C C . SER B 1 61 ? 0.331 21.848 36.744 1.000 29.604 48 SER B C 1
ATOM 2275 O O . SER B 1 61 ? 0.964 20.939 37.279 1.000 29.345 48 SER B O 1
ATOM 2278 N N . LEU B 1 62 ? 0.884 23.005 36.393 1.000 28.071 49 LEU B N 1
ATOM 2279 C CA . LEU B 1 62 ? 2.344 23.216 36.524 1.000 29.258 49 LEU B CA 1
ATOM 2280 C C . LEU B 1 62 ? 2.620 24.037 37.778 1.000 33.197 49 LEU B C 1
ATOM 2281 O O . LEU B 1 62 ? 1.697 24.578 38.385 1.000 32.084 49 LEU B O 1
ATOM 2286 N N . PRO B 1 63 ? 3.905 24.098 38.214 1.000 32.158 50 PRO B N 1
ATOM 2287 C CA . PRO B 1 63 ? 4.281 24.787 39.441 1.000 34.266 50 PRO B CA 1
ATOM 2288 C C . PRO B 1 63 ? 3.797 26.234 39.468 1.000 37.244 50 PRO B C 1
ATOM 2289 O O . PRO B 1 63 ? 3.881 26.953 38.466 1.000 33.968 50 PRO B O 1
ATOM 2293 N N . LYS B 1 64 ? 3.238 26.598 40.618 1.000 36.467 51 LYS B N 1
ATOM 2294 C CA . LYS B 1 64 ? 2.746 27.959 40.881 1.000 37.037 51 LYS B CA 1
ATOM 2295 C C . LYS B 1 64 ? 3.861 28.935 40.541 1.000 33.798 51 LYS B C 1
ATOM 2296 O O . LYS B 1 64 ? 4.992 28.709 40.975 1.000 39.054 51 LYS B O 1
ATOM 2302 N N . GLY B 1 65 ? 3.512 30.016 39.866 1.000 31.856 52 GLY B N 1
ATOM 2303 C CA . GLY B 1 65 ? 4.424 31.092 39.454 1.000 33.650 52 GLY B CA 1
ATOM 2304 C C . GLY B 1 65 ? 5.333 30.699 38.293 1.000 30.264 52 GLY B C 1
ATOM 2305 O O . GLY B 1 65 ? 6.146 31.525 37.934 1.000 31.120 52 GLY B O 1
ATOM 2306 N N . ARG B 1 66 ? 5.238 29.482 37.745 1.000 30.676 53 ARG B N 1
ATOM 2307 C CA . ARG B 1 66 ? 6.211 29.010 36.718 1.000 30.514 53 ARG B CA 1
ATOM 2308 C C . ARG B 1 66 ? 5.527 28.745 35.362 1.000 28.812 53 ARG B C 1
ATOM 2309 O O . ARG B 1 66 ? 6.226 28.231 34.449 1.000 26.873 53 ARG B O 1
ATOM 2317 N N . ALA B 1 67 ? 4.236 29.038 35.234 1.000 23.870 54 ALA B N 1
ATOM 2318 C CA . ALA B 1 67 ? 3.450 28.839 33.995 1.000 24.478 54 ALA B CA 1
ATOM 2319 C C . ALA B 1 67 ? 2.397 29.934 33.914 1.000 26.953 54 ALA B C 1
ATOM 2320 O O . ALA B 1 67 ? 1.800 30.271 34.943 1.000 26.667 54 ALA B O 1
ATOM 2322 N N A MET B 1 68 ? 2.240 30.552 32.742 0.500 25.796 55 MET B N 1
ATOM 2323 N N B MET B 1 68 ? 2.120 30.433 32.714 0.500 24.208 55 MET B N 1
ATOM 2324 C CA A MET B 1 68 ? 1.152 31.523 32.464 0.500 26.618 55 MET B CA 1
ATOM 2325 C CA B MET B 1 68 ? 1.059 31.447 32.515 0.500 24.485 55 MET B CA 1
ATOM 2326 C C A MET B 1 68 ? 0.569 31.175 31.091 0.500 24.969 55 MET B C 1
ATOM 2327 C C B MET B 1 68 ? 0.586 31.429 31.065 0.500 24.329 55 MET B C 1
ATOM 2328 O O A MET B 1 68 ? 1.319 30.607 30.254 0.500 22.490 55 MET B O 1
ATOM 2329 O O B MET B 1 68 ? 1.441 31.503 30.128 0.500 23.796 55 MET B O 1
ATOM 2338 N N . ALA B 1 69 ? -0.731 31.394 30.915 1.000 24.163 56 ALA B N 1
ATOM 2339 C CA . ALA B 1 69 ? -1.441 31.228 29.630 1.000 23.032 56 ALA B CA 1
ATOM 2340 C C . ALA B 1 69 ? -1.789 32.599 29.063 1.000 22.371 56 ALA B C 1
ATOM 2341 O O . ALA B 1 69 ? -2.121 33.529 29.832 1.000 22.757 56 ALA B O 1
ATOM 2343 N N . VAL B 1 70 ? -1.720 32.742 27.746 1.000 20.537 57 VAL B N 1
ATOM 2344 C CA . VAL B 1 70 ? -2.153 33.987 27.067 1.000 21.843 57 VAL B CA 1
ATOM 2345 C C . VAL B 1 70 ? -3.002 33.580 25.868 1.000 19.501 57 VAL B C 1
ATOM 2346 O O . VAL B 1 70 ? -2.799 32.462 25.286 1.000 21.891 57 VAL B O 1
ATOM 2350 N N . HIS B 1 71 ? -3.892 34.482 25.488 1.000 19.114 58 HIS B N 1
ATOM 2351 C CA . HIS B 1 71 ? -4.650 34.400 24.234 1.000 21.059 58 HIS B CA 1
ATOM 2352 C C . HIS B 1 71 ? -3.811 35.071 23.164 1.000 19.377 58 HIS B C 1
ATOM 2353 O O . HIS B 1 71 ? -3.433 36.207 23.358 1.000 21.632 58 HIS B O 1
ATOM 2360 N N . ILE B 1 72 ? -3.667 34.441 22.016 1.000 20.727 59 ILE B N 1
ATOM 2361 C CA . ILE B 1 72 ? -3.037 35.121 20.855 1.000 20.348 59 ILE B CA 1
ATOM 2362 C C . ILE B 1 72 ? -3.583 34.544 19.574 1.000 18.579 59 ILE B C 1
ATOM 2363 O O . ILE B 1 72 ? -3.804 33.336 19.509 1.000 19.529 59 ILE B O 1
ATOM 2368 N N . ASP B 1 73 ? -3.734 35.414 18.577 1.000 19.162 60 ASP B N 1
ATOM 2369 C CA . ASP B 1 73 ? -3.846 35.034 17.146 1.000 21.523 60 ASP B CA 1
ATOM 2370 C C . ASP B 1 73 ? -2.479 35.309 16.526 1.000 17.918 60 ASP B C 1
ATOM 2371 O O . ASP B 1 73 ? -2.150 36.486 16.311 1.000 16.950 60 ASP B O 1
ATOM 2376 N N . VAL B 1 74 ? -1.694 34.269 16.272 1.000 21.816 61 VAL B N 1
ATOM 2377 C CA . VAL B 1 74 ? -0.281 34.464 15.792 1.000 18.288 61 VAL B CA 1
ATOM 2378 C C . VAL B 1 74 ? -0.287 35.073 14.381 1.000 20.021 61 VAL B C 1
ATOM 2379 O O . VAL B 1 74 ? 0.790 35.575 13.952 1.000 20.058 61 VAL B O 1
ATOM 2383 N N . SER B 1 75 ? -1.430 35.066 13.688 1.000 17.699 62 SER B N 1
ATOM 2384 C CA . SER B 1 75 ? -1.596 35.642 12.316 1.000 19.115 62 SER B CA 1
ATOM 2385 C C . SER B 1 75 ? -1.759 37.166 12.374 1.000 19.930 62 SER B C 1
ATOM 2386 O O . SER B 1 75 ? -1.690 37.805 11.322 1.000 22.740 62 SER B O 1
ATOM 2389 N N . ASP B 1 76 ? -1.922 37.733 13.574 1.000 21.492 63 ASP B N 1
ATOM 2390 C CA . ASP B 1 76 ? -2.095 39.188 13.786 1.000 22.179 63 ASP B CA 1
ATOM 2391 C C . ASP B 1 76 ? -0.782 39.813 14.275 1.000 21.991 63 ASP B C 1
ATOM 2392 O O . ASP B 1 76 ? -0.453 39.686 15.458 1.000 19.903 63 ASP B O 1
ATOM 2397 N N . HIS B 1 77 ? -0.069 40.518 13.398 1.000 21.562 64 HIS B N 1
ATOM 2398 C CA . HIS B 1 77 ? 1.285 41.053 13.708 1.000 22.769 64 HIS B CA 1
ATOM 2399 C C . HIS B 1 77 ? 1.223 42.088 14.844 1.000 23.876 64 HIS B C 1
ATOM 2400 O O . HIS B 1 77 ? 2.117 42.141 15.707 1.000 20.664 64 HIS B O 1
ATOM 2407 N N . VAL B 1 78 ? 0.167 42.891 14.898 1.000 23.249 65 VAL B N 1
ATOM 2408 C CA . VAL B 1 78 ? 0.057 43.890 15.996 1.000 23.697 65 VAL B CA 1
ATOM 2409 C C . VAL B 1 78 ? -0.043 43.181 17.359 1.000 21.996 65 VAL B C 1
ATOM 2410 O O . VAL B 1 78 ? 0.712 43.560 18.274 1.000 25.160 65 VAL B O 1
ATOM 2414 N N . ALA B 1 79 ? -0.941 42.202 17.476 1.000 24.575 66 ALA B N 1
ATOM 2415 C CA . ALA B 1 79 ? -1.172 41.393 18.688 1.000 22.571 66 ALA B CA 1
ATOM 2416 C C . ALA B 1 79 ? 0.126 40.676 19.057 1.000 22.932 66 ALA B C 1
ATOM 2417 O O . ALA B 1 79 ? 0.493 40.647 20.254 1.000 20.460 66 ALA B O 1
ATOM 2419 N N . VAL B 1 80 ? 0.800 40.089 18.065 1.000 21.539 67 VAL B N 1
ATOM 2420 C CA . VAL B 1 80 ? 2.053 39.326 18.343 1.000 19.369 67 VAL B CA 1
ATOM 2421 C C . VAL B 1 80 ? 3.116 40.282 18.905 1.000 17.471 67 VAL B C 1
ATOM 2422 O O . VAL B 1 80 ? 3.808 39.934 19.870 1.000 19.135 67 VAL B O 1
ATOM 2426 N N . GLU B 1 81 ? 3.273 41.458 18.319 1.000 18.333 68 GLU B N 1
ATOM 2427 C CA . GLU B 1 81 ? 4.316 42.377 18.792 1.000 20.597 68 GLU B CA 1
ATOM 2428 C C . GLU B 1 81 ? 4.022 42.702 20.260 1.000 20.337 68 GLU B C 1
ATOM 2429 O O . GLU B 1 81 ? 4.933 42.730 21.085 1.000 20.756 68 GLU B O 1
ATOM 2435 N N . LYS B 1 82 ? 2.761 42.980 20.559 1.000 21.505 69 LYS B N 1
ATOM 2436 C CA . LYS B 1 82 ? 2.372 43.428 21.921 1.000 22.953 69 LYS B CA 1
ATOM 2437 C C . LYS B 1 82 ? 2.585 42.240 22.890 1.000 21.848 69 LYS B C 1
ATOM 2438 O O . LYS B 1 82 ? 3.189 42.455 23.967 1.000 21.657 69 LYS B O 1
ATOM 2444 N N . MET B 1 83 ? 2.224 41.007 22.505 1.000 22.497 70 MET B N 1
ATOM 2445 C CA . MET B 1 83 ? 2.422 39.804 23.368 1.000 21.777 70 MET B CA 1
ATOM 2446 C C . MET B 1 83 ? 3.902 39.670 23.737 1.000 23.434 70 MET B C 1
ATOM 2447 O O . MET B 1 83 ? 4.212 39.493 24.927 1.000 22.960 70 MET B O 1
ATOM 2452 N N . MET B 1 84 ? 4.801 39.703 22.752 1.000 22.142 71 MET B N 1
ATOM 2453 C CA . MET B 1 84 ? 6.239 39.447 22.978 1.000 23.265 71 MET B CA 1
ATOM 2454 C C . MET B 1 84 ? 6.812 40.546 23.888 1.000 22.276 71 MET B C 1
ATOM 2455 O O . MET B 1 84 ? 7.507 40.207 24.817 1.000 23.413 71 MET B O 1
ATOM 2460 N N . ASN B 1 85 ? 6.458 41.798 23.678 1.000 23.242 72 ASN B N 1
ATOM 2461 C CA . ASN B 1 85 ? 6.987 42.912 24.508 1.000 23.900 72 ASN B CA 1
ATOM 2462 C C . ASN B 1 85 ? 6.452 42.795 25.952 1.000 25.117 72 ASN B C 1
ATOM 2463 O O . ASN B 1 85 ? 7.245 43.001 26.897 1.000 24.028 72 ASN B O 1
ATOM 2468 N N . GLU B 1 86 ? 5.182 42.408 26.134 1.000 27.262 73 GLU B N 1
ATOM 2469 C CA . GLU B 1 86 ? 4.572 42.263 27.489 1.000 28.402 73 GLU B CA 1
ATOM 2470 C C . GLU B 1 86 ? 5.202 41.093 28.225 1.000 27.967 73 GLU B C 1
ATOM 2471 O O . GLU B 1 86 ? 5.437 41.196 29.456 1.000 27.589 73 GLU B O 1
ATOM 2477 N N . VAL B 1 87 ? 5.437 39.991 27.519 1.000 26.825 74 VAL B N 1
ATOM 2478 C CA . VAL B 1 87 ? 6.096 38.820 28.151 1.000 26.844 74 VAL B CA 1
ATOM 2479 C C . VAL B 1 87 ? 7.482 39.248 28.623 1.000 27.604 74 VAL B C 1
ATOM 2480 O O . VAL B 1 87 ? 7.820 38.956 29.810 1.000 28.416 74 VAL B O 1
ATOM 2484 N N . ALA B 1 88 ? 8.255 39.930 27.779 1.000 24.742 75 ALA B N 1
ATOM 2485 C CA . ALA B 1 88 ? 9.640 40.306 28.137 1.000 27.577 75 ALA B CA 1
ATOM 2486 C C . ALA B 1 88 ? 9.600 41.301 29.298 1.000 29.204 75 ALA B C 1
ATOM 2487 O O . ALA B 1 88 ? 10.506 41.271 30.171 1.000 27.312 75 ALA B O 1
ATOM 2489 N N . GLU B 1 89 ? 8.588 42.160 29.286 1.000 28.322 76 GLU B N 1
ATOM 2490 C CA . GLU B 1 89 ? 8.392 43.206 30.322 1.000 33.740 76 GLU B CA 1
ATOM 2491 C C . GLU B 1 89 ? 8.058 42.517 31.646 1.000 29.727 76 GLU B C 1
ATOM 2492 O O . GLU B 1 89 ? 8.708 42.839 32.660 1.000 31.635 76 GLU B O 1
ATOM 2498 N N . LYS B 1 90 ? 7.096 41.599 31.623 1.000 30.109 77 LYS B N 1
ATOM 2499 C CA . LYS B 1 90 ? 6.564 40.932 32.832 1.000 31.606 77 LYS B CA 1
ATOM 2500 C C . LYS B 1 90 ? 7.616 39.979 33.403 1.000 30.267 77 LYS B C 1
ATOM 2501 O O . LYS B 1 90 ? 7.751 39.944 34.617 1.000 27.682 77 LYS B O 1
ATOM 2507 N N . LEU B 1 91 ? 8.340 39.231 32.572 1.000 26.218 78 LEU B N 1
ATOM 2508 C CA . LEU B 1 91 ? 9.253 38.163 33.073 1.000 26.151 78 LEU B CA 1
ATOM 2509 C C . LEU B 1 91 ? 10.729 38.596 32.977 1.000 24.506 78 LEU B C 1
ATOM 2510 O O . LEU B 1 91 ? 11.573 37.901 33.533 1.000 26.430 78 LEU B O 1
ATOM 2515 N N . GLY B 1 92 ? 11.043 39.723 32.340 1.000 25.971 79 GLY B N 1
ATOM 2516 C CA . GLY B 1 92 ? 12.403 40.278 32.290 1.000 24.543 79 GLY B CA 1
ATOM 2517 C C . GLY B 1 92 ? 13.203 39.745 31.107 1.000 25.217 79 GLY B C 1
ATOM 2518 O O . GLY B 1 92 ? 14.277 40.287 30.834 1.000 25.429 79 GLY B O 1
ATOM 2519 N N . ARG B 1 93 ? 12.701 38.729 30.404 1.000 24.958 80 ARG B N 1
ATOM 2520 C CA . ARG B 1 93 ? 13.513 38.013 29.388 1.000 24.340 80 ARG B CA 1
ATOM 2521 C C . ARG B 1 93 ? 12.645 37.038 28.577 1.000 22.375 80 ARG B C 1
ATOM 2522 O O . ARG B 1 93 ? 11.565 36.602 29.067 1.000 20.707 80 ARG B O 1
ATOM 2530 N N . ILE B 1 94 ? 13.096 36.726 27.352 1.000 21.043 81 ILE B N 1
ATOM 2531 C CA . ILE B 1 94 ? 12.649 35.520 26.598 1.000 20.409 81 ILE B CA 1
ATOM 2532 C C . ILE B 1 94 ? 13.914 34.750 26.209 1.000 19.510 81 ILE B C 1
ATOM 2533 O O . ILE B 1 94 ? 14.843 35.374 25.681 1.000 18.372 81 ILE B O 1
ATOM 2538 N N . ASP B 1 95 ? 13.920 33.444 26.428 1.000 19.084 82 ASP B N 1
ATOM 2539 C CA . ASP B 1 95 ? 15.092 32.580 26.163 1.000 19.278 82 ASP B CA 1
ATOM 2540 C C . ASP B 1 95 ? 14.778 31.665 24.991 1.000 18.801 82 ASP B C 1
ATOM 2541 O O . ASP B 1 95 ? 15.687 31.377 24.225 1.000 16.768 82 ASP B O 1
ATOM 2546 N N . VAL B 1 96 ? 13.535 31.204 24.851 1.000 17.926 83 VAL B N 1
ATOM 2547 C CA . VAL B 1 96 ? 13.217 30.180 23.822 1.000 16.540 83 VAL B CA 1
ATOM 2548 C C . VAL B 1 96 ? 11.844 30.505 23.239 1.000 18.339 83 VAL B C 1
ATOM 2549 O O . VAL B 1 96 ? 10.899 30.763 24.041 1.000 17.800 83 VAL B O 1
ATOM 2553 N N . LEU B 1 97 ? 11.732 30.500 21.917 1.000 17.053 84 LEU B N 1
ATOM 2554 C CA . LEU B 1 97 ? 10.443 30.577 21.196 1.000 16.485 84 LEU B CA 1
ATOM 2555 C C . LEU B 1 97 ? 10.170 29.234 20.511 1.000 18.782 84 LEU B C 1
ATOM 2556 O O . LEU B 1 97 ? 10.993 28.787 19.684 1.000 14.373 84 LEU B O 1
ATOM 2561 N N . LEU B 1 98 ? 9.039 28.598 20.836 1.000 18.131 85 LEU B N 1
ATOM 2562 C CA . LEU B 1 98 ? 8.571 27.422 20.088 1.000 16.287 85 LEU B CA 1
ATOM 2563 C C . LEU B 1 98 ? 7.398 27.880 19.254 1.000 18.173 85 LEU B C 1
ATOM 2564 O O . LEU B 1 98 ? 6.326 28.181 19.843 1.000 17.166 85 LEU B O 1
ATOM 2569 N N . ASN B 1 99 ? 7.616 27.951 17.942 1.000 17.507 86 ASN B N 1
ATOM 2570 C CA . ASN B 1 99 ? 6.557 28.389 17.012 1.000 17.497 86 ASN B CA 1
ATOM 2571 C C . ASN B 1 99 ? 5.777 27.146 16.653 1.000 17.048 86 ASN B C 1
ATOM 2572 O O . ASN B 1 99 ? 6.040 26.606 15.630 1.000 16.894 86 ASN B O 1
ATOM 2577 N N . ASN B 1 100 ? 4.808 26.769 17.478 1.000 16.516 87 ASN B N 1
ATOM 2578 C CA . ASN B 1 100 ? 4.156 25.445 17.416 1.000 16.857 87 ASN B CA 1
ATOM 2579 C C . ASN B 1 100 ? 2.676 25.584 17.022 1.000 17.525 87 ASN B C 1
ATOM 2580 O O . ASN B 1 100 ? 2.041 24.534 16.937 1.000 18.589 87 ASN B O 1
ATOM 2585 N N . ALA B 1 101 ? 2.162 26.792 16.795 1.000 17.546 88 ALA B N 1
ATOM 2586 C CA . ALA B 1 101 ? 0.814 26.997 16.215 1.000 17.380 88 ALA B CA 1
ATOM 2587 C C . ALA B 1 101 ? 0.735 26.230 14.890 1.000 20.051 88 ALA B C 1
ATOM 2588 O O . ALA B 1 101 ? 1.778 25.999 14.221 1.000 19.957 88 ALA B O 1
ATOM 2590 N N . GLY B 1 102 ? -0.450 25.754 14.524 1.000 22.446 89 GLY B N 1
ATOM 2591 C CA . GLY B 1 102 ? -0.598 24.983 13.284 1.000 22.467 89 GLY B CA 1
ATOM 2592 C C . GLY B 1 102 ? -2.048 24.850 12.891 1.000 26.332 89 GLY B C 1
ATOM 2593 O O . GLY B 1 102 ? -2.855 24.498 13.754 1.000 28.498 89 GLY B O 1
ATOM 2594 N N . VAL B 1 103 ? -2.349 25.130 11.626 1.000 23.801 90 VAL B N 1
ATOM 2595 C CA . VAL B 1 103 ? -3.651 24.820 10.980 1.000 24.010 90 VAL B CA 1
ATOM 2596 C C . VAL B 1 103 ? -3.386 23.917 9.772 1.000 23.296 90 VAL B C 1
ATOM 2597 O O . VAL B 1 103 ? -2.384 24.118 9.015 1.000 18.534 90 VAL B O 1
ATOM 2601 N N . HIS B 1 104 ? -4.231 22.918 9.602 1.000 21.006 91 HIS B N 1
ATOM 2602 C CA . HIS B 1 104 ? -4.203 22.037 8.431 1.000 21.934 91 HIS B CA 1
ATOM 2603 C C . HIS B 1 104 ? -5.586 22.040 7.807 1.000 26.042 91 HIS B C 1
ATOM 2604 O O . HIS B 1 104 ? -6.572 22.112 8.551 1.000 22.790 91 HIS B O 1
ATOM 2611 N N . VAL B 1 105 ? -5.616 21.963 6.488 1.000 26.176 92 VAL B N 1
ATOM 2612 C CA . VAL B 1 105 ? -6.835 21.718 5.679 1.000 25.021 92 VAL B CA 1
ATOM 2613 C C . VAL B 1 105 ? -6.452 20.707 4.599 1.000 25.767 92 VAL B C 1
ATOM 2614 O O . VAL B 1 105 ? -5.378 20.855 3.986 1.000 25.032 92 VAL B O 1
ATOM 2618 N N . ALA B 1 106 ? -7.264 19.671 4.407 1.000 25.054 93 ALA B N 1
ATOM 2619 C CA . ALA B 1 106 ? -7.033 18.632 3.387 1.000 23.846 93 ALA B CA 1
ATOM 2620 C C . ALA B 1 106 ? -7.536 19.126 2.021 1.000 24.255 93 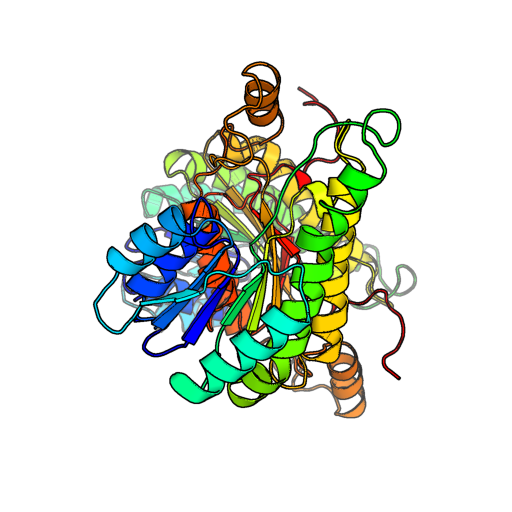ALA B C 1
ATOM 2621 O O . ALA B 1 106 ? -8.555 19.835 1.951 1.000 23.522 93 ALA B O 1
ATOM 2623 N N . GLY B 1 107 ? -6.803 18.770 0.967 1.000 20.836 94 GLY B N 1
ATOM 2624 C CA . GLY B 1 107 ? -7.227 18.895 -0.433 1.000 20.512 94 GLY B CA 1
ATOM 2625 C C . GLY B 1 107 ? -6.104 19.353 -1.348 1.000 22.201 94 GLY B C 1
ATOM 2626 O O . GLY B 1 107 ? -5.131 19.962 -0.856 1.000 20.058 94 GLY B O 1
ATOM 2627 N N . SER B 1 108 ? -6.246 19.061 -2.640 1.000 21.930 95 SER B N 1
ATOM 2628 C CA . SER B 1 108 ? -5.474 19.743 -3.707 1.000 21.121 95 SER B CA 1
ATOM 2629 C C . SER B 1 108 ? -5.927 21.194 -3.754 1.000 20.691 95 SER B C 1
ATOM 2630 O O . SER B 1 108 ? -6.954 21.536 -3.087 1.000 20.802 95 SER B O 1
ATOM 2633 N N . VAL B 1 109 ? -5.268 22.009 -4.567 1.000 17.612 96 VAL B N 1
ATOM 2634 C CA . VAL B 1 109 ? -5.670 23.427 -4.791 1.000 19.529 96 VAL B CA 1
ATOM 2635 C C . VAL B 1 109 ? -7.062 23.474 -5.448 1.000 18.598 96 VAL B C 1
ATOM 2636 O O . VAL B 1 109 ? -7.675 24.549 -5.416 1.000 20.644 96 VAL B O 1
ATOM 2640 N N . LEU B 1 110 ? -7.492 22.400 -6.098 1.000 22.259 97 LEU B N 1
ATOM 2641 C CA . LEU B 1 110 ? -8.832 22.376 -6.754 1.000 24.599 97 LEU B CA 1
ATOM 2642 C C . LEU B 1 110 ? -9.910 22.009 -5.723 1.000 27.603 97 LEU B C 1
ATOM 2643 O O . LEU B 1 110 ? -11.098 22.129 -6.050 1.000 31.462 97 LEU B O 1
ATOM 2648 N N . GLU B 1 111 ? -9.530 21.547 -4.540 1.000 24.688 98 GLU B N 1
ATOM 2649 C CA . GLU B 1 111 ? -10.470 21.049 -3.505 1.000 25.391 98 GLU B CA 1
ATOM 2650 C C . GLU B 1 111 ? -10.502 22.056 -2.360 1.000 27.306 98 GLU B C 1
ATOM 2651 O O . GLU B 1 111 ? -11.302 21.880 -1.449 1.000 28.595 98 GLU B O 1
ATOM 2657 N N . THR B 1 112 ? -9.617 23.054 -2.368 1.000 25.092 99 THR B N 1
ATOM 2658 C CA . THR B 1 112 ? -9.446 23.998 -1.239 1.000 24.057 99 THR B CA 1
ATOM 2659 C C . THR B 1 112 ? -9.579 25.397 -1.796 1.000 21.668 99 THR B C 1
ATOM 2660 O O . THR B 1 112 ? -9.146 25.628 -2.938 1.000 22.251 99 THR B O 1
ATOM 2664 N N A SER B 1 113 ? -10.171 26.283 -0.998 0.500 20.728 100 SER B N 1
ATOM 2665 N N B SER B 1 113 ? -10.204 26.285 -1.021 0.500 21.401 100 SER B N 1
ATOM 2666 C CA A SER B 1 113 ? -10.617 27.648 -1.355 0.500 19.950 100 SER B CA 1
ATOM 2667 C CA B SER B 1 113 ? -10.619 27.654 -1.410 0.500 21.130 100 SER B CA 1
ATOM 2668 C C A SER B 1 113 ? -9.519 28.671 -1.076 0.500 21.632 100 SER B C 1
ATOM 2669 C C B SER B 1 113 ? -9.519 28.664 -1.097 0.500 22.300 100 SER B C 1
ATOM 2670 O O A SER B 1 113 ? -8.591 28.328 -0.342 0.500 22.869 100 SER B O 1
ATOM 2671 O O B SER B 1 113 ? -8.596 28.302 -0.365 0.500 23.520 100 SER B O 1
ATOM 2676 N N . ILE B 1 114 ? -9.709 29.907 -1.538 1.000 22.000 101 ILE B N 1
ATOM 2677 C CA . ILE B 1 114 ? -8.867 31.071 -1.150 1.000 25.661 101 ILE B CA 1
ATOM 2678 C C . ILE B 1 114 ? -8.903 31.194 0.377 1.000 27.892 101 ILE B C 1
ATOM 2679 O O . ILE B 1 114 ? -7.852 31.510 0.974 1.000 24.237 101 ILE B O 1
ATOM 2684 N N . ASP B 1 115 ? -10.066 30.964 0.994 1.000 22.052 102 ASP B N 1
ATOM 2685 C CA . ASP B 1 115 ? -10.202 31.112 2.466 1.000 23.819 102 ASP B CA 1
ATOM 2686 C C . ASP B 1 115 ? -9.289 30.079 3.112 1.000 20.675 102 ASP B C 1
ATOM 2687 O O . ASP B 1 115 ? -8.642 30.418 4.108 1.000 24.362 102 ASP B O 1
ATOM 2692 N N . ASP B 1 116 ? -9.330 28.850 2.613 1.000 20.492 103 ASP B N 1
ATOM 2693 C CA . ASP B 1 116 ? -8.508 27.752 3.159 1.000 21.882 103 ASP B CA 1
ATOM 2694 C C . ASP B 1 116 ? -7.036 28.190 3.034 1.000 20.719 103 ASP B C 1
ATOM 2695 O O . ASP B 1 116 ? -6.287 28.022 4.007 1.000 19.557 103 ASP B O 1
ATOM 2700 N N . TRP B 1 117 ? -6.649 28.795 1.913 1.000 22.631 104 TRP B N 1
ATOM 2701 C CA . TRP B 1 117 ? -5.255 29.290 1.734 1.000 21.759 104 TRP B CA 1
ATOM 2702 C C . TRP B 1 117 ? -4.917 30.344 2.802 1.000 24.728 104 TRP B C 1
ATOM 2703 O O . TRP B 1 117 ? -3.871 30.227 3.450 1.000 21.148 104 TRP B O 1
ATOM 2714 N N . ARG B 1 118 ? -5.794 31.337 3.013 1.000 25.703 105 ARG B N 1
ATOM 2715 C CA . ARG B 1 118 ? -5.560 32.427 3.998 1.000 26.786 105 ARG B CA 1
ATOM 2716 C C . ARG B 1 118 ? -5.471 31.858 5.418 1.000 23.260 105 ARG B C 1
ATOM 2717 O O . ARG B 1 118 ? -4.635 32.397 6.221 1.000 21.247 105 ARG B O 1
ATOM 2725 N N . ARG B 1 119 ? -6.278 30.841 5.721 1.000 21.746 106 ARG B N 1
ATOM 2726 C CA . ARG B 1 119 ? -6.320 30.175 7.046 1.000 22.129 106 ARG B CA 1
ATOM 2727 C C . ARG B 1 119 ? -4.963 29.492 7.320 1.000 25.565 106 ARG B C 1
ATOM 2728 O O . ARG B 1 119 ? -4.443 29.561 8.443 1.000 23.080 106 ARG B O 1
ATOM 2736 N N . ILE B 1 120 ? -4.479 28.743 6.330 1.000 21.053 107 ILE B N 1
ATOM 2737 C CA . ILE B 1 120 ? -3.215 27.976 6.470 1.000 20.587 107 ILE B CA 1
ATOM 2738 C C . ILE B 1 120 ? -2.049 28.978 6.481 1.000 18.079 107 ILE B C 1
ATOM 2739 O O . ILE B 1 120 ? -1.178 28.867 7.382 1.000 19.463 107 ILE B O 1
ATOM 2744 N N . ALA B 1 121 ? -2.046 29.962 5.589 1.000 20.601 108 ALA B N 1
ATOM 2745 C CA . ALA B 1 121 ? -0.899 30.872 5.374 1.000 22.007 108 ALA B CA 1
ATOM 2746 C C . ALA B 1 121 ? -0.772 31.767 6.601 1.000 22.135 108 ALA B C 1
ATOM 2747 O O . ALA B 1 121 ? 0.354 31.998 7.073 1.000 21.817 108 ALA B O 1
ATOM 2749 N N . GLY B 1 122 ? -1.902 32.281 7.103 1.000 20.874 109 GLY B N 1
ATOM 2750 C CA . GLY B 1 122 ? -1.915 33.223 8.230 1.000 18.960 109 GLY B CA 1
ATOM 2751 C C . GLY B 1 122 ? -1.262 32.601 9.453 1.000 18.176 109 GLY B C 1
ATOM 2752 O O . GLY B 1 122 ? -0.394 33.208 10.026 1.000 20.313 109 GLY B O 1
ATOM 2753 N N . VAL B 1 123 ? -1.636 31.394 9.845 1.000 19.136 110 VAL B N 1
ATOM 2754 C CA . VAL B 1 123 ? -1.059 30.805 11.079 1.000 20.042 110 VAL B CA 1
ATOM 2755 C C . VAL B 1 123 ? 0.281 30.119 10.771 1.000 19.797 110 VAL B C 1
ATOM 2756 O O . VAL B 1 123 ? 1.207 30.252 11.582 1.000 20.291 110 VAL B O 1
ATOM 2760 N N . ASP B 1 124 ? 0.343 29.308 9.714 1.000 20.652 111 ASP B N 1
ATOM 2761 C CA . ASP B 1 124 ? 1.491 28.394 9.509 1.000 19.763 111 ASP B CA 1
ATOM 2762 C C . ASP B 1 124 ? 2.687 29.194 8.995 1.000 20.527 111 ASP B C 1
ATOM 2763 O O . ASP B 1 124 ? 3.794 28.732 9.241 1.000 18.977 111 ASP B O 1
ATOM 2768 N N . ILE B 1 125 ? 2.475 30.253 8.201 1.000 18.688 112 ILE B N 1
ATOM 2769 C CA . ILE B 1 125 ? 3.603 31.060 7.683 1.000 18.197 112 ILE B CA 1
ATOM 2770 C C . ILE B 1 125 ? 3.691 32.356 8.468 1.000 17.115 112 ILE B C 1
ATOM 2771 O O . ILE B 1 125 ? 4.778 32.647 9.019 1.000 16.112 112 ILE B O 1
ATOM 2776 N N . ASP B 1 126 ? 2.649 33.175 8.410 1.000 16.888 113 ASP B N 1
ATOM 2777 C CA . ASP B 1 126 ? 2.699 34.533 9.012 1.000 16.588 113 ASP B CA 1
ATOM 2778 C C . ASP B 1 126 ? 3.016 34.398 10.499 1.000 15.409 113 ASP B C 1
ATOM 2779 O O . ASP B 1 126 ? 3.812 35.224 11.016 1.000 15.053 113 ASP B O 1
ATOM 2784 N N . GLY B 1 127 ? 2.429 33.415 11.167 1.000 15.447 114 GLY B N 1
ATOM 2785 C CA . GLY B 1 127 ? 2.683 33.181 12.594 1.000 16.370 114 GLY B CA 1
ATOM 2786 C C . GLY B 1 127 ? 4.150 32.993 12.902 1.000 17.383 114 GLY B C 1
ATOM 2787 O O . GLY B 1 127 ? 4.655 33.561 13.895 1.000 16.622 114 GLY B O 1
ATOM 2788 N N . VAL B 1 128 ? 4.841 32.167 12.113 1.000 15.867 115 VAL B N 1
ATOM 2789 C CA . VAL B 1 128 ? 6.302 31.985 12.315 1.000 15.753 115 VAL B CA 1
ATOM 2790 C C . VAL B 1 128 ? 7.048 33.293 12.039 1.000 16.121 115 VAL B C 1
ATOM 2791 O O . VAL B 1 128 ? 7.970 33.655 12.818 1.000 17.823 115 VAL B O 1
ATOM 2795 N N . VAL B 1 129 ? 6.707 33.988 10.958 1.000 16.833 116 VAL B N 1
ATOM 2796 C CA . VAL B 1 129 ? 7.427 35.244 10.588 1.000 15.429 116 VAL B CA 1
ATOM 2797 C C . VAL B 1 129 ? 7.240 36.267 11.723 1.000 16.874 116 VAL B C 1
ATOM 2798 O O . VAL B 1 129 ? 8.227 36.839 12.251 1.000 15.514 116 VAL B O 1
ATOM 2802 N N . PHE B 1 130 ? 5.996 36.472 12.144 1.000 17.945 117 PHE B N 1
ATOM 2803 C CA . PHE B 1 130 ? 5.658 37.535 13.122 1.000 16.556 117 PHE B CA 1
ATOM 2804 C C . PHE B 1 130 ? 6.248 37.179 14.488 1.000 15.200 117 PHE B C 1
ATOM 2805 O O . PHE B 1 130 ? 6.920 38.018 15.120 1.000 16.345 117 PHE B O 1
ATOM 2813 N N . CYS B 1 131 ? 6.008 35.974 14.981 1.000 16.090 118 CYS B N 1
ATOM 2814 C CA . CYS B 1 131 ? 6.483 35.609 16.330 1.000 17.321 118 CYS B CA 1
ATOM 2815 C C . CYS B 1 131 ? 8.014 35.654 16.315 1.000 17.050 118 CYS B C 1
ATOM 2816 O O . CYS B 1 131 ? 8.582 36.129 17.301 1.000 17.227 118 CYS B O 1
ATOM 2819 N N . SER B 1 132 ? 8.666 35.265 15.225 1.000 16.507 119 SER B N 1
ATOM 2820 C CA . SER B 1 132 ? 10.156 35.291 15.210 1.000 15.617 119 SER B CA 1
ATOM 2821 C C . SER B 1 132 ? 10.676 36.742 15.200 1.000 16.225 119 SER B C 1
ATOM 2822 O O . SER B 1 132 ? 11.590 37.069 15.977 1.000 17.062 119 SER B O 1
ATOM 2825 N N . LYS B 1 133 ? 10.129 37.580 14.327 1.000 17.122 120 LYS B N 1
ATOM 2826 C CA . LYS B 1 133 ? 10.526 38.991 14.166 1.000 19.018 120 LYS B CA 1
ATOM 2827 C C . LYS B 1 133 ? 10.383 39.731 15.506 1.000 18.689 120 LYS B C 1
ATOM 2828 O O . LYS B 1 133 ? 11.336 40.443 15.897 1.000 16.743 120 LYS B O 1
ATOM 2834 N N . PHE B 1 134 ? 9.291 39.501 16.239 1.000 19.145 121 PHE B N 1
ATOM 2835 C CA . PHE B 1 134 ? 8.996 40.265 17.492 1.000 20.532 121 PHE B CA 1
ATOM 2836 C C . PHE B 1 134 ? 9.674 39.659 18.736 1.000 19.668 121 PHE B C 1
ATOM 2837 O O . PHE B 1 134 ? 9.922 40.417 19.676 1.000 21.833 121 PHE B O 1
ATOM 2845 N N . ALA B 1 135 ? 9.972 38.354 18.770 1.000 17.714 122 ALA B N 1
ATOM 2846 C CA . ALA B 1 135 ? 10.722 37.704 19.859 1.000 18.573 122 ALA B CA 1
ATOM 2847 C C . ALA B 1 135 ? 12.207 38.033 19.729 1.000 17.706 122 ALA B C 1
ATOM 2848 O O . ALA B 1 135 ? 12.888 38.138 20.749 1.000 19.042 122 ALA B O 1
ATOM 2850 N N . LEU B 1 136 ? 12.694 38.210 18.508 1.000 15.918 123 LEU B N 1
ATOM 2851 C CA . LEU B 1 136 ? 14.166 38.221 18.253 1.000 16.146 123 LEU B CA 1
ATOM 2852 C C . LEU B 1 136 ? 14.888 39.277 19.075 1.000 17.493 123 LEU B C 1
ATOM 2853 O O . LEU B 1 136 ? 15.983 39.008 19.570 1.000 16.352 123 LEU B O 1
ATOM 2858 N N . PRO B 1 137 ? 14.391 40.525 19.200 1.000 17.350 124 PRO B N 1
ATOM 2859 C CA . PRO B 1 137 ? 15.109 41.505 20.011 1.000 18.768 124 PRO B CA 1
ATOM 2860 C C . PRO B 1 137 ? 15.345 41.009 21.448 1.000 19.213 124 PRO B C 1
ATOM 2861 O O . PRO B 1 137 ? 16.438 41.275 21.963 1.000 19.948 124 PRO B O 1
ATOM 2865 N N . HIS B 1 138 ? 14.379 40.290 22.035 1.000 19.142 125 HIS B N 1
ATOM 2866 C CA . HIS B 1 138 ? 14.448 39.681 23.383 1.000 20.439 125 HIS B CA 1
ATOM 2867 C C . HIS B 1 138 ? 15.449 38.528 23.367 1.000 21.256 125 HIS B C 1
ATOM 2868 O O . HIS B 1 138 ? 16.303 38.426 24.280 1.000 19.067 125 HIS B O 1
ATOM 2875 N N . LEU B 1 139 ? 15.332 37.657 22.376 1.000 20.603 126 LEU B N 1
ATOM 2876 C CA . LEU B 1 139 ? 16.231 36.482 22.236 1.000 18.975 126 LEU B CA 1
ATOM 2877 C C . LEU B 1 139 ? 17.674 36.951 22.055 1.000 18.006 126 LEU B C 1
ATOM 2878 O O . LEU B 1 139 ? 18.592 36.257 22.509 1.000 16.524 126 LEU B O 1
ATOM 2883 N N . LEU B 1 140 ? 17.897 38.040 21.329 1.000 19.430 127 LEU B N 1
ATOM 2884 C CA . LEU B 1 140 ? 19.291 38.504 21.106 1.000 19.083 127 LEU B CA 1
ATOM 2885 C C . LEU B 1 140 ? 19.892 38.854 22.470 1.000 20.097 127 LEU B C 1
ATOM 2886 O O . LEU B 1 140 ? 21.102 38.644 22.689 1.000 20.423 127 LEU B O 1
ATOM 2891 N N . LYS B 1 141 ? 19.078 39.336 23.405 1.000 20.176 128 LYS B N 1
ATOM 2892 C CA . LYS B 1 141 ? 19.625 39.821 24.700 1.000 23.239 128 LYS B CA 1
ATOM 2893 C C . LYS B 1 141 ? 20.082 38.624 25.514 1.000 22.266 128 LYS B C 1
ATOM 2894 O O . LYS B 1 141 ? 21.021 38.821 26.325 1.000 23.993 128 LYS B O 1
ATOM 2900 N N . THR B 1 142 ? 19.402 37.472 25.392 1.000 21.577 129 THR B N 1
ATOM 2901 C CA . THR B 1 142 ? 19.678 36.260 26.208 1.000 20.321 129 THR B CA 1
ATOM 2902 C C . THR B 1 142 ? 20.503 35.221 25.453 1.000 18.271 129 THR B C 1
ATOM 2903 O O . THR B 1 142 ? 20.743 34.182 26.037 1.000 18.071 129 THR B O 1
ATOM 2907 N N . LYS B 1 143 ? 20.858 35.470 24.194 1.000 19.417 130 LYS B N 1
ATOM 2908 C CA . LYS B 1 143 ? 21.422 34.451 23.276 1.000 21.219 130 LYS B CA 1
ATOM 2909 C C . LYS B 1 143 ? 20.563 33.197 23.348 1.000 18.424 130 LYS B C 1
ATOM 2910 O O . LYS B 1 143 ? 21.105 32.064 23.485 1.000 17.645 130 LYS B O 1
ATOM 2916 N N . GLY B 1 144 ? 19.260 33.390 23.279 1.000 17.292 131 GLY B N 1
ATOM 2917 C CA . GLY B 1 144 ? 18.289 32.295 23.214 1.000 17.485 131 GLY B CA 1
ATOM 2918 C C . GLY B 1 144 ? 18.168 31.730 21.803 1.000 17.429 131 GLY B C 1
ATOM 2919 O O . GLY B 1 144 ? 19.076 31.906 20.972 1.000 18.317 131 GLY B O 1
ATOM 2920 N N . CYS B 1 145 ? 17.109 30.985 21.547 1.000 16.591 132 CYS B N 1
ATOM 2921 C CA . CYS B 1 145 ? 16.923 30.267 20.286 1.000 16.441 132 CYS B CA 1
ATOM 2922 C C . CYS B 1 145 ? 15.439 30.206 19.920 1.000 16.548 132 CYS B C 1
ATOM 2923 O O . CYS B 1 145 ? 14.582 30.448 20.801 1.000 16.032 132 CYS B O 1
ATOM 2926 N N . ILE B 1 146 ? 15.199 29.755 18.687 1.000 15.414 133 ILE B N 1
ATOM 2927 C CA . ILE B 1 146 ? 13.861 29.474 18.112 1.000 14.640 133 ILE B CA 1
ATOM 2928 C C . ILE B 1 146 ? 13.863 28.030 17.672 1.000 15.331 133 ILE B C 1
ATOM 2929 O O . ILE B 1 146 ? 14.861 27.603 16.995 1.000 15.148 133 ILE B O 1
ATOM 2934 N N . VAL B 1 147 ? 12.790 27.321 18.032 1.000 14.401 134 VAL B N 1
ATOM 2935 C CA . VAL B 1 147 ? 12.448 26.022 17.423 1.000 13.643 134 VAL B CA 1
ATOM 2936 C C . VAL B 1 147 ? 11.095 26.170 16.727 1.000 14.226 134 VAL B C 1
ATOM 2937 O O . VAL B 1 147 ? 10.069 26.387 17.432 1.000 14.457 134 VAL B O 1
ATOM 2941 N N . ASN B 1 148 ? 11.101 26.027 15.406 1.000 14.339 135 ASN B N 1
ATOM 2942 C CA . ASN B 1 148 ? 9.871 26.019 14.573 1.000 13.664 135 ASN B CA 1
ATOM 2943 C C . ASN B 1 148 ? 9.284 24.610 14.586 1.000 15.064 135 ASN B C 1
ATOM 2944 O O . ASN B 1 148 ? 10.030 23.647 14.430 1.000 12.399 135 ASN B O 1
ATOM 2949 N N . THR B 1 149 ? 7.961 24.492 14.732 1.000 15.795 136 THR B N 1
ATOM 2950 C CA . THR B 1 149 ? 7.284 23.232 14.374 1.000 15.796 136 THR B CA 1
ATOM 2951 C C . THR B 1 149 ? 6.997 23.318 12.881 1.000 15.862 136 THR B C 1
ATOM 2952 O O . THR B 1 149 ? 6.071 24.027 12.491 1.000 16.155 136 THR B O 1
ATOM 2956 N N . ALA B 1 150 ? 7.874 22.761 12.070 1.000 15.276 137 ALA B N 1
ATOM 2957 C CA . ALA B 1 150 ? 7.623 22.570 10.630 1.000 15.933 137 ALA B CA 1
ATOM 2958 C C . ALA B 1 150 ? 6.842 21.252 10.507 1.000 16.716 137 ALA B C 1
ATOM 2959 O O . ALA B 1 150 ? 5.834 21.064 11.241 1.000 18.453 137 ALA B O 1
ATOM 2961 N N . SER B 1 151 ? 7.231 20.363 9.615 1.000 15.990 138 SER B N 1
ATOM 2962 C CA . SER B 1 151 ? 6.487 19.110 9.350 1.000 16.370 138 SER B CA 1
ATOM 2963 C C . SER B 1 151 ? 7.294 18.278 8.375 1.000 16.329 138 SER B C 1
ATOM 2964 O O . SER B 1 151 ? 8.016 18.892 7.546 1.000 15.858 138 SER B O 1
ATOM 2967 N N . GLN B 1 152 ? 7.135 16.955 8.423 1.000 16.042 139 GLN B N 1
ATOM 2968 C CA . GLN B 1 152 ? 7.420 16.058 7.260 1.000 16.656 139 GLN B CA 1
ATOM 2969 C C . GLN B 1 152 ? 6.875 16.736 5.975 1.000 16.584 139 GLN B C 1
ATOM 2970 O O . GLN B 1 152 ? 7.517 16.641 4.911 1.000 17.488 139 GLN B O 1
ATOM 2976 N N . SER B 1 153 ? 5.690 17.361 6.062 1.000 16.189 140 SER B N 1
ATOM 2977 C CA . SER B 1 153 ? 4.957 17.992 4.938 1.000 16.102 140 SER B CA 1
ATOM 2978 C C . SER B 1 153 ? 5.670 19.267 4.473 1.000 15.316 140 SER B C 1
ATOM 2979 O O . SER B 1 153 ? 5.250 19.827 3.452 1.000 14.017 140 SER B O 1
ATOM 2982 N N . GLY B 1 154 ? 6.695 19.726 5.186 1.000 14.873 141 GLY B N 1
ATOM 2983 C CA . GLY B 1 154 ? 7.487 20.852 4.681 1.000 15.261 141 GLY B CA 1
ATOM 2984 C C . GLY B 1 154 ? 8.754 20.411 3.993 1.000 13.925 141 GLY B C 1
ATOM 2985 O O . GLY B 1 154 ? 9.421 21.291 3.431 1.000 13.523 141 GLY B O 1
ATOM 2986 N N . LEU B 1 155 ? 9.124 19.137 4.108 1.000 13.774 142 LEU B N 1
ATOM 2987 C CA . LEU B 1 155 ? 10.383 18.572 3.548 1.000 14.514 142 LEU B CA 1
ATOM 2988 C C . LEU B 1 155 ? 10.129 17.896 2.203 1.000 15.281 142 LEU B C 1
ATOM 2989 O O . LEU B 1 155 ? 11.095 17.584 1.489 1.000 17.043 142 LEU B O 1
ATOM 2994 N N . GLY B 1 156 ? 8.878 17.617 1.865 1.000 16.689 143 GLY B N 1
ATOM 2995 C CA . GLY B 1 156 ? 8.518 17.123 0.535 1.000 15.721 143 GLY B CA 1
ATOM 2996 C C . GLY B 1 156 ? 7.020 17.236 0.402 1.000 15.684 143 GLY B C 1
ATOM 2997 O O . GLY B 1 156 ? 6.387 17.768 1.341 1.000 14.700 143 GLY B O 1
ATOM 2998 N N . GLY B 1 157 ? 6.465 16.792 -0.718 1.000 15.742 144 GLY B N 1
ATOM 2999 C CA . GLY B 1 157 ? 5.021 17.005 -0.904 1.000 15.933 144 GLY B CA 1
ATOM 3000 C C . GLY B 1 157 ? 4.195 15.884 -0.290 1.000 17.772 144 GLY B C 1
ATOM 3001 O O . GLY B 1 157 ? 4.725 14.761 -0.053 1.000 15.807 144 GLY B O 1
ATOM 3002 N N . ASP B 1 158 ? 2.901 16.157 -0.148 1.000 20.414 145 ASP B N 1
ATOM 3003 C CA . ASP B 1 158 ? 1.880 15.132 0.170 1.000 21.517 145 ASP B CA 1
ATOM 3004 C C . ASP B 1 158 ? 0.935 15.081 -1.031 1.000 20.838 145 ASP B C 1
ATOM 3005 O O . ASP B 1 158 ? 0.796 16.126 -1.678 1.000 18.245 145 ASP B O 1
ATOM 3010 N N . TRP B 1 159 ? 0.215 13.973 -1.195 1.000 19.425 146 TRP B N 1
ATOM 3011 C CA . TRP B 1 159 ? -1.050 13.958 -1.971 1.000 22.062 146 TRP B CA 1
ATOM 3012 C C . TRP B 1 159 ? -2.141 14.593 -1.104 1.000 22.015 146 TRP B C 1
ATOM 3013 O O . TRP B 1 159 ? -2.238 14.220 0.045 1.000 24.174 146 TRP B O 1
ATOM 3024 N N . GLY B 1 160 ? -2.834 15.602 -1.605 1.000 21.040 147 GLY B N 1
ATOM 3025 C CA . GLY B 1 160 ? -4.081 16.113 -1.003 1.000 22.259 147 GLY B CA 1
ATOM 3026 C C . GLY B 1 160 ? -3.833 17.017 0.183 1.000 21.171 147 GLY B C 1
ATOM 3027 O O . GLY B 1 160 ? -4.640 16.975 1.133 1.000 21.048 147 GLY B O 1
ATOM 3028 N N . ALA B 1 161 ? -2.813 17.877 0.128 1.000 20.331 148 ALA B N 1
ATOM 3029 C CA . ALA B 1 161 ? -2.598 18.916 1.164 1.000 19.205 148 ALA B CA 1
ATOM 3030 C C . ALA B 1 161 ? -1.727 20.029 0.592 1.000 19.922 148 ALA B C 1
ATOM 3031 O O . ALA B 1 161 ? -0.660 20.301 1.195 1.000 18.498 148 ALA B O 1
ATOM 3033 N N . ALA B 1 162 ? -2.136 20.626 -0.536 1.000 19.505 149 ALA B N 1
ATOM 3034 C CA . ALA B 1 162 ? -1.204 21.430 -1.371 1.000 18.494 149 ALA B CA 1
ATOM 3035 C C . ALA B 1 162 ? -0.830 22.722 -0.634 1.000 18.462 149 ALA B C 1
ATOM 3036 O O . ALA B 1 162 ? 0.385 23.111 -0.548 1.000 17.355 149 ALA B O 1
ATOM 3038 N N . TYR B 1 163 ? -1.833 23.436 -0.134 1.000 17.678 150 TYR B N 1
ATOM 3039 C CA . TYR B 1 163 ? -1.596 24.678 0.639 1.000 18.043 150 TYR B CA 1
ATOM 3040 C C . TYR B 1 163 ? -0.725 24.398 1.869 1.000 17.146 150 TYR B C 1
ATOM 3041 O O . TYR B 1 163 ? 0.166 25.220 2.174 1.000 17.883 150 TYR B O 1
ATOM 3050 N N . TYR B 1 164 ? -1.000 23.296 2.564 1.000 18.696 151 TYR B N 1
ATOM 3051 C CA . TYR B 1 164 ? -0.289 22.933 3.819 1.000 18.498 151 TYR B CA 1
ATOM 3052 C C . TYR B 1 164 ? 1.204 22.731 3.493 1.000 17.572 151 TYR B C 1
ATOM 3053 O O . TYR B 1 164 ? 2.074 23.144 4.233 1.000 16.149 151 TYR B O 1
ATOM 3062 N N . CYS B 1 165 ? 1.469 22.001 2.429 1.000 17.835 152 CYS B N 1
ATOM 3063 C CA . CYS B 1 165 ? 2.850 21.723 1.974 1.000 15.134 152 CYS B CA 1
ATOM 3064 C C . CYS B 1 165 ? 3.542 23.024 1.594 1.000 15.734 152 CYS B C 1
ATOM 3065 O O . CYS B 1 165 ? 4.758 23.150 1.881 1.000 16.881 152 CYS B O 1
ATOM 3068 N N . ALA B 1 166 ? 2.856 23.936 0.930 1.000 15.605 153 ALA B N 1
ATOM 3069 C CA . ALA B 1 166 ? 3.446 25.231 0.573 1.000 16.239 153 ALA B CA 1
ATOM 3070 C C . ALA B 1 166 ? 3.836 25.969 1.860 1.000 15.760 153 ALA B C 1
ATOM 3071 O O . ALA B 1 166 ? 4.933 26.528 1.933 1.000 14.708 153 ALA B O 1
ATOM 3073 N N . ALA B 1 167 ? 2.966 25.980 2.865 1.000 14.984 154 ALA B N 1
ATOM 3074 C CA . ALA B 1 167 ? 3.158 26.749 4.105 1.000 14.887 154 ALA B CA 1
ATOM 3075 C C . ALA B 1 167 ? 4.312 26.111 4.884 1.000 13.808 154 ALA B C 1
ATOM 3076 O O . ALA B 1 167 ? 5.207 26.828 5.342 1.000 13.754 154 ALA B O 1
ATOM 3078 N N . LYS B 1 168 ? 4.308 24.803 5.051 1.000 13.315 155 LYS B N 1
ATOM 3079 C CA . LYS B 1 168 ? 5.380 24.142 5.819 1.000 12.624 155 LYS B CA 1
ATOM 3080 C C . LYS B 1 168 ? 6.709 24.220 5.050 1.000 12.861 155 LYS B C 1
ATOM 3081 O O . LYS B 1 168 ? 7.738 24.283 5.746 1.000 12.338 155 LYS B O 1
ATOM 3087 N N . GLY B 1 169 ? 6.695 24.164 3.713 1.000 12.616 156 GLY B N 1
ATOM 3088 C CA . GLY B 1 169 ? 7.881 24.447 2.868 1.000 13.600 156 GLY B CA 1
ATOM 3089 C C . GLY B 1 169 ? 8.481 25.818 3.188 1.000 13.518 156 GLY B C 1
ATOM 3090 O O . GLY B 1 169 ? 9.720 25.934 3.240 1.000 12.419 156 GLY B O 1
ATOM 3091 N N . ALA B 1 170 ? 7.626 26.853 3.317 1.000 13.484 157 ALA B N 1
ATOM 3092 C CA . ALA B 1 170 ? 8.033 28.210 3.706 1.000 13.054 157 ALA B CA 1
ATOM 3093 C C . ALA B 1 170 ? 8.710 28.168 5.077 1.000 14.426 157 ALA B C 1
ATOM 3094 O O . ALA B 1 170 ? 9.765 28.765 5.261 1.000 13.366 157 ALA B O 1
ATOM 3096 N N . VAL B 1 171 ? 8.163 27.417 6.017 1.000 12.967 158 VAL B N 1
ATOM 3097 C CA . VAL B 1 171 ? 8.736 27.377 7.390 1.000 13.483 158 VAL B CA 1
ATOM 3098 C C . VAL B 1 171 ? 10.119 26.717 7.338 1.000 13.032 158 VAL B C 1
ATOM 3099 O O . VAL B 1 171 ? 11.037 27.200 7.977 1.000 13.698 158 VAL B O 1
ATOM 3103 N N . VAL B 1 172 ? 10.252 25.608 6.628 1.000 14.115 159 VAL B N 1
ATOM 3104 C CA . VAL B 1 172 ? 11.558 24.892 6.537 1.000 14.139 159 VAL B CA 1
ATOM 3105 C C . VAL B 1 172 ? 12.624 25.846 5.975 1.000 14.615 159 VAL B C 1
ATOM 3106 O O . VAL B 1 172 ? 13.709 25.856 6.532 1.000 14.093 159 VAL B O 1
ATOM 3110 N N . ASN B 1 173 ? 12.334 26.582 4.894 1.000 13.846 160 ASN B N 1
ATOM 3111 C CA . ASN B 1 173 ? 13.363 27.455 4.260 1.000 13.156 160 ASN B CA 1
ATOM 3112 C C . ASN B 1 173 ? 13.524 28.756 5.033 1.000 13.194 160 ASN B C 1
ATOM 3113 O O . ASN B 1 173 ? 14.666 29.271 5.077 1.000 12.168 160 ASN B O 1
ATOM 3118 N N . LEU B 1 174 ? 12.461 29.273 5.658 1.000 13.572 161 LEU B N 1
ATOM 3119 C CA . LEU B 1 174 ? 12.602 30.451 6.555 1.000 14.328 161 LEU B CA 1
ATOM 3120 C C . LEU B 1 174 ? 13.498 30.098 7.743 1.000 13.020 161 LEU B C 1
ATOM 3121 O O . LEU B 1 174 ? 14.333 30.933 8.124 1.000 13.232 161 LEU B O 1
ATOM 3126 N N . THR B 1 175 ? 13.396 28.881 8.282 1.000 12.143 162 THR B N 1
ATOM 3127 C CA . THR B 1 175 ? 14.257 28.410 9.384 1.000 13.279 162 THR B CA 1
ATOM 3128 C C . THR B 1 175 ? 15.698 28.562 8.915 1.000 13.368 162 THR B C 1
ATOM 3129 O O . THR B 1 175 ? 16.526 29.078 9.688 1.000 11.760 162 THR B O 1
ATOM 3133 N N . ARG B 1 176 ? 15.996 28.071 7.719 1.000 13.833 163 ARG B N 1
ATOM 3134 C CA . ARG B 1 176 ? 17.378 28.184 7.149 1.000 13.759 163 ARG B CA 1
ATOM 3135 C C . ARG B 1 176 ? 17.835 29.656 7.063 1.000 12.846 163 ARG B C 1
ATOM 3136 O O . ARG B 1 176 ? 18.943 29.961 7.520 1.000 12.531 163 ARG B O 1
ATOM 3144 N N . ALA B 1 177 ? 17.051 30.514 6.411 1.000 13.109 164 ALA B N 1
ATOM 3145 C CA . ALA B 1 177 ? 17.405 31.927 6.142 1.000 14.075 164 ALA B CA 1
ATOM 3146 C C . ALA B 1 177 ? 17.642 32.664 7.469 1.000 14.890 164 ALA B C 1
ATOM 3147 O O . ALA B 1 177 ? 18.680 33.323 7.624 1.000 15.299 164 ALA B O 1
ATOM 3149 N N . MET B 1 178 ? 16.727 32.499 8.427 1.000 13.423 165 MET B N 1
ATOM 3150 C CA . MET B 1 178 ? 16.823 33.196 9.725 1.000 13.566 165 MET B CA 1
ATOM 3151 C C . MET B 1 178 ? 18.046 32.712 10.509 1.000 12.508 165 MET B C 1
ATOM 3152 O O . MET B 1 178 ? 18.671 33.528 11.192 1.000 14.016 165 MET B O 1
ATOM 3157 N N . ALA B 1 179 ? 18.381 31.423 10.439 1.000 13.146 166 ALA B N 1
ATOM 3158 C CA . ALA B 1 179 ? 19.527 30.839 11.135 1.000 10.714 166 ALA B CA 1
ATOM 3159 C C . ALA B 1 179 ? 20.814 31.501 10.604 1.000 11.235 166 ALA B C 1
ATOM 3160 O O . ALA B 1 179 ? 21.695 31.796 11.413 1.000 11.707 166 ALA B O 1
ATOM 3162 N N . LEU B 1 180 ? 20.878 31.757 9.318 1.000 11.049 167 LEU B N 1
ATOM 3163 C CA . LEU B 1 180 ? 22.000 32.468 8.665 1.000 12.435 167 LEU B CA 1
ATOM 3164 C C . LEU B 1 180 ? 22.028 33.923 9.162 1.000 12.002 167 LEU B C 1
ATOM 3165 O O . LEU B 1 180 ? 23.154 34.433 9.462 1.000 13.651 167 LEU B O 1
ATOM 3170 N N . ASP B 1 181 ? 20.869 34.587 9.255 1.000 13.195 168 ASP B N 1
ATOM 3171 C CA . ASP B 1 181 ? 20.794 36.028 9.628 1.000 13.225 168 ASP B CA 1
ATOM 3172 C C . ASP B 1 181 ? 21.198 36.191 11.098 1.000 15.844 168 ASP B C 1
ATOM 3173 O O . ASP B 1 181 ? 21.852 37.217 11.447 1.000 16.614 168 ASP B O 1
ATOM 3178 N N . HIS B 1 182 ? 20.819 35.259 11.975 1.000 15.075 169 HIS B N 1
ATOM 3179 C CA . HIS B 1 182 ? 20.846 35.560 13.434 1.000 13.241 169 HIS B CA 1
ATOM 3180 C C . HIS B 1 182 ? 21.795 34.639 14.200 1.000 14.016 169 HIS B C 1
ATOM 3181 O O . HIS B 1 182 ? 22.131 35.014 15.366 1.000 15.176 169 HIS B O 1
ATOM 3188 N N . GLY B 1 183 ? 22.179 33.474 13.662 1.000 13.890 170 GLY B N 1
ATOM 3189 C CA . GLY B 1 183 ? 23.042 32.500 14.385 1.000 15.831 170 GLY B CA 1
ATOM 3190 C C . GLY B 1 183 ? 24.334 33.130 14.914 1.000 18.603 170 GLY B C 1
ATOM 3191 O O . GLY B 1 183 ? 24.730 32.908 16.107 1.000 18.352 170 GLY B O 1
ATOM 3192 N N . GLY B 1 184 ? 24.947 33.960 14.093 1.000 17.883 171 GLY B N 1
ATOM 3193 C CA . GLY B 1 184 ? 26.248 34.589 14.408 1.000 19.445 171 GLY B CA 1
ATOM 3194 C C . GLY B 1 184 ? 26.110 35.669 15.475 1.000 20.981 171 GLY B C 1
ATOM 3195 O O . GLY B 1 184 ? 27.134 36.004 16.081 1.000 22.685 171 GLY B O 1
ATOM 3196 N N . ASP B 1 185 ? 24.892 36.162 15.711 1.000 18.026 172 ASP B N 1
ATOM 3197 C CA . ASP B 1 185 ? 24.544 37.128 16.792 1.000 19.615 172 ASP B CA 1
ATOM 3198 C C . ASP B 1 185 ? 24.049 36.363 18.036 1.000 19.378 172 ASP B C 1
ATOM 3199 O O . ASP B 1 185 ? 23.674 36.988 19.037 1.000 21.863 172 ASP B O 1
ATOM 3204 N N . GLY B 1 186 ? 24.093 35.043 18.016 1.000 18.566 173 GLY B N 1
ATOM 3205 C CA . GLY B 1 186 ? 23.900 34.216 19.204 1.000 19.790 173 GLY B CA 1
ATOM 3206 C C . GLY B 1 186 ? 22.500 33.671 19.321 1.000 19.857 173 GLY B C 1
ATOM 3207 O O . GLY B 1 186 ? 22.224 33.080 20.373 1.000 21.031 173 GLY B O 1
ATOM 3208 N N . VAL B 1 187 ? 21.689 33.776 18.260 1.000 18.139 174 VAL B N 1
ATOM 3209 C CA . VAL B 1 187 ? 20.331 33.178 18.270 1.000 16.687 174 VAL B CA 1
ATOM 3210 C C . VAL B 1 187 ? 20.269 32.047 17.232 1.000 15.288 174 VAL B C 1
ATOM 3211 O O . VAL B 1 187 ? 20.088 32.285 16.021 1.000 17.347 174 VAL B O 1
ATOM 3215 N N . ARG B 1 188 ? 20.357 30.832 17.720 1.000 15.114 175 ARG B N 1
ATOM 3216 C CA . ARG B 1 188 ? 20.257 29.628 16.877 1.000 13.407 175 ARG B CA 1
ATOM 3217 C C . ARG B 1 188 ? 18.801 29.466 16.478 1.000 14.174 175 ARG B C 1
ATOM 3218 O O . ARG B 1 188 ? 17.938 29.750 17.313 1.000 14.063 175 ARG B O 1
ATOM 3226 N N . ILE B 1 189 ? 18.547 29.006 15.251 1.000 13.415 176 ILE B N 1
ATOM 3227 C CA . ILE B 1 189 ? 17.168 28.857 14.719 1.000 12.744 176 ILE B CA 1
ATOM 3228 C C . ILE B 1 189 ? 17.080 27.528 13.984 1.000 14.508 176 ILE B C 1
ATOM 3229 O O . ILE B 1 189 ? 17.857 27.279 13.012 1.000 13.996 176 ILE B O 1
ATOM 3234 N N . ASN B 1 190 ? 16.178 26.657 14.459 1.000 13.191 177 ASN B N 1
ATOM 3235 C CA . ASN B 1 190 ? 16.071 25.277 13.928 1.000 12.636 177 ASN B CA 1
ATOM 3236 C C . ASN B 1 190 ? 14.577 24.924 13.897 1.000 14.140 177 ASN B C 1
ATOM 3237 O O . ASN B 1 190 ? 13.778 25.663 14.480 1.000 14.773 177 ASN B O 1
ATOM 3242 N N . SER B 1 191 ? 14.250 23.805 13.269 1.000 13.808 178 SER B N 1
ATOM 3243 C CA . SER B 1 191 ? 12.890 23.241 13.266 1.000 13.912 178 SER B CA 1
ATOM 3244 C C . SER B 1 191 ? 12.928 21.773 13.667 1.000 15.212 178 SER B C 1
ATOM 3245 O O . SER B 1 191 ? 13.974 21.073 13.581 1.000 13.812 178 SER B O 1
ATOM 3248 N N . VAL B 1 192 ? 11.765 21.327 14.090 1.000 14.396 179 VAL B N 1
ATOM 3249 C CA . VAL B 1 192 ? 11.406 19.894 14.079 1.000 14.648 179 VAL B CA 1
ATOM 3250 C C . VAL B 1 192 ? 10.365 19.663 12.970 1.000 15.281 179 VAL B C 1
ATOM 3251 O O . VAL B 1 192 ? 9.421 20.496 12.774 1.000 15.065 179 VAL B O 1
ATOM 3255 N N . CYS B 1 193 ? 10.540 18.536 12.292 1.000 14.385 180 CYS B N 1
ATOM 3256 C CA . CYS B 1 193 ? 9.754 18.128 11.100 1.000 14.638 180 CYS B CA 1
ATOM 3257 C C . CYS B 1 193 ? 9.102 16.803 11.461 1.000 15.222 180 CYS B C 1
ATOM 3258 O O . CYS B 1 193 ? 9.576 15.749 11.089 1.000 17.275 180 CYS B O 1
ATOM 3261 N N . PRO B 1 194 ? 8.043 16.821 12.308 1.000 17.210 181 PRO B N 1
ATOM 3262 C CA . PRO B 1 194 ? 7.410 15.569 12.717 1.000 17.430 181 PRO B CA 1
ATOM 3263 C C . PRO B 1 194 ? 6.574 14.954 11.595 1.000 18.344 181 PRO B C 1
ATOM 3264 O O . PRO B 1 194 ? 6.006 15.706 10.796 1.000 16.958 181 PRO B O 1
ATOM 3268 N N . SER B 1 195 ? 6.536 13.628 11.556 1.000 19.904 182 SER B N 1
ATOM 3269 C CA . SER B 1 195 ? 5.477 12.848 10.862 1.000 21.861 182 SER B CA 1
ATOM 3270 C C . SER B 1 195 ? 4.142 13.104 11.573 1.000 23.428 182 SER B C 1
ATOM 3271 O O . SER B 1 195 ? 4.084 13.975 12.442 1.000 20.370 182 SER B O 1
ATOM 3274 N N . LEU B 1 196 ? 3.057 12.419 11.211 1.000 25.197 183 LEU B N 1
ATOM 3275 C CA . LEU B 1 196 ? 1.753 12.748 11.849 1.000 30.940 183 LEU B CA 1
ATOM 3276 C C . LEU B 1 196 ? 1.798 12.305 13.320 1.000 25.171 183 LEU B C 1
ATOM 3277 O O . LEU B 1 196 ? 2.314 11.259 13.600 1.000 30.382 183 LEU B O 1
ATOM 3282 N N . VAL B 1 197 ? 1.486 13.183 14.248 1.000 27.832 184 VAL B N 1
ATOM 3283 C CA . VAL B 1 197 ? 1.706 12.877 15.685 1.000 27.483 184 VAL B CA 1
ATOM 3284 C C . VAL B 1 197 ? 0.453 12.128 16.177 1.000 29.114 184 VAL B C 1
ATOM 3285 O O . VAL B 1 197 ? -0.653 12.489 15.757 1.000 27.411 184 VAL B O 1
ATOM 3289 N N . LYS B 1 198 ? 0.641 11.086 16.975 1.000 30.597 185 LYS B N 1
ATOM 3290 C CA . LYS B 1 198 ? -0.477 10.380 17.666 1.000 33.834 185 LYS B CA 1
ATOM 3291 C C . LYS B 1 198 ? -1.336 11.413 18.414 1.000 32.759 185 LYS B C 1
ATOM 3292 O O . LYS B 1 198 ? -0.785 12.132 19.311 1.000 30.844 185 LYS B O 1
ATOM 3298 N N . THR B 1 199 ? -2.620 11.508 18.048 1.000 34.702 186 THR B N 1
ATOM 3299 C CA . THR B 1 199 ? -3.670 12.313 18.727 1.000 44.627 186 THR B CA 1
ATOM 3300 C C . THR B 1 199 ? -4.858 11.392 19.003 1.000 52.022 186 THR B C 1
ATOM 3301 O O . THR B 1 199 ? -4.625 10.177 19.199 1.000 51.340 186 THR B O 1
ATOM 3305 N N . ASN B 1 200 ? -6.064 11.961 19.086 1.000 68.561 187 ASN B N 1
ATOM 3306 C CA . ASN B 1 200 ? -7.371 11.251 18.963 1.000 72.278 187 ASN B CA 1
ATOM 3307 C C . ASN B 1 200 ? -8.057 11.683 17.655 1.000 73.632 187 ASN B C 1
ATOM 3308 O O . ASN B 1 200 ? -9.021 11.003 17.234 1.000 73.027 187 ASN B O 1
ATOM 3313 N N . MET B 1 201 ? -7.547 12.769 17.046 1.000 86.316 188 MET B N 1
ATOM 3314 C CA . MET B 1 201 ? -7.705 13.167 15.615 1.000 83.295 188 MET B CA 1
ATOM 3315 C C . MET B 1 201 ? -6.749 12.341 14.734 1.000 84.096 188 MET B C 1
ATOM 3316 O O . MET B 1 201 ? -6.544 12.746 13.567 1.000 100.948 188 MET B O 1
ATOM 3318 N N . THR B 1 202 ? -6.135 11.281 15.293 1.000 76.657 189 THR B N 1
ATOM 3319 C CA . THR B 1 202 ? -5.440 10.172 14.566 1.000 67.907 189 THR B CA 1
ATOM 3320 C C . THR B 1 202 ? -5.878 8.816 15.146 1.000 64.869 189 THR B C 1
ATOM 3321 O O . THR B 1 202 ? -6.079 7.887 14.339 1.000 68.765 189 THR B O 1
ATOM 3325 N N . ASN B 1 203 ? -5.990 8.697 16.479 1.000 60.891 190 ASN B N 1
ATOM 3326 C CA . ASN B 1 203 ? -6.495 7.482 17.173 1.000 66.606 190 ASN B CA 1
ATOM 3327 C C . ASN B 1 203 ? -7.910 7.160 16.679 1.000 68.056 190 ASN B C 1
ATOM 3328 O O . ASN B 1 203 ? -8.316 5.979 16.797 1.000 73.871 190 ASN B O 1
ATOM 3333 N N . GLY B 1 204 ? -8.632 8.170 16.177 1.000 73.281 191 GLY B N 1
ATOM 3334 C CA . GLY B 1 204 ? -9.999 8.041 15.628 1.000 80.124 191 GLY B CA 1
ATOM 3335 C C . GLY B 1 204 ? -10.047 7.471 14.211 1.000 85.845 191 GLY B C 1
ATOM 3336 O O . GLY B 1 204 ? -11.162 7.130 13.770 1.000 84.203 191 GLY B O 1
ATOM 3337 N N . TRP B 1 205 ? -8.905 7.358 13.516 1.000 81.858 192 TRP B N 1
ATOM 3338 C CA . TRP B 1 205 ? -8.809 6.837 12.123 1.000 79.597 192 TRP B CA 1
ATOM 3339 C C . TRP B 1 205 ? -8.962 5.314 12.119 1.000 78.646 192 TRP B C 1
ATOM 3340 O O . TRP B 1 205 ? -8.552 4.652 13.071 1.000 74.127 192 TRP B O 1
ATOM 3351 N N . PRO B 1 206 ? -9.591 4.712 11.076 1.000 76.361 193 PRO B N 1
ATOM 3352 C CA . PRO B 1 206 ? -9.698 3.253 10.961 1.000 74.401 193 PRO B CA 1
ATOM 3353 C C . PRO B 1 206 ? -8.356 2.535 10.775 1.000 74.992 193 PRO B C 1
ATOM 3354 O O . PRO B 1 206 ? -7.408 3.157 10.346 1.000 80.901 193 PRO B O 1
ATOM 3358 N N . GLN B 1 207 ? -8.325 1.235 11.066 1.000 72.236 194 GLN B N 1
ATOM 3359 C CA . GLN B 1 207 ? -7.078 0.432 11.048 1.000 73.700 194 GLN B CA 1
ATOM 3360 C C . GLN B 1 207 ? -6.525 0.345 9.623 1.000 70.949 194 GLN B C 1
ATOM 3361 O O . GLN B 1 207 ? -5.281 0.264 9.494 1.000 65.293 194 GLN B O 1
ATOM 3367 N N . GLU B 1 208 ? -7.397 0.327 8.607 1.000 64.262 195 GLU B N 1
ATOM 3368 C CA . GLU B 1 208 ? -6.982 0.400 7.177 1.000 63.010 195 GLU B CA 1
ATOM 3369 C C . GLU B 1 208 ? -6.065 1.627 7.025 1.000 58.104 195 GLU B C 1
ATOM 3370 O O . GLU B 1 208 ? -4.919 1.443 6.545 1.000 47.601 195 GLU B O 1
ATOM 3372 N N . ILE B 1 209 ? -6.524 2.805 7.486 1.000 57.564 196 ILE B N 1
ATOM 3373 C CA . ILE 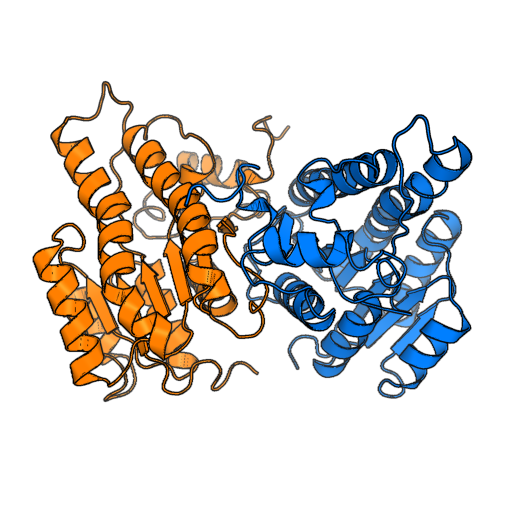B 1 209 ? -5.863 4.123 7.235 1.000 55.565 196 ILE B CA 1
ATOM 3374 C C . ILE B 1 209 ? -4.608 4.249 8.104 1.000 56.771 196 ILE B C 1
ATOM 3375 O O . ILE B 1 209 ? -3.602 4.740 7.566 1.000 52.734 196 ILE B O 1
ATOM 3380 N N . ARG B 1 210 ? -4.642 3.821 9.372 1.000 58.750 197 ARG B N 1
ATOM 3381 C CA . ARG B 1 210 ? -3.471 3.939 10.287 1.000 59.886 197 ARG B CA 1
ATOM 3382 C C . ARG B 1 210 ? -2.392 2.937 9.867 1.000 52.910 197 ARG B C 1
ATOM 3383 O O . ARG B 1 210 ? -1.204 3.227 10.089 1.000 57.861 197 ARG B O 1
ATOM 3391 N N . ASP B 1 211 ? -2.763 1.840 9.219 1.000 48.336 198 ASP B N 1
ATOM 3392 C CA . ASP B 1 211 ? -1.784 0.838 8.720 1.000 49.406 198 ASP B CA 1
ATOM 3393 C C . ASP B 1 211 ? -1.011 1.412 7.526 1.000 44.199 198 ASP B C 1
ATOM 3394 O O . ASP B 1 211 ? 0.152 1.010 7.329 1.000 39.679 198 ASP B O 1
ATOM 3399 N N . LYS B 1 212 ? -1.666 2.239 6.711 1.000 43.032 199 LYS B N 1
ATOM 3400 C CA . LYS B 1 212 ? -1.049 2.836 5.496 1.000 44.631 199 LYS B CA 1
ATOM 3401 C C . LYS B 1 212 ? 0.036 3.831 5.938 1.000 37.491 199 LYS B C 1
ATOM 3402 O O . LYS B 1 212 ? 1.129 3.784 5.366 1.000 33.275 199 LYS B O 1
ATOM 3408 N N . PHE B 1 213 ? -0.242 4.656 6.949 1.000 34.457 200 PHE B N 1
ATOM 3409 C CA . PHE B 1 213 ? 0.760 5.575 7.547 1.000 36.231 200 PHE B CA 1
ATOM 3410 C C . PHE B 1 213 ? 1.921 4.770 8.128 1.000 34.316 200 PHE B C 1
ATOM 3411 O O . PHE B 1 213 ? 3.095 5.118 7.849 1.000 27.116 200 PHE B O 1
ATOM 3419 N N . ASN B 1 214 ? 1.627 3.719 8.901 1.000 29.679 201 ASN B N 1
ATOM 3420 C CA . ASN B 1 214 ? 2.664 2.938 9.622 1.000 31.298 201 ASN B CA 1
ATOM 3421 C C . ASN B 1 214 ? 3.549 2.179 8.641 1.000 32.241 201 ASN B C 1
ATOM 3422 O O . ASN B 1 214 ? 4.730 1.965 8.972 1.000 30.075 201 ASN B O 1
ATOM 3427 N N . GLU B 1 215 ? 2.998 1.682 7.526 1.000 28.244 202 GLU B N 1
ATOM 3428 C CA . GLU B 1 215 ? 3.820 0.968 6.520 1.000 32.913 202 GLU B CA 1
ATOM 3429 C C . GLU B 1 215 ? 4.964 1.887 6.038 1.000 27.676 202 GLU B C 1
ATOM 3430 O O . GLU B 1 215 ? 6.071 1.377 5.754 1.000 29.524 202 GLU B O 1
ATOM 3436 N N . ARG B 1 216 ? 4.717 3.196 5.959 1.000 24.876 203 ARG B N 1
ATOM 3437 C CA . ARG B 1 216 ? 5.675 4.165 5.352 1.000 24.947 203 ARG B CA 1
ATOM 3438 C C . ARG B 1 216 ? 6.746 4.580 6.369 1.000 28.081 203 ARG B C 1
ATOM 3439 O O . ARG B 1 216 ? 7.726 5.200 5.922 1.000 26.112 203 ARG B O 1
ATOM 3447 N N . ILE B 1 217 ? 6.550 4.296 7.668 1.000 22.670 204 ILE B N 1
ATOM 3448 C CA . ILE B 1 217 ? 7.465 4.697 8.773 1.000 22.533 204 ILE B CA 1
ATOM 3449 C C . ILE B 1 217 ? 8.181 3.441 9.252 1.000 25.028 204 ILE B C 1
ATOM 3450 O O . ILE B 1 217 ? 7.468 2.498 9.715 1.000 23.770 204 ILE B O 1
ATOM 3455 N N . ALA B 1 218 ? 9.506 3.373 9.099 1.000 19.920 205 ALA B N 1
ATOM 3456 C CA . ALA B 1 218 ? 10.304 2.177 9.430 1.000 22.274 205 ALA B CA 1
ATOM 3457 C C . ALA B 1 218 ? 10.050 1.784 10.895 1.000 23.771 205 ALA B C 1
ATOM 3458 O O . ALA B 1 218 ? 9.968 0.566 11.146 1.000 20.211 205 ALA B O 1
ATOM 3460 N N . LEU B 1 219 ? 9.861 2.749 11.815 1.000 24.307 206 LEU B N 1
ATOM 3461 C CA . LEU B 1 219 ? 9.620 2.397 13.246 1.000 26.717 206 LEU B CA 1
ATOM 3462 C C . LEU B 1 219 ? 8.218 1.821 13.434 1.000 26.234 206 LEU B C 1
ATOM 3463 O O . LEU B 1 219 ? 7.974 1.307 14.525 1.000 27.158 206 LEU B O 1
ATOM 3468 N N . GLY B 1 220 ? 7.340 1.956 12.440 1.000 27.243 207 GLY B N 1
ATOM 3469 C CA . GLY B 1 220 ? 6.089 1.173 12.347 1.000 28.915 207 GLY B CA 1
ATOM 3470 C C . GLY B 1 220 ? 5.008 1.664 13.287 1.000 28.025 207 GLY B C 1
ATOM 3471 O O . GLY B 1 220 ? 4.083 0.880 13.588 1.000 27.364 207 GLY B O 1
ATOM 3472 N N . ARG B 1 221 ? 5.058 2.931 13.675 1.000 24.968 208 ARG B N 1
ATOM 3473 C CA . ARG B 1 221 ? 4.087 3.569 14.576 1.000 25.709 208 ARG B CA 1
ATOM 3474 C C . ARG B 1 221 ? 4.179 5.068 14.335 1.000 29.211 208 ARG B C 1
ATOM 3475 O O . ARG B 1 221 ? 5.177 5.501 13.724 1.000 26.647 208 ARG B O 1
ATOM 3483 N N . ALA B 1 222 ? 3.194 5.801 14.842 1.000 26.582 209 ALA B N 1
ATOM 3484 C CA . ALA B 1 222 ? 3.135 7.269 14.846 1.000 27.306 209 ALA B CA 1
ATOM 3485 C C . ALA B 1 222 ? 4.029 7.834 15.962 1.000 27.121 209 ALA B C 1
ATOM 3486 O O . ALA B 1 222 ? 4.274 7.136 16.955 1.000 24.680 209 ALA B O 1
ATOM 3488 N N . ALA B 1 223 ? 4.508 9.069 15.780 1.000 25.002 210 ALA B N 1
ATOM 3489 C CA . ALA B 1 223 ? 5.292 9.836 16.769 1.000 27.469 210 ALA B CA 1
ATOM 3490 C C . ALA B 1 223 ? 4.413 10.113 17.979 1.000 25.985 210 ALA B C 1
ATOM 3491 O O . ALA B 1 223 ? 3.290 10.574 17.781 1.000 26.947 210 ALA B O 1
ATOM 3493 N N . GLU B 1 224 ? 4.916 9.871 19.177 1.000 26.059 211 GLU B N 1
ATOM 3494 C CA . GLU B 1 224 ? 4.276 10.423 20.395 1.000 26.355 211 GLU B CA 1
ATOM 3495 C C . GLU B 1 224 ? 4.619 11.907 20.455 1.000 24.042 211 GLU B C 1
ATOM 3496 O O . GLU B 1 224 ? 5.753 12.288 20.146 1.000 23.772 211 GLU B O 1
ATOM 3502 N N . PRO B 1 225 ? 3.711 12.769 20.943 1.000 23.952 212 PRO B N 1
ATOM 3503 C CA . PRO B 1 225 ? 4.042 14.175 21.166 1.000 21.989 212 PRO B CA 1
ATOM 3504 C C . PRO B 1 225 ? 5.243 14.411 22.085 1.000 23.438 212 PRO B C 1
ATOM 3505 O O . PRO B 1 225 ? 5.972 15.349 21.835 1.000 20.355 212 PRO B O 1
ATOM 3509 N N . GLU B 1 226 ? 5.444 13.549 23.082 1.000 22.260 213 GLU B N 1
ATOM 3510 C CA . GLU B 1 226 ? 6.598 13.626 24.017 1.000 24.046 213 GLU B CA 1
ATOM 3511 C C . GLU B 1 226 ? 7.897 13.440 23.229 1.000 21.479 213 GLU B C 1
ATOM 3512 O O . GLU B 1 226 ? 8.936 14.003 23.644 1.000 19.357 213 GLU B O 1
ATOM 3518 N N . GLU B 1 227 ? 7.859 12.620 22.183 1.000 19.007 214 GLU B N 1
ATOM 3519 C CA . GLU B 1 227 ? 9.071 12.312 21.376 1.000 20.357 214 GLU B CA 1
ATOM 3520 C C . GLU B 1 227 ? 9.462 13.554 20.563 1.000 19.318 214 GLU B C 1
ATOM 3521 O O . GLU B 1 227 ? 10.659 13.741 20.345 1.000 20.083 214 GLU B O 1
ATOM 3527 N N . VAL B 1 228 ? 8.487 14.367 20.146 1.000 19.717 215 VAL B N 1
ATOM 3528 C CA . VAL B 1 228 ? 8.732 15.644 19.416 1.000 18.738 215 VAL B CA 1
ATOM 3529 C C . VAL B 1 228 ? 9.219 16.707 20.412 1.000 18.282 215 VAL B C 1
ATOM 3530 O O . VAL B 1 228 ? 10.309 17.338 20.161 1.000 17.822 215 VAL B O 1
ATOM 3534 N N . ALA B 1 229 ? 8.577 16.789 21.579 1.000 16.783 216 ALA B N 1
ATOM 3535 C CA . ALA B 1 229 ? 8.983 17.691 22.678 1.000 16.363 216 ALA B CA 1
ATOM 3536 C C . ALA B 1 229 ? 10.457 17.440 23.067 1.000 18.180 216 ALA B C 1
ATOM 3537 O O . ALA B 1 229 ? 11.156 18.420 23.327 1.000 19.625 216 ALA B O 1
ATOM 3539 N N . ALA B 1 230 ? 10.883 16.177 23.140 1.000 18.280 217 ALA B N 1
ATOM 3540 C CA . ALA B 1 230 ? 12.245 15.787 23.552 1.000 17.510 217 ALA B CA 1
ATOM 3541 C C . ALA B 1 230 ? 13.253 16.431 22.593 1.000 16.184 217 ALA B C 1
ATOM 3542 O O . ALA B 1 230 ? 14.315 16.887 23.043 1.000 15.621 217 ALA B O 1
ATOM 3544 N N . VAL B 1 231 ? 12.927 16.438 21.295 1.000 16.548 218 VAL B N 1
ATOM 3545 C CA . VAL B 1 231 ? 13.821 17.033 20.259 1.000 16.310 218 VAL B CA 1
ATOM 3546 C C . VAL B 1 231 ? 13.831 18.562 20.389 1.000 16.131 218 VAL B C 1
ATOM 3547 O O . VAL B 1 231 ? 14.903 19.178 20.205 1.000 15.494 218 VAL B O 1
ATOM 3551 N N . MET B 1 232 ? 12.678 19.178 20.655 1.000 15.771 219 MET B N 1
ATOM 3552 C CA . MET B 1 232 ? 12.587 20.634 20.834 1.000 14.990 219 MET B CA 1
ATOM 3553 C C . MET B 1 232 ? 13.480 21.009 22.009 1.000 16.084 219 MET B C 1
ATOM 3554 O O . MET B 1 232 ? 14.221 21.998 21.885 1.000 15.202 219 MET B O 1
ATOM 3559 N N . ALA B 1 233 ? 13.434 20.243 23.109 1.000 15.037 220 ALA B N 1
ATOM 3560 C CA . ALA B 1 233 ? 14.226 20.560 24.315 1.000 16.956 220 ALA B CA 1
ATOM 3561 C C . ALA B 1 233 ? 15.710 20.396 23.964 1.000 15.811 220 ALA B C 1
ATOM 3562 O O . ALA B 1 233 ? 16.535 21.251 24.320 1.000 17.054 220 ALA B O 1
ATOM 3564 N N . PHE B 1 234 ? 16.060 19.333 23.267 1.000 15.498 221 PHE B N 1
ATOM 3565 C CA . PHE B 1 234 ? 17.467 19.114 22.836 1.000 15.599 221 PHE B CA 1
ATOM 3566 C C . PHE B 1 234 ? 17.928 20.307 21.986 1.000 14.586 221 PHE B C 1
ATOM 3567 O O . PHE B 1 234 ? 18.999 20.846 22.243 1.000 14.778 221 PHE B O 1
ATOM 3575 N N . LEU B 1 235 ? 17.115 20.744 21.025 1.000 15.286 222 LEU B N 1
ATOM 3576 C CA . LEU B 1 235 ? 17.532 21.834 20.110 1.000 15.549 222 LEU B CA 1
ATOM 3577 C C . LEU B 1 235 ? 17.717 23.130 20.880 1.000 16.044 222 LEU B C 1
ATOM 3578 O O . LEU B 1 235 ? 18.464 23.990 20.399 1.000 16.051 222 LEU B O 1
ATOM 3583 N N . ALA B 1 236 ? 17.071 23.271 22.046 1.000 15.745 223 ALA B N 1
ATOM 3584 C CA . ALA B 1 236 ? 17.155 24.518 22.836 1.000 16.382 223 ALA B CA 1
ATOM 3585 C C . ALA B 1 236 ? 18.319 24.451 23.833 1.000 17.260 223 ALA B C 1
ATOM 3586 O O . ALA B 1 236 ? 18.606 25.534 24.497 1.000 17.645 223 ALA B O 1
ATOM 3588 N N . SER B 1 237 ? 18.908 23.267 24.000 1.000 17.347 224 SER B N 1
ATOM 3589 C CA . SER B 1 237 ? 19.959 22.958 25.012 1.000 19.475 224 SER B CA 1
ATOM 3590 C C . SER B 1 237 ? 21.361 23.347 24.514 1.000 20.392 224 SER B C 1
ATOM 3591 O O . SER B 1 237 ? 21.569 23.518 23.285 1.000 19.482 224 SER B O 1
ATOM 3594 N N . ASP B 1 238 ? 22.301 23.465 25.451 1.000 22.453 225 ASP B N 1
ATOM 3595 C CA . ASP B 1 238 ? 23.724 23.771 25.158 1.000 21.732 225 ASP B CA 1
ATOM 3596 C C . ASP B 1 238 ? 24.322 22.630 24.337 1.000 20.690 225 ASP B C 1
ATOM 3597 O O . ASP B 1 238 ? 25.281 22.884 23.600 1.000 19.028 225 ASP B O 1
ATOM 3602 N N . ASP B 1 239 ? 23.777 21.426 24.455 1.000 19.444 226 ASP B N 1
ATOM 3603 C CA . ASP B 1 239 ? 24.257 20.275 23.660 1.000 20.430 226 ASP B CA 1
ATOM 3604 C C . ASP B 1 239 ? 24.048 20.544 22.173 1.000 17.722 226 ASP B C 1
ATOM 3605 O O . ASP B 1 239 ? 24.812 19.947 21.374 1.000 18.801 226 ASP B O 1
ATOM 3610 N N . ALA B 1 240 ? 23.099 21.402 21.809 1.000 15.142 227 ALA B N 1
ATOM 3611 C CA . ALA B 1 240 ? 22.834 21.769 20.399 1.000 13.593 227 ALA B CA 1
ATOM 3612 C C . ALA B 1 240 ? 23.552 23.067 20.002 1.000 13.160 227 ALA B C 1
ATOM 3613 O O . ALA B 1 240 ? 23.172 23.678 18.987 1.000 14.146 227 ALA B O 1
ATOM 3615 N N . SER B 1 241 ? 24.609 23.436 20.706 1.000 13.792 228 SER B N 1
ATOM 3616 C CA . SER B 1 241 ? 25.356 24.712 20.474 1.000 14.814 228 SER B CA 1
ATOM 3617 C C . SER B 1 241 ? 25.813 24.876 19.011 1.000 12.961 228 SER B C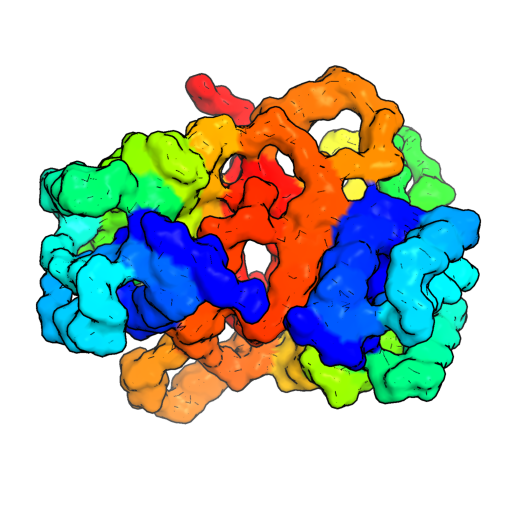 1
ATOM 3618 O O . SER B 1 241 ? 25.977 26.043 18.595 1.000 15.311 228 SER B O 1
ATOM 3621 N N . PHE B 1 242 ? 26.091 23.805 18.278 1.000 13.537 229 PHE B N 1
ATOM 3622 C CA . PHE B 1 242 ? 26.598 23.895 16.878 1.000 13.583 229 PHE B CA 1
ATOM 3623 C C . PHE B 1 242 ? 25.528 23.485 15.864 1.000 13.359 229 PHE B C 1
ATOM 3624 O O . PHE B 1 242 ? 25.843 23.350 14.632 1.000 14.128 229 PHE B O 1
ATOM 3632 N N . ILE B 1 243 ? 24.290 23.312 16.324 1.000 13.287 230 ILE B N 1
ATOM 3633 C CA . ILE B 1 243 ? 23.146 23.011 15.422 1.000 13.306 230 ILE B CA 1
ATOM 3634 C C . ILE B 1 243 ? 22.381 24.291 15.143 1.000 14.643 230 ILE B C 1
ATOM 3635 O O . ILE B 1 243 ? 21.807 24.891 16.084 1.000 15.555 230 ILE B O 1
ATOM 3640 N N . ASN B 1 244 ? 22.379 24.692 13.886 1.000 14.183 231 ASN B N 1
ATOM 3641 C CA . ASN B 1 244 ? 21.765 25.964 13.443 1.000 13.599 231 ASN B CA 1
ATOM 3642 C C . ASN B 1 244 ? 21.278 25.787 12.011 1.000 13.923 231 ASN B C 1
ATOM 3643 O O . ASN B 1 244 ? 22.024 25.245 11.213 1.000 12.598 231 ASN B O 1
ATOM 3648 N N . GLY B 1 245 ? 20.046 26.177 11.736 1.000 11.458 232 GLY B N 1
ATOM 3649 C CA . GLY B 1 245 ? 19.469 26.130 10.412 1.000 12.634 232 GLY B CA 1
ATOM 3650 C C . GLY B 1 245 ? 18.987 24.742 10.048 1.000 12.173 232 GLY B C 1
ATOM 3651 O O . GLY B 1 245 ? 18.676 24.575 8.872 1.000 13.213 232 GLY B O 1
ATOM 3652 N N . ALA B 1 246 ? 18.958 23.811 11.001 1.000 12.670 233 ALA B N 1
ATOM 3653 C CA . ALA B 1 246 ? 18.616 22.399 10.760 1.000 12.778 233 ALA B CA 1
ATOM 3654 C C . ALA B 1 246 ? 17.095 22.233 10.844 1.000 14.361 233 ALA B C 1
ATOM 3655 O O . ALA B 1 246 ? 16.437 22.861 11.679 1.000 13.916 233 ALA B O 1
ATOM 3657 N N . ASN B 1 247 ? 16.583 21.366 9.990 1.000 14.164 234 ASN B N 1
ATOM 3658 C CA . ASN B 1 247 ? 15.170 20.937 9.955 1.000 13.984 234 ASN B CA 1
ATOM 3659 C C . ASN B 1 247 ? 15.189 19.463 10.357 1.000 14.246 234 ASN B C 1
ATOM 3660 O O . ASN B 1 247 ? 15.414 18.624 9.474 1.000 15.952 234 ASN B O 1
ATOM 3665 N N . ILE B 1 248 ? 15.047 19.163 11.652 1.000 14.415 235 ILE B N 1
ATOM 3666 C CA . ILE B 1 248 ? 15.307 17.785 12.186 1.000 15.202 235 ILE B CA 1
ATOM 3667 C C . ILE B 1 248 ? 14.085 16.923 11.916 1.000 15.151 235 ILE B C 1
ATOM 3668 O O . ILE B 1 248 ? 13.024 17.181 12.484 1.000 14.590 235 ILE B O 1
ATOM 3673 N N . PRO B 1 249 ? 14.223 15.862 11.090 1.000 16.065 236 PRO B N 1
ATOM 3674 C CA . PRO B 1 249 ? 13.135 14.904 10.896 1.000 18.803 236 PRO B CA 1
ATOM 3675 C C . PRO B 1 249 ? 12.891 14.113 12.185 1.000 17.128 236 PRO B C 1
ATOM 3676 O O . PRO B 1 249 ? 13.814 13.499 12.690 1.000 17.174 236 PRO B O 1
ATOM 3680 N N . VAL B 1 250 ? 11.662 14.153 12.685 1.000 16.615 237 VAL B N 1
ATOM 3681 C CA . VAL B 1 250 ? 11.222 13.366 13.875 1.000 18.095 237 VAL B CA 1
ATOM 3682 C C . VAL B 1 250 ? 10.076 12.467 13.389 1.000 17.331 237 VAL B C 1
ATOM 3683 O O . VAL B 1 250 ? 8.897 12.821 13.555 1.000 17.152 237 VAL B O 1
ATOM 3687 N N . ASP B 1 251 ? 10.449 11.452 12.632 1.000 17.592 238 ASP B N 1
ATOM 3688 C CA . ASP B 1 251 ? 9.494 10.835 11.693 1.000 18.165 238 ASP B CA 1
ATOM 3689 C C . ASP B 1 251 ? 9.708 9.326 11.583 1.000 17.118 238 ASP B C 1
ATOM 3690 O O . ASP B 1 251 ? 9.180 8.762 10.630 1.000 16.667 238 ASP B O 1
ATOM 3695 N N . GLY B 1 252 ? 10.565 8.745 12.411 1.000 16.938 239 GLY B N 1
ATOM 3696 C CA . GLY B 1 252 ? 10.779 7.291 12.464 1.000 18.089 239 GLY B CA 1
ATOM 3697 C C . GLY B 1 252 ? 11.387 6.740 11.191 1.000 19.089 239 GLY B C 1
ATOM 3698 O O . GLY B 1 252 ? 11.399 5.515 11.039 1.000 16.685 239 GLY B O 1
ATOM 3699 N N . GLY B 1 253 ? 11.975 7.587 10.341 1.000 17.252 240 GLY B N 1
ATOM 3700 C CA . GLY B 1 253 ? 12.487 7.129 9.030 1.000 17.201 240 GLY B CA 1
ATOM 3701 C C . GLY B 1 253 ? 11.645 7.592 7.853 1.000 17.507 240 GLY B C 1
ATOM 3702 O O . GLY B 1 253 ? 12.087 7.293 6.752 1.000 18.021 240 GLY B O 1
ATOM 3703 N N . ALA B 1 254 ? 10.519 8.292 8.037 1.000 17.420 241 ALA B N 1
ATOM 3704 C CA . ALA B 1 254 ? 9.555 8.559 6.931 1.000 18.421 241 ALA B CA 1
ATOM 3705 C C . ALA B 1 254 ? 10.278 9.257 5.766 1.000 18.734 241 ALA B C 1
ATOM 3706 O O . ALA B 1 254 ? 10.167 8.783 4.607 1.000 18.339 241 ALA B O 1
ATOM 3708 N N . THR B 1 255 ? 11.035 10.329 6.042 1.000 16.139 242 THR B N 1
ATOM 3709 C CA . THR B 1 255 ? 11.698 11.117 4.965 1.000 17.818 242 THR B CA 1
ATOM 3710 C C . THR B 1 255 ? 13.021 10.495 4.516 1.000 18.160 242 THR B C 1
ATOM 3711 O O . THR B 1 255 ? 13.620 11.007 3.524 1.000 19.996 242 THR B O 1
ATOM 3715 N N . ALA B 1 256 ? 13.514 9.465 5.190 1.000 16.957 243 ALA B N 1
ATOM 3716 C CA . ALA B 1 256 ? 14.734 8.763 4.748 1.000 16.392 243 ALA B CA 1
ATOM 3717 C C . ALA B 1 256 ? 14.446 7.965 3.455 1.000 15.857 243 ALA B C 1
ATOM 3718 O O . ALA B 1 256 ? 15.404 7.568 2.818 1.000 16.061 243 ALA B O 1
ATOM 3720 N N . SER B 1 257 ? 13.183 7.663 3.133 1.000 17.055 244 SER B N 1
ATOM 3721 C CA . SER B 1 257 ? 12.782 6.882 1.936 1.000 18.883 244 SER B CA 1
ATOM 3722 C C . SER B 1 257 ? 12.860 7.769 0.690 1.000 18.596 244 SER B C 1
ATOM 3723 O O . SER B 1 257 ? 12.459 8.935 0.758 1.000 18.795 244 SER B O 1
ATOM 3726 N N . ASP B 1 258 ? 13.290 7.175 -0.414 1.000 17.749 245 ASP B N 1
ATOM 3727 C CA . ASP B 1 258 ? 13.302 7.775 -1.758 1.000 16.616 245 ASP B CA 1
ATOM 3728 C C . ASP B 1 258 ? 11.886 7.710 -2.359 1.000 17.754 245 ASP B C 1
ATOM 3729 O O . ASP B 1 258 ? 11.726 8.147 -3.503 1.000 16.875 245 ASP B O 1
ATOM 3734 N N . GLY B 1 259 ? 10.886 7.223 -1.610 1.000 19.473 246 GLY B N 1
ATOM 3735 C CA . GLY B 1 259 ? 9.498 7.142 -2.108 1.000 19.157 246 GLY B CA 1
ATOM 3736 C C . GLY B 1 259 ? 9.165 5.755 -2.660 1.000 19.727 246 GLY B C 1
ATOM 3737 O O . GLY B 1 259 ? 7.966 5.480 -2.867 1.000 20.079 246 GLY B O 1
ATOM 3738 N N . ALA B 1 260 ? 10.153 4.895 -2.904 1.000 18.952 247 ALA B N 1
ATOM 3739 C CA . ALA B 1 260 ? 9.886 3.534 -3.439 1.000 22.756 247 ALA B CA 1
ATOM 3740 C C . ALA B 1 260 ? 9.045 2.764 -2.418 1.000 25.502 247 ALA B C 1
ATOM 3741 O O . ALA B 1 260 ? 9.129 2.982 -1.197 1.000 23.902 247 ALA B O 1
ATOM 3743 N N . PRO B 1 261 ? 8.188 1.824 -2.864 1.000 28.785 248 PRO B N 1
ATOM 3744 C CA . PRO B 1 261 ? 7.361 1.083 -1.908 1.000 27.312 248 PRO B CA 1
ATOM 3745 C C . PRO B 1 261 ? 8.219 0.136 -1.076 1.000 26.998 248 PRO B C 1
ATOM 3746 O O . PRO B 1 261 ? 9.283 -0.241 -1.493 1.000 25.254 248 PRO B O 1
ATOM 3750 N N . LYS B 1 262 ? 7.713 -0.247 0.095 1.000 28.876 249 LYS B N 1
ATOM 3751 C CA . LYS B 1 262 ? 8.323 -1.334 0.884 1.000 33.706 249 LYS B CA 1
ATOM 3752 C C . LYS B 1 262 ? 7.777 -2.666 0.331 1.000 32.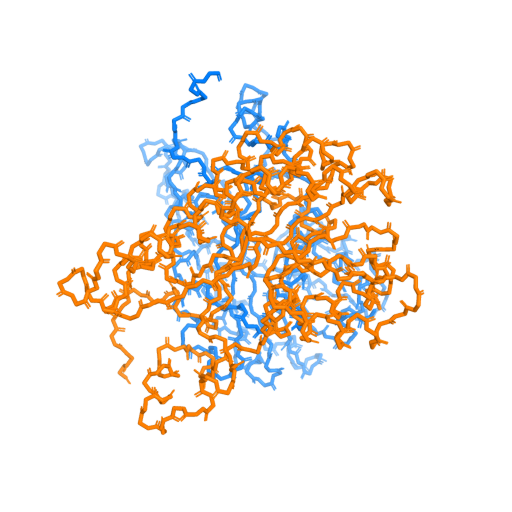614 249 LYS B C 1
ATOM 3753 O O . LYS B 1 262 ? 6.547 -2.816 0.389 1.000 33.932 249 LYS B O 1
ATOM 3759 N N . ILE B 1 263 ? 8.627 -3.542 -0.221 0.700 30.518 250 ILE B N 1
ATOM 3760 C CA . ILE B 1 263 ? 8.248 -4.898 -0.737 0.700 31.428 250 ILE B CA 1
ATOM 3761 C C . ILE B 1 263 ? 8.789 -5.944 0.243 0.700 34.466 250 ILE B C 1
ATOM 3762 O O . ILE B 1 263 ? 8.069 -6.217 1.189 0.700 36.249 250 ILE B O 1
#

Solvent-accessible surface area: 21608 Å² total; per-residue (Å²): 64,50,2,85,104,72,1,0,0,0,3,13,0,3,56,21,31,0,43,8,0,0,98,54,0,3,87,6,11,0,35,0,0,0,0,14,129,35,121,119,26,0,49,135,7,14,90,68,21,65,211,73,66,25,46,26,28,83,15,51,10,36,60,94,95,28,0,74,120,5,0,71,90,1,12,151,139,52,64,94,0,6,4,0,0,4,18,19,28,20,44,38,71,15,47,84,158,141,15,58,136,116,45,68,145,123,2,4,9,10,0,36,48,2,6,54,42,0,1,127,32,0,14,69,24,0,65,159,34,150,8,5,1,1,1,10,3,10,40,10,12,64,43,71,62,256,36,5,36,22,18,22,54,0,9,25,36,1,5,83,46,0,76,47,20,0,60,96,42,2,54,82,25,0,28,0,0,0,0,0,7,11,6,6,98,20,95,70,10,106,69,68,76,139,118,70,57,64,109,46,61,112,96,1,20,27,39,91,8,0,64,18,108,19,0,1,4,1,1,0,7,1,13,6,130,20,0,37,1,0,2,5,3,19,4,24,0,1,0,0,13,53,12,23,132,56,40,103,167,155,188,139,46,172,26,66,6,86,92,74,1,0,0,0,1,4,0,26,53,37,30,0,62,8,0,0,93,48,0,13,83,5,12,0,34,0,0,0,0,30,161,62,149,146,44,3,50,158,6,16,91,67,22,70,205,77,71,23,45,33,32,118,8,50,10,39,58,96,95,31,0,75,126,11,0,70,90,2,13,148,135,49,64,89,0,4,5,0,0,5,2,19,47,39,103,26,73,8,42,84,168,132,13,55,135,91,22,71,136,120,0,4,9,30,2,34,46,3,8,52,40,0,0,124,32,0,11,66,27,0,68,163,28,146,10,5,0,0,0,6,2,10,57,13,11,64,44,70,63,253,38,5,36,27,32,20,55,0,7,26,37,1,5,84,44,0,76,45,20,0,65,96,42,3,50,86,22,0,26,0,1,0,0,0,7,4,79,15,94,54,121,79,10,67,62,80,81,104,73,64,69,73,125,92,43,100,93,13,18,31,41,88,29,0,56,21,110,19,0,1,4,1,0,0,5,0,16,5,133,34,0,35,0,0,1,4,3,20,4,24,0,1,0,0,12,52,10,27,134,55,58,95,145,194

Organism: Serratia marcescens (NCBI:txid615)

Nearest PDB structures (foldseek):
  6xew-assembly1_A  TM=1.003E+00  e=3.233E-51  Serratia marcescens
  6vsp-assembly1_B  TM=9.852E-01  e=2.104E-47  Serratia marcescens
  6xex-assembly1_B  TM=9.851E-01  e=9.366E-47  Serratia marcescens
  3op4-assembly1_A  TM=9.566E-01  e=2.901E-24  Vibrio cholerae O1 biovar El Tor str. N16961
  6drr-assembly1_B  TM=9.114E-01  e=4.938E-22  Campylobacter jejuni

GO terms:
  GO:0052588 diacetyl reductase ((S)-acetoin forming) (NAD+) activity (F, EXP)
  GO:0047512 (S,S)-butanediol dehydrogenase activity (F, EXP)